Protein AF-A0A0V0QKA0-F1 (afdb_monomer)

Structure (mmCIF, N/CA/C/O backbone):
data_AF-A0A0V0QKA0-F1
#
_entry.id   AF-A0A0V0QKA0-F1
#
loop_
_atom_site.group_PDB
_atom_site.id
_atom_site.type_symbol
_atom_site.label_atom_id
_atom_site.label_alt_id
_atom_site.label_comp_id
_atom_site.label_asym_id
_atom_site.label_entity_id
_atom_site.label_seq_id
_atom_site.pdbx_PDB_ins_code
_atom_site.Cartn_x
_atom_site.Cartn_y
_atom_site.Cartn_z
_atom_site.occupancy
_atom_site.B_iso_or_equiv
_atom_site.auth_seq_id
_atom_site.auth_comp_id
_atom_site.auth_asym_id
_atom_site.auth_atom_id
_atom_site.pdbx_PDB_model_num
ATOM 1 N N . MET A 1 1 ? -35.954 -0.932 40.866 1.00 75.69 1 MET A N 1
ATOM 2 C CA . MET A 1 1 ? -34.718 -1.585 40.413 1.00 75.69 1 MET A CA 1
ATOM 3 C C . MET A 1 1 ? -33.851 -1.814 41.634 1.00 75.69 1 MET A C 1
ATOM 5 O O . MET A 1 1 ? -33.524 -0.854 42.327 1.00 75.69 1 MET A O 1
ATOM 9 N N . THR A 1 2 ? -33.597 -3.075 41.968 1.00 83.50 2 THR A N 1
ATOM 10 C CA . THR A 1 2 ? -32.642 -3.442 43.015 1.00 83.50 2 THR A CA 1
ATOM 11 C C . THR A 1 2 ? -31.218 -3.176 42.531 1.00 83.50 2 THR A C 1
ATOM 13 O O . THR A 1 2 ? -30.953 -3.064 41.338 1.00 83.50 2 THR A O 1
ATOM 16 N N . PHE A 1 3 ? -30.280 -3.070 43.466 1.00 70.88 3 PHE A N 1
ATOM 17 C CA . PHE A 1 3 ? -28.864 -2.871 43.166 1.00 70.88 3 PHE A CA 1
ATOM 18 C C . PHE A 1 3 ? -28.303 -3.896 42.170 1.00 70.88 3 PHE A C 1
ATOM 20 O O . PHE A 1 3 ? -27.588 -3.573 41.222 1.00 70.88 3 PHE A O 1
ATOM 27 N N . GLU A 1 4 ? -28.630 -5.158 42.427 1.00 76.88 4 GLU A N 1
ATOM 28 C CA . GLU A 1 4 ? -28.160 -6.286 41.644 1.00 76.88 4 GLU A CA 1
ATOM 29 C C . GLU A 1 4 ? -28.718 -6.230 40.220 1.00 76.88 4 GLU A C 1
ATOM 31 O O . GLU A 1 4 ? -27.975 -6.452 39.265 1.00 76.88 4 GLU A O 1
ATOM 36 N N . GLU A 1 5 ? -29.983 -5.826 40.075 1.00 83.94 5 GLU A N 1
ATOM 37 C CA . GLU A 1 5 ? -30.624 -5.571 38.783 1.00 83.94 5 GLU A CA 1
ATOM 38 C C . GLU A 1 5 ? -29.952 -4.411 38.032 1.00 83.94 5 GLU A C 1
ATOM 40 O O . GLU A 1 5 ? -29.706 -4.521 36.832 1.00 83.94 5 GLU A O 1
ATOM 45 N N . THR A 1 6 ? -29.580 -3.318 38.709 1.00 78.12 6 THR A N 1
ATOM 46 C CA . THR A 1 6 ? -28.893 -2.189 38.055 1.00 78.12 6 THR A CA 1
ATOM 47 C C . THR A 1 6 ? -27.557 -2.608 37.449 1.00 78.12 6 THR A C 1
ATOM 49 O O . THR A 1 6 ? -27.186 -2.118 36.382 1.00 78.12 6 THR A O 1
ATOM 52 N N . ILE A 1 7 ? -26.829 -3.516 38.096 1.00 77.44 7 ILE A N 1
ATOM 53 C CA . ILE A 1 7 ? -25.492 -3.912 37.650 1.00 77.44 7 ILE A CA 1
ATOM 54 C C . ILE A 1 7 ? -25.520 -5.076 36.662 1.00 77.44 7 ILE A C 1
ATOM 56 O O . ILE A 1 7 ? -24.737 -5.081 35.711 1.00 77.44 7 ILE A O 1
ATOM 60 N N . LYS A 1 8 ? -26.365 -6.082 36.900 1.00 82.69 8 LYS A N 1
ATOM 61 C CA . LYS A 1 8 ? -26.343 -7.325 36.120 1.00 82.69 8 LYS A CA 1
ATOM 62 C C . LYS A 1 8 ? -27.163 -7.244 34.842 1.00 82.69 8 LYS A C 1
ATOM 64 O O . LYS A 1 8 ? -26.817 -7.933 33.889 1.00 82.69 8 LYS A O 1
ATOM 69 N N . LEU A 1 9 ? -28.218 -6.428 34.818 1.00 87.75 9 LEU A N 1
ATOM 70 C CA . LEU A 1 9 ? -29.103 -6.368 33.663 1.00 87.75 9 LEU A CA 1
ATOM 71 C C . LEU A 1 9 ? -28.467 -5.573 32.524 1.00 87.75 9 LEU A C 1
ATOM 73 O O . LEU A 1 9 ? -28.000 -4.440 32.689 1.00 87.75 9 LEU A O 1
ATOM 77 N N . SER A 1 10 ? -28.518 -6.162 31.340 1.00 89.00 10 SER A N 1
ATOM 78 C CA . SER A 1 10 ? -28.220 -5.508 30.077 1.00 89.00 10 SER A CA 1
ATOM 79 C C . SER A 1 10 ? -29.170 -4.323 29.822 1.00 89.00 10 SER A C 1
ATOM 81 O O . SER A 1 10 ? -30.276 -4.260 30.371 1.00 89.00 10 SER A O 1
ATOM 83 N N . PRO A 1 11 ? -28.795 -3.362 28.956 1.00 90.00 11 PRO A N 1
ATOM 84 C CA . PRO A 1 11 ? -29.670 -2.241 28.606 1.00 90.00 11 PRO A CA 1
ATOM 85 C C . PRO A 1 11 ? -31.052 -2.666 28.081 1.00 90.00 11 PRO A C 1
ATOM 87 O O . PRO A 1 11 ? -32.037 -1.976 28.341 1.00 90.00 11 PRO A O 1
ATOM 90 N N . PHE A 1 12 ? -31.140 -3.799 27.378 1.00 93.00 12 PHE A N 1
ATOM 91 C CA . PHE A 1 12 ? -32.400 -4.322 26.844 1.00 93.00 12 PHE A CA 1
ATOM 92 C C . PHE A 1 12 ? -33.280 -4.949 27.927 1.00 93.00 12 PHE A C 1
ATOM 94 O O . PHE A 1 12 ? -34.482 -4.699 27.949 1.00 93.00 12 PHE A O 1
ATOM 101 N N . GLU A 1 13 ? -32.698 -5.669 28.886 1.00 91.94 13 GLU A N 1
ATOM 102 C CA . GLU A 1 13 ? -33.444 -6.163 30.052 1.00 91.94 13 GLU A CA 1
ATOM 103 C C . GLU A 1 13 ? -33.966 -5.012 30.902 1.00 91.94 13 GLU A C 1
ATOM 105 O O . GLU A 1 13 ? -35.112 -5.037 31.348 1.00 91.94 13 GLU A O 1
ATOM 110 N N . LYS A 1 14 ? -33.154 -3.962 31.076 1.00 92.56 14 LYS A N 1
ATOM 111 C CA . LYS A 1 14 ? -33.585 -2.743 31.768 1.00 92.56 14 LYS A CA 1
ATOM 112 C C . LYS A 1 14 ? -34.758 -2.073 31.055 1.00 92.56 14 LYS A C 1
ATOM 114 O O . LYS A 1 14 ? -35.668 -1.577 31.719 1.00 92.56 14 LYS A O 1
ATOM 119 N N . TYR A 1 15 ? -34.764 -2.084 29.723 1.00 94.81 15 TYR A N 1
ATOM 120 C CA . TYR A 1 15 ? -35.896 -1.600 28.941 1.00 94.81 15 TYR A CA 1
ATOM 121 C C . TYR A 1 15 ? -37.141 -2.468 29.143 1.00 94.81 15 TYR A C 1
ATOM 123 O O . TYR A 1 15 ? -38.207 -1.936 29.443 1.00 94.81 15 TYR A O 1
ATOM 131 N N . GLN A 1 16 ? -37.005 -3.792 29.051 1.00 94.88 16 GLN A N 1
ATOM 132 C CA . GLN A 1 16 ? -38.124 -4.725 29.184 1.00 94.88 16 GLN A CA 1
ATOM 133 C C . GLN A 1 16 ? -38.748 -4.707 30.587 1.00 94.88 16 GLN A C 1
ATOM 135 O O . GLN A 1 16 ? -39.968 -4.778 30.715 1.00 94.88 16 GLN A O 1
ATOM 140 N N . GLN A 1 17 ? -37.928 -4.607 31.637 1.00 95.88 17 GLN A N 1
ATOM 141 C CA . GLN A 1 17 ? -38.390 -4.675 33.026 1.00 95.88 17 GLN A CA 1
ATOM 142 C C . GLN A 1 17 ? -38.820 -3.317 33.595 1.00 95.88 17 GLN A C 1
ATOM 144 O O . GLN A 1 17 ? -39.766 -3.258 34.377 1.00 95.88 17 GLN A O 1
ATOM 149 N N . PHE A 1 18 ? -38.145 -2.224 33.221 1.00 95.62 18 PHE A N 1
ATOM 150 C CA . PHE A 1 18 ? -38.346 -0.904 33.841 1.00 95.62 18 PHE A CA 1
ATOM 151 C C . PHE A 1 18 ? -38.777 0.190 32.858 1.00 95.62 18 PHE A C 1
ATOM 153 O O . PHE A 1 18 ? -38.976 1.331 33.269 1.00 95.62 18 PHE A O 1
ATOM 160 N N . GLY A 1 19 ? -38.908 -0.112 31.562 1.00 95.31 19 GLY A N 1
ATOM 161 C CA . GLY A 1 19 ? -39.277 0.873 30.540 1.00 95.31 19 GLY A CA 1
ATOM 162 C C . GLY A 1 19 ? -38.175 1.889 30.215 1.00 95.31 19 GLY A C 1
ATOM 163 O O . GLY A 1 19 ? -38.435 2.890 29.547 1.00 95.31 19 GLY A O 1
ATOM 164 N N . HIS A 1 20 ? -36.936 1.667 30.666 1.00 93.06 20 HIS A N 1
ATOM 165 C CA . HIS A 1 20 ? -35.813 2.562 30.379 1.00 93.06 20 HIS A CA 1
ATOM 166 C C . HIS A 1 20 ? -35.296 2.361 28.956 1.00 93.06 20 HIS A C 1
ATOM 168 O O . HIS A 1 20 ? -34.610 1.384 28.671 1.00 93.06 20 HIS A O 1
ATOM 174 N N . PHE A 1 21 ? -35.629 3.284 28.053 1.00 95.56 21 PHE A N 1
ATOM 175 C CA . PHE A 1 21 ? -35.228 3.190 26.650 1.00 95.56 21 PHE A CA 1
ATOM 176 C C . PHE A 1 21 ? -33.690 3.123 26.492 1.00 95.56 21 PHE A C 1
ATOM 178 O O . PHE A 1 21 ? -32.983 3.930 27.110 1.00 95.56 21 PHE A O 1
ATOM 185 N N . PRO A 1 22 ? -33.142 2.209 25.662 1.00 94.50 22 PRO A N 1
ATOM 186 C CA . PRO A 1 22 ? -31.706 1.934 25.583 1.00 94.50 22 PRO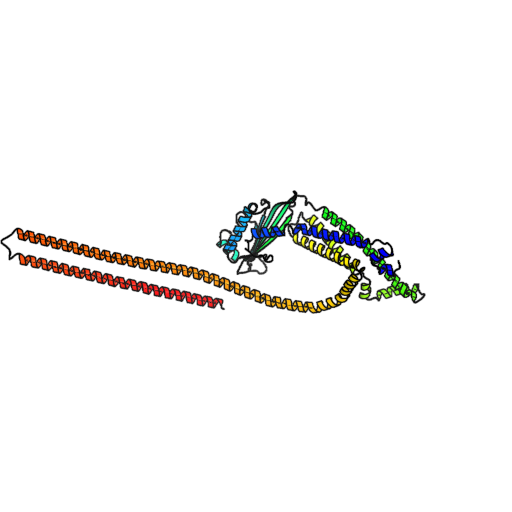 A CA 1
ATOM 187 C C . PRO A 1 22 ? -30.951 2.967 24.723 1.00 94.50 22 PRO A C 1
ATOM 189 O O . PRO A 1 22 ? -30.268 2.625 23.759 1.00 94.50 22 PRO A O 1
ATOM 192 N N . TRP A 1 23 ? -31.023 4.253 25.085 1.00 93.94 23 TRP A N 1
ATOM 193 C CA . TRP A 1 23 ? -30.407 5.360 24.333 1.00 93.94 23 TRP A CA 1
ATOM 194 C C . TRP A 1 23 ? -28.911 5.170 24.057 1.00 93.94 23 TRP A C 1
ATOM 196 O O . TRP A 1 23 ? -28.425 5.578 23.008 1.00 93.94 23 TRP A O 1
ATOM 206 N N . LYS A 1 24 ? -28.184 4.522 24.974 1.00 91.50 24 LYS A N 1
ATOM 207 C CA . LYS A 1 24 ? -26.748 4.236 24.826 1.00 91.50 24 LYS A CA 1
ATOM 208 C C . LYS A 1 24 ? -26.462 3.321 23.639 1.00 91.50 24 LYS A C 1
ATOM 210 O O . LYS A 1 24 ? -25.522 3.578 22.902 1.00 91.50 24 LYS A O 1
ATOM 215 N N . PHE A 1 25 ? -27.287 2.294 23.442 1.00 94.19 25 PHE A N 1
ATOM 216 C CA . PHE A 1 25 ? -27.153 1.387 22.305 1.00 94.19 25 PHE A CA 1
ATOM 217 C C . PHE A 1 25 ? -27.431 2.112 20.985 1.00 94.19 25 PHE A C 1
ATOM 219 O O . PHE A 1 25 ? -26.666 1.976 20.038 1.00 94.19 25 PHE A O 1
ATOM 226 N N . ILE A 1 26 ? -28.479 2.941 20.943 1.00 95.94 26 ILE A N 1
ATOM 227 C CA . ILE A 1 26 ? -28.823 3.716 19.744 1.00 95.94 26 ILE A CA 1
ATOM 228 C C . ILE A 1 26 ? -27.714 4.710 19.382 1.00 95.94 26 ILE A C 1
ATOM 230 O O . ILE A 1 26 ? -27.326 4.783 18.222 1.00 95.94 26 ILE A O 1
ATOM 234 N N . LEU A 1 27 ? -27.164 5.439 20.361 1.00 94.88 27 LEU A N 1
ATOM 235 C CA . LEU A 1 27 ? -26.028 6.339 20.126 1.00 94.88 27 LEU A CA 1
ATOM 236 C C . LEU A 1 27 ? -24.813 5.585 19.586 1.00 94.88 27 LEU A C 1
ATOM 238 O O . LEU A 1 27 ? -24.179 6.049 18.644 1.00 94.88 27 LEU A O 1
ATOM 242 N N . HIS A 1 28 ? -24.526 4.415 20.152 1.00 94.88 28 HIS A N 1
ATOM 243 C CA . HIS A 1 28 ? -23.428 3.572 19.706 1.00 94.88 28 HIS A CA 1
ATOM 244 C C . HIS A 1 28 ? -23.610 3.088 18.260 1.00 94.88 28 HIS A C 1
ATOM 246 O O . HIS A 1 28 ? -22.674 3.140 17.468 1.00 94.88 28 HIS A O 1
ATOM 252 N N . LEU A 1 29 ? -24.828 2.679 17.892 1.00 96.44 29 LEU A N 1
ATOM 253 C CA . LEU A 1 29 ? -25.169 2.249 16.535 1.00 96.44 29 LEU A CA 1
ATOM 254 C C . LEU A 1 29 ? -25.043 3.400 15.529 1.00 96.44 29 LEU A C 1
ATOM 256 O O . LEU A 1 29 ? -24.479 3.210 14.455 1.00 96.44 29 LEU A O 1
ATOM 260 N N . ILE A 1 30 ? -25.507 4.601 15.891 1.00 96.38 30 ILE A N 1
ATOM 261 C CA . ILE A 1 30 ? -25.320 5.802 15.063 1.00 96.38 30 ILE A CA 1
ATOM 262 C C . ILE A 1 30 ? -23.828 6.083 14.873 1.00 96.38 30 ILE A C 1
ATOM 264 O O . ILE A 1 30 ? -23.406 6.377 13.761 1.00 96.38 30 ILE A O 1
ATOM 268 N N . LEU A 1 31 ? -23.019 5.965 15.929 1.00 94.81 31 LEU A N 1
ATOM 269 C CA . LEU A 1 31 ? -21.572 6.153 15.827 1.00 94.81 31 LEU A CA 1
ATOM 270 C C . LEU A 1 31 ? -20.924 5.138 14.887 1.00 94.81 31 LEU A C 1
ATOM 272 O O . LEU A 1 31 ? -20.166 5.554 14.023 1.00 94.81 31 LEU A O 1
ATOM 276 N N . ILE A 1 32 ? -21.273 3.852 14.988 1.00 96.25 32 ILE A N 1
ATOM 277 C CA . ILE A 1 32 ? -20.789 2.809 14.067 1.00 96.25 32 ILE A CA 1
ATOM 278 C C . ILE A 1 32 ? -21.147 3.135 12.614 1.00 96.25 32 ILE A C 1
ATOM 280 O O . ILE A 1 32 ? -20.312 3.007 11.717 1.00 96.25 32 ILE A O 1
ATOM 284 N N . PHE A 1 33 ? -22.387 3.558 12.367 1.00 96.44 33 PHE A N 1
ATOM 285 C CA . PHE A 1 33 ? -22.825 3.938 11.029 1.00 96.44 33 PHE A CA 1
ATOM 286 C C . PHE A 1 33 ? -22.009 5.124 10.498 1.00 96.44 33 PHE A C 1
ATOM 288 O O . PHE A 1 33 ? -21.465 5.052 9.400 1.00 96.44 33 PHE A O 1
ATOM 295 N N . MET A 1 34 ? -21.851 6.175 11.307 1.00 94.31 34 MET A N 1
ATOM 296 C CA . MET A 1 34 ? -21.107 7.376 10.921 1.00 94.31 34 MET A CA 1
ATOM 297 C C . MET A 1 34 ? -19.618 7.087 10.699 1.00 94.31 34 MET A C 1
ATOM 299 O O . MET A 1 34 ? -19.060 7.572 9.724 1.00 94.31 34 MET A O 1
ATOM 303 N N . THR A 1 35 ? -18.977 6.260 11.534 1.00 94.12 35 THR A N 1
ATOM 304 C CA . THR A 1 35 ? -17.569 5.867 11.337 1.00 94.12 35 THR A CA 1
ATOM 305 C C . THR A 1 35 ? -17.379 5.019 10.093 1.00 94.12 35 THR A C 1
ATOM 307 O O . THR A 1 35 ? -16.366 5.144 9.417 1.00 94.12 35 THR A O 1
ATOM 310 N N . THR A 1 36 ? -18.339 4.146 9.787 1.00 95.25 36 THR A N 1
ATOM 311 C CA . THR A 1 36 ? -18.278 3.300 8.590 1.00 95.25 36 THR A CA 1
ATOM 312 C C . THR A 1 36 ? -18.461 4.145 7.331 1.00 95.25 36 THR A C 1
ATOM 314 O O . THR A 1 36 ? -17.673 4.018 6.401 1.00 95.25 36 THR A O 1
ATOM 317 N N . TYR A 1 37 ? -19.420 5.075 7.342 1.00 93.31 37 TYR A N 1
ATOM 318 C CA . TYR A 1 37 ? -19.597 6.055 6.268 1.00 93.31 37 TYR A CA 1
ATOM 319 C C . TYR A 1 37 ? -18.361 6.946 6.089 1.00 93.31 37 TYR A C 1
ATOM 321 O O . TYR A 1 37 ? -17.951 7.240 4.972 1.00 93.31 37 TYR A O 1
ATOM 329 N N . GLN A 1 38 ? -17.723 7.344 7.192 1.00 90.75 38 GLN A N 1
ATOM 330 C CA . GLN A 1 38 ? -16.483 8.110 7.149 1.00 90.75 38 GLN A CA 1
ATOM 331 C C . GLN A 1 38 ? -15.354 7.328 6.459 1.00 90.75 38 GLN A C 1
ATOM 333 O O . GLN A 1 38 ? -14.646 7.903 5.640 1.00 90.75 38 GLN A O 1
ATOM 338 N N . ILE A 1 39 ? -15.195 6.031 6.756 1.00 91.88 39 ILE A N 1
ATOM 339 C CA . ILE A 1 39 ? -14.214 5.169 6.070 1.00 91.88 39 ILE A CA 1
ATOM 340 C C . ILE A 1 39 ? -14.508 5.104 4.578 1.00 91.88 39 ILE A C 1
ATOM 342 O O . ILE A 1 39 ? -13.598 5.287 3.778 1.00 91.88 39 ILE A O 1
ATOM 346 N N . GLU A 1 40 ? -15.768 4.866 4.211 1.00 91.62 40 GLU A N 1
ATOM 347 C CA . GLU A 1 40 ? -16.181 4.814 2.809 1.00 91.62 40 GLU A CA 1
ATOM 348 C C . GLU A 1 40 ? -15.809 6.109 2.083 1.00 91.62 40 GLU A C 1
ATOM 350 O O . GLU A 1 40 ? -15.220 6.049 1.009 1.00 91.62 40 GLU A O 1
ATOM 355 N N . LYS A 1 41 ? -16.058 7.275 2.695 1.00 87.19 41 LYS A N 1
ATOM 356 C CA . LYS A 1 41 ? -15.727 8.572 2.091 1.00 87.19 41 LYS A CA 1
ATOM 357 C C . LYS A 1 41 ? -14.232 8.827 1.954 1.00 87.19 41 LYS A C 1
ATOM 359 O O . LYS A 1 41 ? -13.811 9.303 0.906 1.00 87.19 41 LYS A O 1
ATOM 364 N N . VAL A 1 42 ? -13.444 8.482 2.971 1.00 83.75 42 VAL A N 1
ATOM 365 C CA . VAL A 1 42 ? -11.976 8.584 2.905 1.00 83.75 42 VAL A CA 1
ATOM 366 C C . VAL A 1 42 ? -11.426 7.668 1.802 1.00 83.75 42 VAL A C 1
ATOM 368 O O . VAL A 1 42 ? -10.564 8.074 1.033 1.00 83.75 42 VAL A O 1
ATOM 371 N N . PHE A 1 43 ? -11.967 6.456 1.665 1.00 84.19 43 PHE A N 1
ATOM 372 C CA . PHE A 1 43 ? -11.493 5.477 0.686 1.00 84.19 43 PHE A CA 1
ATOM 373 C C . PHE A 1 43 ? -11.950 5.776 -0.752 1.00 84.19 43 PHE A C 1
ATOM 375 O O . PHE A 1 43 ? -11.184 5.591 -1.699 1.00 84.19 43 PHE A O 1
ATOM 382 N N . GLU A 1 44 ? -13.186 6.260 -0.931 1.00 83.62 44 GLU A N 1
ATOM 383 C CA . GLU A 1 44 ? -13.763 6.607 -2.237 1.00 83.62 44 GLU A CA 1
ATOM 384 C C . GLU A 1 44 ? -12.932 7.674 -2.962 1.00 83.62 44 GLU A C 1
ATOM 386 O O . GLU A 1 44 ? -12.821 7.625 -4.190 1.00 83.62 44 GLU A O 1
ATOM 391 N N . GLN A 1 45 ? -12.347 8.609 -2.205 1.00 71.31 45 GLN A N 1
ATOM 392 C CA . GLN A 1 45 ? -11.509 9.684 -2.734 1.00 71.31 45 GLN A CA 1
ATOM 393 C C . GLN A 1 45 ? -10.205 9.156 -3.352 1.00 71.31 45 GLN A C 1
ATOM 395 O O . GLN A 1 45 ? -9.816 9.646 -4.405 1.00 71.31 45 GLN A O 1
ATOM 400 N N . ARG A 1 46 ? -9.584 8.120 -2.770 1.00 71.44 46 ARG A N 1
ATOM 401 C CA . ARG A 1 46 ? -8.254 7.634 -3.184 1.00 71.44 46 ARG A CA 1
ATOM 402 C C . ARG A 1 46 ? -8.307 6.522 -4.233 1.00 71.44 46 ARG A C 1
ATOM 404 O O . ARG A 1 46 ? -7.652 6.588 -5.269 1.00 71.44 46 ARG A O 1
ATOM 411 N N . VAL A 1 47 ? -9.091 5.473 -3.983 1.00 75.69 47 VAL A N 1
ATOM 412 C CA . VAL A 1 47 ? -8.927 4.201 -4.718 1.00 75.69 47 VAL A CA 1
ATOM 413 C C . VAL A 1 47 ? -9.545 4.219 -6.110 1.00 75.69 47 VAL A C 1
ATOM 415 O O . VAL A 1 47 ? -9.017 3.601 -7.032 1.00 75.69 47 VAL A O 1
ATOM 418 N N . ASN A 1 48 ? -10.645 4.948 -6.290 1.00 78.00 48 ASN A N 1
ATOM 419 C CA . ASN A 1 48 ? -11.393 4.901 -7.545 1.00 78.00 48 ASN A CA 1
ATOM 420 C C . ASN A 1 48 ? -10.691 5.606 -8.711 1.00 78.00 48 ASN A C 1
ATOM 422 O O . ASN A 1 48 ? -11.068 5.370 -9.858 1.00 78.00 48 ASN A O 1
ATOM 426 N N . TYR A 1 49 ? -9.720 6.475 -8.432 1.00 79.69 49 TYR A N 1
ATOM 427 C CA . TYR A 1 49 ? -9.041 7.263 -9.457 1.00 79.69 49 TYR A CA 1
ATOM 428 C C . TYR A 1 49 ? -7.553 6.912 -9.561 1.00 79.69 49 TYR A C 1
ATOM 430 O O . TYR A 1 49 ? -7.085 6.594 -10.654 1.00 79.69 49 TYR A O 1
ATOM 438 N N . ASN A 1 50 ? -6.842 6.833 -8.433 1.00 83.81 50 ASN A N 1
ATOM 439 C CA . ASN A 1 50 ? -5.391 6.628 -8.444 1.00 83.81 50 ASN A CA 1
ATOM 440 C C . ASN A 1 50 ? -5.012 5.226 -8.917 1.00 83.81 50 ASN A C 1
ATOM 442 O O . ASN A 1 50 ? -4.060 5.072 -9.669 1.00 83.81 50 ASN A O 1
ATOM 446 N N . GLY A 1 51 ? -5.783 4.200 -8.541 1.00 86.69 51 GLY A N 1
ATOM 447 C CA . GLY A 1 51 ? -5.489 2.815 -8.920 1.00 86.69 51 GLY A CA 1
ATOM 448 C C . GLY A 1 51 ? -5.495 2.584 -10.440 1.00 86.69 51 GLY A C 1
ATOM 449 O O . GLY A 1 51 ? -4.516 2.068 -10.979 1.00 86.69 51 GLY A O 1
ATOM 450 N N . PRO A 1 52 ? -6.575 2.941 -11.161 1.00 89.62 52 PRO A N 1
ATOM 451 C CA . PRO A 1 52 ? -6.597 2.856 -12.619 1.00 89.62 52 PRO A CA 1
ATOM 452 C C . PRO A 1 52 ? -5.557 3.754 -13.290 1.00 89.62 52 PRO A C 1
ATOM 454 O O . PRO A 1 52 ? -4.906 3.307 -14.230 1.00 89.62 52 PRO A O 1
ATOM 457 N N . GLN A 1 53 ? -5.367 4.984 -12.804 1.00 90.06 53 GLN A N 1
ATOM 458 C CA . GLN A 1 53 ? -4.438 5.908 -13.446 1.00 90.06 53 GLN A CA 1
ATOM 459 C C . GLN A 1 53 ? -2.972 5.503 -13.247 1.00 90.06 53 GLN A C 1
ATOM 461 O O . GLN A 1 53 ? -2.189 5.608 -14.184 1.00 90.06 53 GLN A O 1
ATOM 466 N N . TYR A 1 54 ? -2.616 4.953 -12.084 1.00 91.25 54 TYR A N 1
ATOM 467 C CA . TYR A 1 54 ? -1.305 4.348 -11.848 1.00 91.25 54 TYR A CA 1
ATOM 468 C C . TYR A 1 54 ? -0.975 3.315 -12.933 1.00 91.25 54 TYR A C 1
ATOM 470 O O . TYR A 1 54 ? 0.108 3.337 -13.504 1.00 91.25 54 TYR A O 1
ATOM 478 N N . LYS A 1 55 ? -1.936 2.447 -13.285 1.00 90.44 55 LYS A N 1
ATOM 479 C CA . LYS A 1 55 ? -1.756 1.437 -14.344 1.00 90.44 55 LYS A CA 1
ATOM 480 C C . LYS A 1 55 ? -1.551 2.072 -15.716 1.00 90.44 55 LYS A C 1
ATOM 482 O O . LYS A 1 55 ? -0.735 1.587 -16.489 1.00 90.44 55 LYS A O 1
ATOM 487 N N . VAL A 1 56 ? -2.287 3.144 -16.002 1.00 92.69 56 VAL A N 1
ATOM 488 C CA . VAL A 1 56 ? -2.147 3.903 -17.249 1.00 92.69 56 VAL A CA 1
ATOM 489 C C . VAL A 1 56 ? -0.750 4.509 -17.343 1.00 92.69 56 VAL A C 1
ATOM 491 O O . VAL A 1 56 ? -0.071 4.270 -18.330 1.00 92.69 56 VAL A O 1
ATOM 494 N N . PHE A 1 57 ? -0.289 5.223 -16.314 1.00 94.75 57 PHE A N 1
ATOM 495 C CA . PHE A 1 57 ? 1.049 5.820 -16.317 1.00 94.75 57 PHE A CA 1
ATOM 496 C C . PHE A 1 57 ? 2.161 4.785 -16.309 1.00 94.75 57 PHE A C 1
ATOM 498 O O . PHE A 1 57 ? 3.170 4.991 -16.969 1.00 94.75 57 PHE A O 1
ATOM 505 N N . ARG A 1 58 ? 1.975 3.658 -15.615 1.00 93.38 58 ARG A N 1
ATOM 506 C CA . ARG A 1 58 ? 2.915 2.544 -15.691 1.00 93.38 58 ARG A CA 1
ATOM 507 C C . ARG A 1 58 ? 3.049 2.068 -17.126 1.00 93.38 58 ARG A C 1
ATOM 509 O O . ARG A 1 58 ? 4.159 2.057 -17.616 1.00 93.38 58 ARG A O 1
ATOM 516 N N . ASN A 1 59 ? 1.948 1.746 -17.799 1.00 92.25 59 ASN A N 1
ATOM 517 C CA . ASN A 1 59 ? 1.998 1.277 -19.186 1.00 92.25 59 ASN A CA 1
ATOM 518 C C . ASN A 1 59 ? 2.509 2.351 -20.159 1.00 92.25 59 ASN A C 1
ATOM 520 O O . ASN A 1 59 ? 3.101 2.016 -21.178 1.00 92.25 59 ASN A O 1
ATOM 524 N N . LEU A 1 60 ? 2.270 3.627 -19.851 1.00 94.31 60 LEU A N 1
ATOM 525 C CA . LEU A 1 60 ? 2.746 4.754 -20.645 1.00 94.31 60 LEU A CA 1
ATOM 526 C C . LEU A 1 60 ? 4.257 4.974 -20.483 1.00 94.31 60 LEU A C 1
ATOM 528 O O . LEU A 1 60 ? 4.940 5.286 -21.447 1.00 94.31 60 LEU A O 1
ATOM 532 N N . PHE A 1 61 ? 4.799 4.840 -19.273 1.00 95.50 61 PHE A N 1
ATOM 533 C CA . PHE A 1 61 ? 6.183 5.223 -18.968 1.00 95.50 61 PHE A CA 1
ATOM 534 C C . PHE A 1 61 ? 7.125 4.062 -18.673 1.00 95.50 61 PHE A C 1
ATOM 536 O O . PHE A 1 61 ? 8.312 4.305 -18.477 1.00 95.50 61 PHE A O 1
ATOM 543 N N . LEU A 1 62 ? 6.621 2.834 -18.630 1.00 93.38 62 LEU A N 1
ATOM 544 C CA . LEU A 1 62 ? 7.365 1.581 -18.566 1.00 93.38 62 LEU A CA 1
ATOM 545 C C . LEU A 1 62 ? 6.684 0.640 -19.567 1.00 93.38 62 LEU A C 1
ATOM 547 O O . LEU A 1 62 ? 5.505 0.328 -19.399 1.00 93.38 62 LEU A O 1
ATOM 551 N N . GLU A 1 63 ? 7.392 0.263 -20.635 1.00 81.94 63 GLU A N 1
ATOM 552 C CA . GLU A 1 63 ? 6.845 -0.494 -21.769 1.00 81.94 63 GLU A CA 1
ATOM 553 C C . GLU A 1 63 ? 5.949 -1.669 -21.330 1.00 81.94 63 GLU A C 1
ATOM 555 O O . GLU A 1 63 ? 6.175 -2.321 -20.304 1.00 81.94 63 GLU A O 1
ATOM 560 N N . GLU A 1 64 ? 4.895 -1.931 -22.109 1.00 68.44 64 GLU A N 1
ATOM 561 C CA . GLU A 1 64 ? 3.890 -2.946 -21.805 1.00 68.44 64 GLU A CA 1
ATOM 562 C C . GLU A 1 64 ? 4.553 -4.324 -21.648 1.00 68.44 64 GLU A C 1
ATOM 564 O O . GLU A 1 64 ? 4.943 -4.973 -22.622 1.00 68.44 64 GLU A O 1
ATOM 569 N N . VAL A 1 65 ? 4.653 -4.804 -20.402 1.00 64.94 65 VAL A N 1
ATOM 570 C CA . VAL A 1 65 ? 5.003 -6.200 -20.123 1.00 64.94 65 VAL A CA 1
ATOM 571 C C . VAL A 1 65 ? 3.842 -7.052 -20.621 1.00 64.94 65 VAL A C 1
ATOM 573 O O . VAL A 1 65 ? 2.897 -7.339 -19.884 1.00 64.94 65 VAL A O 1
ATOM 576 N N . SER A 1 66 ? 3.910 -7.400 -21.906 1.00 58.44 66 SER A N 1
ATOM 577 C CA . SER A 1 66 ? 2.923 -8.222 -22.592 1.00 58.44 66 SER A CA 1
ATOM 578 C C . SER A 1 66 ? 2.589 -9.456 -21.743 1.00 58.44 66 SER A C 1
ATOM 580 O O . SER A 1 66 ? 3.452 -10.249 -21.367 1.00 58.44 66 SER A O 1
ATOM 582 N N . ASP A 1 67 ? 1.310 -9.565 -21.395 1.00 60.81 67 ASP A N 1
ATOM 583 C CA . ASP A 1 67 ? 0.644 -10.750 -20.851 1.00 60.81 67 ASP A CA 1
ATOM 584 C C . ASP A 1 67 ? 0.932 -11.184 -19.399 1.00 60.81 67 ASP A C 1
ATOM 586 O O . ASP A 1 67 ? 0.395 -12.215 -18.978 1.00 60.81 67 ASP A O 1
ATOM 590 N N . ARG A 1 68 ? 1.684 -10.435 -18.575 1.00 60.03 68 ARG A N 1
ATOM 591 C CA . ARG A 1 68 ? 1.760 -10.771 -17.135 1.00 60.03 68 ARG A CA 1
ATOM 592 C C . ARG A 1 68 ? 0.549 -10.215 -16.382 1.00 60.03 68 ARG A C 1
ATOM 594 O O . ARG A 1 68 ? 0.514 -9.048 -16.011 1.00 60.03 68 ARG A O 1
ATOM 601 N N . GLU A 1 69 ? -0.432 -11.084 -16.121 1.00 62.81 69 GLU A N 1
ATOM 602 C CA . GLU A 1 69 ? -1.576 -10.823 -15.223 1.00 62.81 69 GLU A CA 1
ATOM 603 C C . GLU A 1 69 ? -1.172 -10.647 -13.744 1.00 62.81 69 GLU A C 1
ATOM 605 O O . GLU A 1 69 ? -2.029 -10.365 -12.903 1.00 62.81 69 GLU A O 1
ATOM 610 N N . ASP A 1 70 ? 0.108 -10.804 -13.407 1.00 65.50 70 ASP A N 1
ATOM 611 C CA . ASP A 1 70 ? 0.595 -10.737 -12.035 1.00 65.50 70 ASP A CA 1
ATOM 612 C C . ASP A 1 70 ? 0.735 -9.272 -11.592 1.00 65.50 70 ASP A C 1
ATOM 614 O O . ASP A 1 70 ? 1.761 -8.620 -11.761 1.00 65.50 70 ASP A O 1
ATOM 618 N N . TRP A 1 71 ? -0.341 -8.752 -10.996 1.00 61.09 71 TRP A N 1
ATOM 619 C CA . TRP A 1 71 ? -0.465 -7.406 -10.411 1.00 61.09 71 TRP A CA 1
ATOM 620 C C . TRP A 1 71 ? 0.537 -7.086 -9.279 1.00 61.09 71 TRP A C 1
ATOM 622 O O . TRP A 1 71 ? 0.453 -6.007 -8.686 1.00 61.09 71 TRP A O 1
ATOM 632 N N . GLU A 1 72 ? 1.422 -8.023 -8.935 1.00 64.75 72 GLU A N 1
ATOM 633 C CA . GLU A 1 72 ? 2.351 -7.934 -7.804 1.00 64.75 72 GLU A CA 1
ATOM 634 C C . GLU A 1 72 ? 3.759 -7.469 -8.215 1.00 64.75 72 GLU A C 1
ATOM 636 O O . GLU A 1 72 ? 4.460 -6.914 -7.372 1.00 64.75 72 GLU A O 1
ATOM 641 N N . ASP A 1 73 ? 4.144 -7.588 -9.494 1.00 70.00 73 ASP A N 1
ATOM 642 C CA . ASP A 1 73 ? 5.471 -7.166 -9.966 1.00 70.00 73 ASP A CA 1
ATOM 643 C C . ASP A 1 73 ? 5.438 -5.695 -10.431 1.00 70.00 73 ASP A C 1
ATOM 645 O O . ASP A 1 73 ? 5.111 -5.355 -11.578 1.00 70.00 73 ASP A O 1
ATOM 649 N N . TRP A 1 74 ? 5.751 -4.788 -9.503 1.00 80.31 74 TRP A N 1
ATOM 650 C CA . TRP A 1 74 ? 5.830 -3.337 -9.747 1.00 80.31 74 TRP A CA 1
ATOM 651 C C . TRP A 1 74 ? 7.123 -2.900 -10.450 1.00 80.31 74 TRP A C 1
ATOM 653 O O . TRP A 1 74 ? 7.267 -1.729 -10.802 1.00 80.31 74 TRP A O 1
ATOM 663 N N . GLU A 1 75 ? 8.026 -3.847 -10.690 1.00 90.56 75 GLU A N 1
ATOM 664 C CA . GLU A 1 75 ? 9.360 -3.644 -11.245 1.00 90.56 75 GLU A CA 1
ATOM 665 C C . GLU A 1 75 ? 9.456 -4.242 -12.660 1.00 90.56 75 GLU A C 1
ATOM 667 O O . GLU A 1 75 ? 8.916 -5.314 -12.947 1.00 90.56 75 GLU A O 1
ATOM 672 N N . VAL A 1 76 ? 10.135 -3.534 -13.562 1.00 92.50 76 VAL A N 1
ATOM 673 C CA . VAL A 1 76 ? 10.469 -3.979 -14.919 1.00 92.50 76 VAL A CA 1
ATOM 674 C C . VAL A 1 76 ? 11.982 -4.127 -15.010 1.00 92.50 76 VAL A C 1
ATOM 676 O O . VAL A 1 76 ? 12.722 -3.196 -14.711 1.00 92.50 76 VAL A O 1
ATOM 679 N N . GLU A 1 77 ? 12.452 -5.301 -15.418 1.00 93.06 77 GLU A N 1
ATOM 680 C CA . GLU A 1 77 ? 13.880 -5.587 -15.562 1.00 93.06 77 GLU A CA 1
ATOM 681 C C . GLU A 1 77 ? 14.304 -5.429 -17.029 1.00 93.06 77 GLU A C 1
ATOM 683 O O . GLU A 1 77 ? 13.779 -6.121 -17.902 1.00 93.06 77 GLU A O 1
ATOM 688 N N . TYR A 1 78 ? 15.290 -4.570 -17.292 1.00 94.12 78 TYR A N 1
ATOM 689 C CA . TYR A 1 78 ? 15.883 -4.386 -18.617 1.00 94.12 78 TYR A CA 1
ATOM 690 C C . TYR A 1 78 ? 17.260 -5.037 -18.697 1.00 94.12 78 TYR A C 1
ATOM 692 O O . TYR A 1 78 ? 18.149 -4.742 -17.891 1.00 94.12 78 TYR A O 1
ATOM 700 N N . TYR A 1 79 ? 17.460 -5.897 -19.693 1.00 93.56 79 TYR A N 1
ATOM 701 C CA . TYR A 1 79 ? 18.688 -6.687 -19.828 1.00 93.56 79 TYR A CA 1
ATOM 702 C C . TYR A 1 79 ? 19.640 -6.115 -20.882 1.00 93.56 79 TYR A C 1
ATOM 704 O O . TYR A 1 79 ? 20.857 -6.303 -20.779 1.00 93.56 79 TYR A O 1
ATOM 712 N N . ASP A 1 80 ? 19.111 -5.397 -21.875 1.00 94.94 80 ASP A N 1
ATOM 713 C CA . ASP A 1 80 ? 19.896 -4.810 -22.955 1.00 94.94 80 ASP A CA 1
ATOM 714 C C . ASP A 1 80 ? 19.867 -3.271 -22.923 1.00 94.94 80 ASP A C 1
ATOM 716 O O . ASP A 1 80 ? 18.847 -2.632 -22.678 1.00 94.94 80 ASP A O 1
ATOM 720 N N . LEU A 1 81 ? 21.012 -2.644 -23.226 1.00 95.25 81 LEU A N 1
ATOM 721 C CA . LEU A 1 81 ? 21.119 -1.177 -23.287 1.00 95.25 81 LEU A CA 1
ATOM 722 C C . LEU A 1 81 ? 20.221 -0.568 -24.373 1.00 95.25 81 LEU A C 1
ATOM 724 O O . LEU A 1 81 ? 19.800 0.575 -24.234 1.00 95.25 81 LEU A O 1
ATOM 728 N N . GLU A 1 82 ? 19.954 -1.313 -25.449 1.00 96.25 82 GLU A N 1
ATOM 729 C CA . GLU A 1 82 ? 19.040 -0.884 -26.511 1.00 96.25 82 GLU A CA 1
ATOM 730 C C . GLU A 1 82 ? 17.596 -0.812 -25.998 1.00 96.25 82 GLU A C 1
ATOM 732 O O . GLU A 1 82 ? 16.907 0.146 -26.325 1.00 96.25 82 GLU A O 1
ATOM 737 N N . GLU A 1 83 ? 17.159 -1.752 -25.152 1.00 94.75 83 GLU A N 1
ATOM 738 C CA . GLU A 1 83 ? 15.824 -1.726 -24.530 1.00 94.75 83 GLU A CA 1
ATOM 739 C C . GLU A 1 83 ? 15.682 -0.506 -23.617 1.00 94.75 83 GLU A C 1
ATOM 741 O O . GLU A 1 83 ? 14.724 0.248 -23.735 1.00 94.75 83 GLU A O 1
ATOM 746 N N . ILE A 1 84 ? 16.688 -0.235 -22.779 1.00 95.56 84 ILE A N 1
ATOM 747 C CA . ILE A 1 84 ? 16.683 0.949 -21.906 1.00 95.56 84 ILE A CA 1
ATOM 748 C C . ILE A 1 84 ? 16.705 2.244 -22.726 1.00 95.56 84 ILE A C 1
ATOM 750 O O . ILE A 1 84 ? 16.037 3.219 -22.385 1.00 95.56 84 ILE A O 1
ATOM 754 N N . GLN A 1 85 ? 17.463 2.265 -23.825 1.00 96.69 85 GLN A N 1
ATOM 755 C CA . GLN A 1 85 ? 17.457 3.394 -24.745 1.00 96.69 85 GLN A CA 1
ATOM 756 C C . GLN A 1 85 ? 16.055 3.624 -25.326 1.00 96.69 85 GLN A C 1
ATOM 758 O O . GLN A 1 85 ? 15.580 4.759 -25.306 1.00 96.69 85 GLN A O 1
ATOM 763 N N . GLN A 1 86 ? 15.400 2.570 -25.826 1.00 96.06 86 GLN A N 1
ATOM 764 C CA . GLN A 1 86 ? 14.028 2.667 -26.330 1.00 96.06 86 GLN A CA 1
ATOM 765 C C . GLN A 1 86 ? 13.064 3.114 -25.236 1.00 96.06 86 GLN A C 1
ATOM 767 O O . GLN A 1 86 ? 12.214 3.952 -25.506 1.00 96.06 86 GLN A O 1
ATOM 772 N N . GLN A 1 87 ? 13.251 2.659 -23.997 1.00 96.12 87 GLN A N 1
ATOM 773 C CA . GLN A 1 87 ? 12.440 3.102 -22.872 1.00 96.12 87 GLN A CA 1
ATOM 774 C C . GLN A 1 87 ? 12.555 4.614 -22.633 1.00 96.12 87 GLN A C 1
ATOM 776 O O . GLN A 1 87 ? 11.544 5.296 -22.477 1.00 96.12 87 GLN A O 1
ATOM 781 N N . PHE A 1 88 ? 13.769 5.174 -22.633 1.00 96.31 88 PHE A N 1
ATOM 782 C CA . PHE A 1 88 ? 13.946 6.621 -22.468 1.00 96.31 88 PHE A CA 1
ATOM 783 C C . PHE A 1 88 ? 13.358 7.427 -23.622 1.00 96.31 88 PHE A C 1
ATOM 785 O O . PHE A 1 88 ? 12.765 8.477 -23.381 1.00 96.31 88 PHE A O 1
ATOM 792 N N . LEU A 1 89 ? 13.516 6.946 -24.858 1.00 96.38 89 LEU A N 1
ATOM 793 C CA . LEU A 1 89 ? 12.904 7.575 -26.028 1.00 96.38 89 LEU A CA 1
ATOM 794 C C . LEU A 1 89 ? 11.374 7.512 -25.941 1.00 96.38 89 LEU A C 1
ATOM 796 O O . LEU A 1 89 ? 10.722 8.536 -26.125 1.00 96.38 89 LEU A O 1
ATOM 800 N N . GLY A 1 90 ? 10.826 6.359 -25.553 1.00 95.69 90 GLY A N 1
ATOM 801 C CA . GLY A 1 90 ? 9.399 6.149 -25.333 1.00 95.69 90 GLY A CA 1
ATOM 802 C C . GLY A 1 90 ? 8.830 7.083 -24.270 1.00 95.69 90 GLY A C 1
ATOM 803 O O . GLY A 1 90 ? 7.786 7.680 -24.491 1.00 95.69 90 GLY A O 1
ATOM 804 N N . ILE A 1 91 ? 9.543 7.322 -23.161 1.00 96.25 91 ILE A N 1
ATOM 805 C CA . ILE A 1 91 ? 9.124 8.322 -22.162 1.00 96.25 91 ILE A CA 1
ATOM 806 C C . ILE A 1 91 ? 8.992 9.714 -22.795 1.00 96.25 91 ILE A C 1
ATOM 808 O O . ILE A 1 91 ? 8.012 10.403 -22.522 1.00 96.25 91 ILE A O 1
ATOM 812 N N . CYS A 1 92 ? 9.939 10.144 -23.639 1.00 96.19 92 CYS A N 1
ATOM 813 C CA . CYS A 1 92 ? 9.818 11.449 -24.291 1.00 96.19 92 CYS A CA 1
ATOM 814 C C . CYS A 1 92 ? 8.645 11.503 -25.273 1.00 96.19 92 CYS A C 1
ATOM 816 O O . CYS A 1 92 ? 7.900 12.480 -25.269 1.00 96.19 92 CYS A O 1
ATOM 818 N N . GLU A 1 93 ? 8.529 10.494 -26.144 1.00 95.88 93 GLU A N 1
ATOM 819 C CA . GLU A 1 93 ? 7.505 10.425 -27.191 1.00 95.88 93 GLU A CA 1
ATOM 820 C C . GLU A 1 93 ? 6.118 10.423 -26.542 1.00 95.88 93 GLU A C 1
ATOM 822 O O . GLU A 1 93 ? 5.287 11.281 -26.834 1.00 95.88 93 GLU A O 1
ATOM 827 N N . ASN A 1 94 ? 5.932 9.581 -25.528 1.00 95.62 94 ASN A N 1
ATOM 828 C CA . ASN A 1 94 ? 4.679 9.473 -24.792 1.00 95.62 94 ASN A CA 1
ATOM 829 C C . ASN A 1 94 ? 4.360 10.732 -23.975 1.00 95.62 94 ASN A C 1
ATOM 831 O O . ASN A 1 94 ? 3.190 11.044 -23.774 1.00 95.62 94 ASN A O 1
ATOM 835 N N . LEU A 1 95 ? 5.363 11.489 -23.509 1.00 95.50 95 LEU A N 1
ATOM 836 C CA . LEU A 1 95 ? 5.138 12.802 -22.890 1.00 95.50 95 LEU A CA 1
ATOM 837 C C . LEU A 1 95 ? 4.707 13.861 -23.911 1.00 95.50 95 LEU A C 1
ATOM 839 O O . LEU A 1 95 ? 3.831 14.670 -23.605 1.00 95.50 95 LEU A O 1
ATOM 843 N N . GLN A 1 96 ? 5.303 13.874 -25.107 1.00 95.19 96 GLN A N 1
ATOM 844 C CA . GLN A 1 96 ? 4.916 14.797 -26.180 1.00 95.19 96 GLN A CA 1
ATOM 845 C C . GLN A 1 96 ? 3.484 14.519 -26.658 1.00 95.19 96 GLN A C 1
ATOM 847 O O . GLN A 1 96 ? 2.700 15.458 -26.825 1.00 95.19 96 GLN A O 1
ATOM 852 N N . ASP A 1 97 ? 3.137 13.238 -26.787 1.00 95.44 97 ASP A N 1
ATOM 853 C CA . ASP A 1 97 ? 1.867 12.764 -27.337 1.00 95.44 97 ASP A CA 1
ATOM 854 C C . ASP A 1 97 ? 0.846 12.375 -26.249 1.00 95.44 97 ASP A C 1
ATOM 856 O O . ASP A 1 97 ? -0.212 11.819 -26.548 1.00 95.44 97 ASP A O 1
ATOM 860 N N . ILE A 1 98 ? 1.090 12.727 -24.977 1.00 95.12 98 ILE A N 1
ATOM 861 C CA . ILE A 1 98 ? 0.263 12.304 -23.827 1.00 95.12 98 ILE A CA 1
ATOM 862 C C . ILE A 1 98 ? -1.228 12.636 -23.995 1.00 95.12 98 ILE A C 1
ATOM 864 O O . ILE A 1 98 ? -2.099 11.893 -23.547 1.00 95.12 98 ILE A O 1
ATOM 868 N N . ASN A 1 99 ? -1.530 13.751 -24.663 1.00 94.81 99 ASN A N 1
ATOM 869 C CA . ASN A 1 99 ? -2.891 14.214 -24.937 1.00 94.81 99 ASN A CA 1
ATOM 870 C C . ASN A 1 99 ? -3.577 13.471 -26.091 1.00 94.81 99 ASN A C 1
ATOM 872 O O . ASN A 1 99 ? -4.800 13.542 -26.217 1.00 94.81 99 ASN A O 1
ATOM 876 N N . GLU A 1 100 ? -2.806 12.817 -26.956 1.00 94.81 100 GLU A N 1
ATOM 877 C CA . GLU A 1 100 ? -3.321 11.981 -28.038 1.00 94.81 100 GLU A CA 1
ATOM 878 C C . GLU A 1 100 ? -3.527 10.536 -27.566 1.00 94.81 100 GLU A C 1
ATOM 880 O O . GLU A 1 100 ? -4.487 9.885 -27.987 1.00 94.81 100 GLU A O 1
ATOM 885 N N . GLU A 1 101 ? -2.675 10.056 -26.653 1.00 91.00 101 GLU A N 1
ATOM 886 C CA . GLU A 1 101 ? -2.749 8.695 -26.115 1.00 91.00 101 GLU A CA 1
ATOM 887 C C . GLU A 1 101 ? -3.781 8.528 -24.992 1.00 91.00 101 GLU A C 1
ATOM 889 O O . GLU A 1 101 ? -4.447 7.490 -24.896 1.00 91.00 101 GLU A O 1
ATOM 894 N N . LEU A 1 102 ? -3.935 9.536 -24.127 1.00 91.62 102 LEU A N 1
ATOM 895 C CA . LEU A 1 102 ? -4.783 9.441 -22.942 1.00 91.62 102 LEU A CA 1
ATOM 896 C C . LEU A 1 102 ? -6.164 10.081 -23.140 1.00 91.62 102 LEU A C 1
ATOM 898 O O . LEU A 1 102 ? -6.344 11.083 -23.821 1.00 91.62 102 LEU A O 1
ATOM 902 N N . ILE A 1 103 ? -7.174 9.491 -22.489 1.00 88.62 103 ILE A N 1
ATOM 903 C CA . ILE A 1 103 ? -8.549 10.018 -22.474 1.00 88.62 103 ILE A CA 1
ATOM 904 C C . ILE A 1 103 ? -8.646 11.382 -21.757 1.00 88.62 103 ILE A C 1
ATOM 906 O O . ILE A 1 103 ? -9.324 12.267 -22.285 1.00 88.62 103 ILE A O 1
ATOM 910 N N . PRO A 1 104 ? -8.079 11.572 -20.544 1.00 88.38 104 PRO A N 1
ATOM 911 C CA . PRO A 1 104 ? -8.086 12.884 -19.904 1.00 88.38 104 PRO A CA 1
ATOM 912 C C . PRO A 1 104 ? -7.095 13.840 -20.575 1.00 88.38 104 PRO A C 1
ATOM 914 O O . PRO A 1 104 ? -6.021 13.432 -21.003 1.00 88.38 104 PRO A O 1
ATOM 917 N N . PHE A 1 105 ? -7.451 15.126 -20.612 1.00 91.19 105 PHE A N 1
ATOM 918 C CA . PHE A 1 105 ? -6.565 16.178 -21.103 1.00 91.19 105 PHE A CA 1
ATOM 919 C C . PHE A 1 105 ? -5.520 16.526 -20.039 1.00 91.19 105 PHE A C 1
ATOM 921 O O . PHE A 1 105 ? -5.873 16.734 -18.876 1.00 91.19 105 PHE A O 1
ATOM 928 N N . PHE A 1 106 ? -4.264 16.636 -20.453 1.00 93.31 106 PHE A N 1
ATOM 929 C CA . PHE A 1 106 ? -3.123 17.027 -19.643 1.00 93.31 106 PHE A CA 1
ATOM 930 C C . PHE A 1 106 ? -2.594 18.402 -20.051 1.00 93.31 106 PHE A C 1
ATOM 932 O O . PHE A 1 106 ? -2.240 18.640 -21.209 1.00 93.31 106 PHE A O 1
ATOM 939 N N . ASP A 1 107 ? -2.494 19.298 -19.073 1.00 93.69 107 ASP A N 1
ATOM 940 C CA . ASP A 1 107 ? -1.776 20.557 -19.206 1.00 93.69 107 ASP A CA 1
ATOM 941 C C . ASP A 1 107 ? -0.319 20.370 -18.758 1.00 93.69 107 ASP A C 1
ATOM 943 O O . ASP A 1 107 ? -0.037 20.099 -17.589 1.00 93.69 107 ASP A O 1
ATOM 947 N N . LEU A 1 108 ? 0.599 20.499 -19.717 1.00 94.12 108 LEU A N 1
ATOM 948 C CA . LEU A 1 108 ? 2.047 20.406 -19.517 1.00 94.12 108 LEU A CA 1
ATOM 949 C C . LEU A 1 108 ? 2.706 21.787 -19.358 1.00 94.12 108 LEU A C 1
ATOM 951 O O . LEU A 1 108 ? 3.925 21.884 -19.272 1.00 94.12 108 LEU A O 1
ATOM 955 N N . ALA A 1 109 ? 1.945 22.887 -19.354 1.00 94.00 109 ALA A N 1
ATOM 956 C CA . ALA A 1 109 ? 2.532 24.226 -19.286 1.00 94.00 109 ALA A CA 1
ATOM 957 C C . ALA A 1 109 ? 3.243 24.499 -17.948 1.00 94.00 109 ALA A C 1
ATOM 959 O O . ALA A 1 109 ? 4.212 25.258 -17.912 1.00 94.00 109 ALA A O 1
ATOM 960 N N . GLU A 1 110 ? 2.763 23.885 -16.864 1.00 91.69 110 GLU A N 1
ATOM 961 C CA . GLU A 1 110 ? 3.304 24.027 -15.505 1.00 91.69 110 GLU A CA 1
ATOM 962 C C . GLU A 1 110 ? 4.122 22.808 -15.045 1.00 91.69 110 GLU A C 1
ATOM 964 O O . GLU A 1 110 ? 4.594 22.786 -13.906 1.00 91.69 110 GLU A O 1
ATOM 969 N N . SER A 1 111 ? 4.302 21.802 -15.908 1.00 93.44 111 SER A N 1
ATOM 970 C CA . SER A 1 111 ? 5.048 20.592 -15.558 1.00 93.44 111 SER A CA 1
ATOM 971 C C . SER A 1 111 ? 6.524 20.906 -15.320 1.00 93.44 111 SER A C 1
ATOM 973 O O . SER A 1 111 ? 7.132 21.656 -16.090 1.00 93.44 111 SER A O 1
ATOM 975 N N . ASN A 1 112 ? 7.103 20.299 -14.290 1.00 94.50 112 ASN A N 1
ATOM 976 C CA . ASN A 1 112 ? 8.526 20.370 -13.986 1.00 94.50 112 ASN A CA 1
ATOM 977 C C . ASN A 1 112 ? 9.138 18.973 -14.121 1.00 94.50 112 ASN A C 1
ATOM 979 O O . ASN A 1 112 ? 8.523 17.988 -13.717 1.00 94.50 112 ASN A O 1
ATOM 983 N N . TYR A 1 113 ? 10.338 18.891 -14.688 1.00 95.38 113 TYR A N 1
ATOM 984 C CA . TYR A 1 113 ? 11.027 17.625 -14.903 1.00 95.38 113 TYR A CA 1
ATOM 985 C C . TYR A 1 113 ? 12.407 17.680 -14.261 1.00 95.38 113 TYR A C 1
ATOM 987 O O . TYR A 1 113 ? 13.239 18.519 -14.621 1.00 95.38 113 TYR A O 1
ATOM 995 N N . GLN A 1 114 ? 12.660 16.775 -13.323 1.00 94.81 114 GLN A N 1
ATOM 996 C CA . GLN A 1 114 ? 13.927 16.710 -12.598 1.00 94.81 114 GLN A CA 1
ATOM 997 C C . GLN A 1 114 ? 14.515 15.313 -12.691 1.00 94.81 114 GLN A C 1
ATOM 999 O O . GLN A 1 114 ? 13.789 14.325 -12.753 1.00 94.81 114 GLN A O 1
ATOM 1004 N N . ILE A 1 115 ? 15.843 15.230 -12.725 1.00 94.88 115 ILE A N 1
ATOM 1005 C CA . ILE A 1 115 ? 16.548 13.954 -12.646 1.00 94.88 115 ILE A CA 1
ATOM 1006 C C . ILE A 1 115 ? 17.529 13.996 -11.490 1.00 94.88 115 ILE A C 1
ATOM 1008 O O . ILE A 1 115 ? 18.420 14.853 -11.437 1.00 94.88 115 ILE A O 1
ATOM 1012 N N . ASP A 1 116 ? 17.388 13.000 -10.628 1.00 94.00 116 ASP A N 1
ATOM 1013 C CA . ASP A 1 116 ? 18.253 12.744 -9.493 1.00 94.00 116 ASP A CA 1
ATOM 1014 C C . ASP A 1 116 ? 19.172 11.568 -9.802 1.00 94.00 116 ASP A C 1
ATOM 1016 O O . ASP A 1 116 ? 18.726 10.471 -10.134 1.00 94.00 116 ASP A O 1
ATOM 1020 N N . VAL A 1 117 ? 20.481 11.794 -9.691 1.00 93.06 117 VAL A N 1
ATOM 1021 C CA . VAL A 1 117 ? 21.505 10.787 -9.986 1.00 93.06 117 VAL A CA 1
ATOM 1022 C C . VAL A 1 117 ? 22.402 10.571 -8.778 1.00 93.06 117 VAL A C 1
ATOM 1024 O O . VAL A 1 117 ? 22.990 11.510 -8.227 1.00 93.06 117 VAL A O 1
ATOM 1027 N N . TYR A 1 118 ? 22.570 9.302 -8.412 1.00 91.69 118 TYR A N 1
ATOM 1028 C CA . TYR A 1 118 ? 23.442 8.868 -7.330 1.00 91.69 118 TYR A CA 1
ATOM 1029 C C . TYR A 1 118 ? 24.637 8.116 -7.905 1.00 91.69 118 TYR A C 1
ATOM 1031 O O . TYR A 1 118 ? 24.505 7.020 -8.455 1.00 91.69 118 TYR A O 1
ATOM 1039 N N . TYR A 1 119 ? 25.824 8.700 -7.755 1.00 89.00 119 TYR A N 1
ATOM 1040 C CA . TYR A 1 119 ? 27.063 8.138 -8.289 1.00 89.00 119 TYR A CA 1
ATOM 1041 C C . TYR A 1 119 ? 27.729 7.173 -7.311 1.00 89.00 119 TYR A C 1
ATOM 1043 O O . TYR A 1 119 ? 27.643 7.316 -6.084 1.00 89.00 119 TYR A O 1
ATOM 1051 N N . LYS A 1 120 ? 28.497 6.233 -7.864 1.00 81.62 120 LYS A N 1
ATOM 1052 C CA . LYS A 1 120 ? 29.366 5.350 -7.090 1.00 81.62 120 LYS A CA 1
ATOM 1053 C C . LYS A 1 120 ? 30.543 6.141 -6.516 1.00 81.62 120 LYS A C 1
ATOM 1055 O O . LYS A 1 120 ? 31.565 6.346 -7.166 1.00 81.62 120 LYS A O 1
ATOM 1060 N N . SER A 1 121 ? 30.407 6.591 -5.275 1.00 77.75 121 SER A N 1
ATOM 1061 C CA . SER A 1 121 ? 31.509 7.223 -4.551 1.00 77.75 121 SER A CA 1
ATOM 1062 C C . SER A 1 121 ? 32.542 6.189 -4.102 1.00 77.75 121 SER A C 1
ATOM 1064 O O . SER A 1 121 ? 32.207 5.058 -3.747 1.00 77.75 121 SER A O 1
ATOM 1066 N N . SER A 1 122 ? 33.817 6.580 -4.092 1.00 69.19 122 SER A N 1
ATOM 1067 C CA . SER A 1 122 ? 34.883 5.794 -3.460 1.00 69.19 122 SER A CA 1
ATOM 1068 C C . SER A 1 122 ? 34.819 5.848 -1.930 1.00 69.19 122 SER A C 1
ATOM 1070 O O . SER A 1 122 ? 35.396 4.984 -1.268 1.00 69.19 122 SER A O 1
ATOM 1072 N N . ASP A 1 123 ? 34.105 6.830 -1.370 1.00 67.56 123 ASP A N 1
ATOM 1073 C CA . ASP A 1 123 ? 33.836 6.951 0.058 1.00 67.56 123 ASP A CA 1
ATOM 1074 C C . ASP A 1 123 ? 32.433 6.412 0.364 1.00 67.56 123 ASP A C 1
ATOM 1076 O O . ASP A 1 123 ? 31.423 7.012 -0.002 1.00 67.56 123 ASP A O 1
ATOM 1080 N N . VAL A 1 124 ? 32.380 5.264 1.047 1.00 60.28 124 VAL A N 1
ATOM 1081 C CA . VAL A 1 124 ? 31.150 4.506 1.355 1.00 60.28 124 VAL A CA 1
ATOM 1082 C C . VAL A 1 124 ? 30.121 5.344 2.129 1.00 60.28 124 VAL A C 1
ATOM 1084 O O . VAL A 1 124 ? 28.939 5.020 2.123 1.00 60.28 124 VAL A O 1
ATOM 1087 N N . ASN A 1 125 ? 30.547 6.435 2.774 1.00 67.25 125 ASN A N 1
ATOM 1088 C CA . ASN A 1 125 ? 29.670 7.280 3.584 1.00 67.25 125 ASN A CA 1
ATOM 1089 C C . ASN A 1 125 ? 29.189 8.561 2.882 1.00 67.25 125 ASN A C 1
ATOM 1091 O O . ASN A 1 125 ? 28.394 9.287 3.471 1.00 67.25 125 ASN A O 1
ATOM 1095 N N . ASN A 1 126 ? 29.657 8.860 1.666 1.00 66.06 126 ASN A N 1
ATOM 1096 C CA . ASN A 1 126 ? 29.280 10.068 0.928 1.00 66.06 126 ASN A CA 1
ATOM 1097 C C . ASN A 1 126 ? 28.937 9.707 -0.516 1.00 66.06 126 ASN A C 1
ATOM 1099 O O . ASN A 1 126 ? 29.798 9.763 -1.394 1.00 66.06 126 ASN A O 1
ATOM 1103 N N . TYR A 1 127 ? 27.678 9.354 -0.770 1.00 69.31 127 TYR A N 1
ATOM 1104 C CA . TYR A 1 127 ? 27.160 9.321 -2.134 1.00 69.31 127 TYR A CA 1
ATOM 1105 C C . TYR A 1 127 ? 27.169 10.743 -2.694 1.00 69.31 127 TYR A C 1
ATOM 1107 O O . TYR A 1 127 ? 26.654 11.669 -2.066 1.00 69.31 127 TYR A O 1
ATOM 1115 N N . ASN A 1 128 ? 27.764 10.922 -3.872 1.00 76.94 128 ASN A N 1
ATOM 1116 C CA . ASN A 1 128 ? 27.636 12.182 -4.587 1.00 76.94 128 ASN A CA 1
ATOM 1117 C C . ASN A 1 128 ? 26.247 12.190 -5.223 1.00 76.94 128 ASN A C 1
ATOM 1119 O O . ASN A 1 128 ? 25.992 11.438 -6.162 1.00 76.94 128 ASN A O 1
ATOM 1123 N N . PHE A 1 129 ? 25.362 13.004 -4.660 1.00 84.50 129 PHE A N 1
ATOM 1124 C CA . PHE A 1 129 ? 24.041 13.287 -5.199 1.00 84.50 129 PHE A CA 1
ATOM 1125 C C . PHE A 1 129 ? 24.139 14.479 -6.150 1.00 84.50 129 PHE A C 1
ATOM 1127 O O . PHE A 1 129 ? 24.686 15.523 -5.780 1.00 84.50 129 PHE A O 1
ATOM 1134 N N . MET A 1 130 ? 23.631 14.325 -7.370 1.00 84.06 130 MET A N 1
ATOM 1135 C CA . MET A 1 130 ? 23.423 15.441 -8.288 1.00 84.06 130 MET A CA 1
ATOM 1136 C C . MET A 1 130 ? 21.961 15.465 -8.712 1.00 84.06 130 MET A C 1
ATOM 1138 O O . MET A 1 130 ? 21.475 14.491 -9.275 1.00 84.06 130 MET A O 1
ATOM 1142 N N . ASN A 1 131 ? 21.311 16.600 -8.484 1.00 86.62 131 ASN A N 1
ATOM 1143 C CA . ASN A 1 131 ? 19.991 16.921 -9.014 1.00 86.62 131 ASN A CA 1
ATOM 1144 C C . ASN A 1 131 ? 20.170 17.901 -10.179 1.00 86.62 131 ASN A C 1
ATOM 1146 O O . ASN A 1 131 ? 21.002 18.820 -10.101 1.00 86.62 131 ASN A O 1
ATOM 1150 N N . LYS A 1 132 ? 19.432 17.689 -11.268 1.00 88.88 132 LYS A N 1
ATOM 1151 C CA . LYS A 1 132 ? 19.417 18.593 -12.416 1.00 88.88 132 LYS A CA 1
ATOM 1152 C C . LYS A 1 132 ? 18.006 18.717 -12.984 1.00 88.88 132 LYS A C 1
ATOM 1154 O O . LYS A 1 132 ? 17.393 17.711 -13.331 1.00 88.88 132 LYS A O 1
ATOM 1159 N N . ASP A 1 133 ? 17.553 19.955 -13.166 1.00 84.38 133 ASP A N 1
ATOM 1160 C CA . ASP A 1 133 ? 16.366 20.256 -13.969 1.00 84.38 133 ASP A CA 1
ATOM 1161 C C . ASP A 1 133 ? 16.650 19.927 -15.443 1.00 84.38 133 ASP A C 1
ATOM 1163 O O . ASP A 1 133 ? 17.690 20.315 -15.998 1.00 84.38 133 ASP A O 1
ATOM 1167 N N . VAL A 1 134 ? 15.732 19.213 -16.087 1.00 89.44 134 VAL A N 1
ATOM 1168 C CA . VAL A 1 134 ? 15.890 18.728 -17.464 1.00 89.44 134 VAL A CA 1
ATOM 1169 C C . VAL A 1 134 ? 14.688 19.101 -18.318 1.00 89.44 134 VAL A C 1
ATOM 1171 O O . VAL A 1 134 ? 13.597 19.336 -17.813 1.00 89.44 134 VAL A O 1
ATOM 1174 N N . ASN A 1 135 ? 14.879 19.159 -19.636 1.00 87.06 135 ASN A N 1
ATOM 1175 C CA . ASN A 1 135 ? 13.764 19.298 -20.568 1.00 87.06 135 ASN A CA 1
ATOM 1176 C C . ASN A 1 135 ? 13.524 17.956 -21.263 1.00 87.06 135 ASN A C 1
ATOM 1178 O O . ASN A 1 135 ? 14.146 17.662 -22.287 1.00 87.06 135 ASN A O 1
ATOM 1182 N N . LEU A 1 136 ? 12.631 17.141 -20.697 1.00 87.69 136 LEU A N 1
ATOM 1183 C CA . LEU A 1 136 ? 12.308 15.821 -21.250 1.00 87.69 136 LEU A CA 1
ATOM 1184 C C . LEU A 1 136 ? 11.614 15.908 -22.615 1.00 87.69 136 LEU A C 1
ATOM 1186 O O . LEU A 1 136 ? 11.743 14.987 -23.416 1.00 87.69 136 LEU A O 1
ATOM 1190 N N . LEU A 1 137 ? 10.975 17.041 -22.931 1.00 88.06 137 LEU A N 1
ATOM 1191 C CA . LEU A 1 137 ? 10.351 17.262 -24.237 1.00 88.06 137 LEU A CA 1
ATOM 1192 C C . LEU A 1 137 ? 11.370 17.302 -25.381 1.00 88.06 137 LEU A C 1
ATOM 1194 O O . LEU A 1 137 ? 11.001 17.036 -26.514 1.00 88.06 137 LEU A O 1
ATOM 1198 N N . ASP A 1 138 ? 12.646 17.587 -25.114 1.00 89.44 138 ASP A N 1
ATOM 1199 C CA . ASP A 1 138 ? 13.697 17.554 -26.139 1.00 89.44 138 ASP A CA 1
ATOM 1200 C C . ASP A 1 138 ? 14.475 16.220 -26.150 1.00 89.44 138 ASP A C 1
ATOM 1202 O O . ASP A 1 138 ? 15.509 16.118 -26.813 1.00 89.44 138 ASP A O 1
ATOM 1206 N N . CYS A 1 139 ? 14.043 15.211 -25.378 1.00 92.19 139 CYS A N 1
ATOM 1207 C CA . CYS A 1 139 ? 14.813 13.994 -25.076 1.00 92.19 139 CYS A CA 1
ATOM 1208 C C . CYS A 1 139 ? 16.232 14.240 -24.540 1.00 92.19 139 CYS A C 1
ATOM 1210 O O . CYS A 1 139 ? 17.124 13.396 -24.670 1.00 92.19 139 CYS A O 1
ATOM 1212 N N . ASN A 1 140 ? 16.465 15.392 -23.913 1.00 90.12 140 ASN A N 1
ATOM 1213 C CA . ASN A 1 140 ? 17.756 15.717 -23.330 1.00 90.12 140 ASN A CA 1
ATOM 1214 C C . ASN A 1 140 ? 17.695 15.582 -21.807 1.00 90.12 140 ASN A C 1
ATOM 1216 O O . ASN A 1 140 ? 17.289 16.501 -21.097 1.00 90.12 140 ASN A O 1
ATOM 1220 N N . PHE A 1 141 ? 18.180 14.444 -21.314 1.00 91.94 141 PHE A N 1
ATOM 1221 C CA . PHE A 1 141 ? 18.248 14.106 -19.890 1.00 91.94 141 PHE A CA 1
ATOM 1222 C C . PHE A 1 141 ? 19.365 14.876 -19.165 1.00 91.94 141 PHE A C 1
ATOM 1224 O O . PHE A 1 141 ? 19.590 14.701 -17.972 1.00 91.94 141 PHE A O 1
ATOM 1231 N N . GLY A 1 142 ? 20.124 15.721 -19.870 1.00 91.44 142 GLY A N 1
ATOM 1232 C CA . GLY A 1 142 ? 21.136 16.610 -19.309 1.00 91.44 142 GLY A CA 1
ATOM 1233 C C . GLY A 1 142 ? 22.420 15.924 -18.831 1.00 91.44 142 GLY A C 1
ATOM 1234 O O . GLY A 1 142 ? 23.457 16.593 -18.804 1.00 91.44 142 GLY A O 1
ATOM 1235 N N . PHE A 1 143 ? 22.368 14.650 -18.448 1.00 92.00 143 PHE A N 1
ATOM 1236 C CA . PHE A 1 143 ? 23.515 13.821 -18.061 1.00 92.00 143 PHE A CA 1
ATOM 1237 C C . PHE A 1 143 ? 24.030 12.962 -19.217 1.00 92.00 143 PHE A C 1
ATOM 1239 O O . PHE A 1 143 ? 25.231 12.734 -19.330 1.00 92.00 143 PHE A O 1
ATOM 1246 N N . PHE A 1 144 ? 23.125 12.533 -20.092 1.00 94.19 144 PHE A N 1
ATOM 1247 C CA . PHE A 1 144 ? 23.411 11.746 -21.282 1.00 94.19 144 PHE A CA 1
ATOM 1248 C C . PHE A 1 144 ? 22.446 12.132 -22.407 1.00 94.19 144 PHE A C 1
ATOM 1250 O O . PHE A 1 144 ? 21.416 12.770 -22.176 1.00 94.19 144 PHE A O 1
ATOM 1257 N N . ASP A 1 145 ? 22.797 11.744 -23.629 1.00 94.56 145 ASP A N 1
ATOM 1258 C CA . ASP A 1 145 ? 21.939 11.870 -24.806 1.00 94.56 145 ASP A CA 1
ATOM 1259 C C . ASP A 1 145 ? 21.210 10.541 -25.052 1.00 94.56 145 ASP A C 1
ATOM 1261 O O . ASP A 1 145 ? 21.853 9.532 -25.352 1.00 94.56 145 ASP A O 1
ATOM 1265 N N . ALA A 1 146 ? 19.876 10.533 -24.931 1.00 94.69 146 ALA A N 1
ATOM 1266 C CA . ALA A 1 146 ? 19.061 9.332 -25.121 1.00 94.69 146 ALA A CA 1
ATOM 1267 C C . ALA A 1 146 ? 19.140 8.777 -26.555 1.00 94.69 146 ALA A C 1
ATOM 1269 O O . ALA A 1 146 ? 18.913 7.592 -26.777 1.00 94.69 146 ALA A O 1
ATOM 1270 N N . GLN A 1 147 ? 19.526 9.586 -27.545 1.00 95.50 147 GLN A N 1
ATOM 1271 C CA . GLN A 1 147 ? 19.712 9.118 -28.922 1.00 95.50 147 GLN A CA 1
ATOM 1272 C C . GLN A 1 147 ? 21.071 8.433 -29.132 1.00 95.50 147 GLN A C 1
ATOM 1274 O O . GLN A 1 147 ? 21.260 7.709 -30.113 1.00 95.50 147 GLN A O 1
ATOM 1279 N N . ASN A 1 148 ? 22.020 8.618 -28.209 1.00 96.12 148 ASN A N 1
ATOM 1280 C CA . ASN A 1 148 ? 23.372 8.088 -28.311 1.00 96.12 148 ASN A CA 1
ATOM 1281 C C . ASN A 1 148 ? 23.629 6.979 -27.280 1.00 96.12 148 ASN A C 1
ATOM 1283 O O . ASN A 1 148 ? 23.981 7.231 -26.127 1.00 96.12 148 ASN A O 1
ATOM 1287 N N . LEU A 1 149 ? 23.566 5.731 -27.745 1.00 96.81 149 LEU A N 1
ATOM 1288 C CA . LEU A 1 149 ? 23.809 4.534 -26.936 1.00 96.81 149 LEU A CA 1
ATOM 1289 C C . LEU A 1 149 ? 25.173 4.543 -26.216 1.00 96.81 149 LEU A C 1
ATOM 1291 O O . LEU A 1 149 ? 25.292 4.028 -25.105 1.00 96.81 149 LEU A O 1
ATOM 1295 N N . GLU A 1 150 ? 26.213 5.130 -26.820 1.00 96.94 150 GLU A N 1
ATOM 1296 C CA . GLU A 1 150 ? 27.543 5.207 -26.202 1.00 96.94 150 GLU A CA 1
ATOM 1297 C C . GLU A 1 150 ? 27.557 6.181 -25.014 1.00 96.94 150 GLU A C 1
ATOM 1299 O O . GLU A 1 150 ? 28.166 5.877 -23.990 1.00 96.94 150 GLU A O 1
ATOM 1304 N N . SER A 1 151 ? 26.798 7.281 -25.103 1.00 95.75 151 SER A N 1
ATOM 1305 C CA . SER A 1 151 ? 26.612 8.230 -23.997 1.00 95.75 151 SER A CA 1
ATOM 1306 C C . SER A 1 151 ? 25.870 7.595 -22.819 1.00 95.75 151 SER A C 1
ATOM 1308 O O . SER A 1 151 ? 26.278 7.794 -21.676 1.00 95.75 151 SER A O 1
ATOM 1310 N N . ILE A 1 152 ? 24.816 6.812 -23.086 1.00 95.62 152 ILE A N 1
ATOM 1311 C CA . ILE A 1 152 ? 24.070 6.071 -22.051 1.00 95.62 152 ILE A CA 1
ATOM 1312 C C . ILE A 1 152 ? 24.998 5.076 -21.352 1.00 95.62 152 ILE A C 1
ATOM 1314 O O . ILE A 1 152 ? 25.045 5.006 -20.128 1.00 95.62 152 ILE A O 1
ATOM 1318 N N . LYS A 1 153 ? 25.782 4.325 -22.132 1.00 95.38 153 LYS A N 1
ATOM 1319 C CA . LYS A 1 153 ? 26.714 3.327 -21.604 1.00 95.38 153 LYS A CA 1
ATOM 1320 C C . LYS A 1 153 ? 27.797 3.938 -20.713 1.00 95.38 153 LYS A C 1
ATOM 1322 O O . LYS A 1 153 ? 28.129 3.349 -19.685 1.00 95.38 153 LYS A O 1
ATOM 1327 N N . GLU A 1 154 ? 28.372 5.070 -21.118 1.00 94.56 154 GLU A N 1
ATOM 1328 C CA . GLU A 1 154 ? 29.365 5.790 -20.312 1.00 94.56 154 GLU A CA 1
ATOM 1329 C C . GLU A 1 154 ? 28.747 6.237 -18.983 1.00 94.56 154 GLU A C 1
ATOM 1331 O O . GLU A 1 154 ? 29.278 5.909 -17.921 1.00 94.56 154 GLU A O 1
ATOM 1336 N N . PHE A 1 155 ? 27.568 6.858 -19.037 1.00 94.25 155 PHE A N 1
ATOM 1337 C CA . PHE A 1 155 ? 26.825 7.300 -17.860 1.00 94.25 155 PHE A CA 1
ATOM 1338 C C . PHE A 1 155 ? 26.483 6.142 -16.904 1.00 94.25 155 PHE A C 1
ATOM 1340 O O . PHE A 1 155 ? 26.775 6.210 -15.710 1.00 94.25 155 PHE A O 1
ATOM 1347 N N . PHE A 1 156 ? 25.962 5.029 -17.426 1.00 94.25 156 PHE A N 1
ATOM 1348 C CA . PHE A 1 156 ? 25.576 3.858 -16.628 1.00 94.25 156 PHE A CA 1
ATOM 1349 C C . PHE A 1 156 ? 26.747 3.188 -15.909 1.00 94.25 156 PHE A C 1
ATOM 1351 O O . PHE A 1 156 ? 26.553 2.520 -14.897 1.00 94.25 156 PHE A O 1
ATOM 1358 N N . SER A 1 157 ? 27.976 3.372 -16.397 1.00 91.50 157 SER A N 1
ATOM 1359 C CA . SER A 1 157 ? 29.159 2.795 -15.757 1.00 91.50 157 SER A CA 1
ATOM 1360 C C . SER A 1 157 ? 29.524 3.453 -14.417 1.00 91.50 157 SER A C 1
ATOM 1362 O O . SER A 1 157 ? 30.278 2.863 -13.636 1.00 91.50 157 SER A O 1
ATOM 1364 N N . GLU A 1 158 ? 28.978 4.640 -14.128 1.00 91.31 158 GLU A N 1
ATOM 1365 C CA . GLU A 1 158 ? 29.348 5.456 -12.964 1.00 91.31 158 GLU A CA 1
ATOM 1366 C C . GLU A 1 158 ? 28.231 5.611 -11.917 1.00 91.31 158 GLU A C 1
ATOM 1368 O O . GLU A 1 158 ? 28.500 6.022 -10.781 1.00 91.31 158 GLU A O 1
ATOM 1373 N N . ILE A 1 159 ? 26.991 5.265 -12.267 1.00 93.94 159 ILE A N 1
ATOM 1374 C CA . ILE A 1 159 ? 25.809 5.476 -11.422 1.00 93.94 159 ILE A CA 1
ATOM 1375 C C . ILE A 1 159 ? 25.390 4.213 -10.665 1.00 93.94 159 ILE A C 1
ATOM 1377 O O . ILE A 1 159 ? 25.723 3.089 -11.036 1.00 93.94 159 ILE A O 1
ATOM 1381 N N . LEU A 1 160 ? 24.668 4.417 -9.566 1.00 92.88 160 LEU A N 1
ATOM 1382 C CA . LEU A 1 160 ? 24.035 3.361 -8.773 1.00 92.88 160 LEU A CA 1
ATOM 1383 C C . LEU A 1 160 ? 22.516 3.428 -8.865 1.00 92.88 160 LEU A C 1
ATOM 1385 O O . LEU A 1 160 ? 21.865 2.395 -8.926 1.00 92.88 160 LEU A O 1
ATOM 1389 N N . PHE A 1 161 ? 21.968 4.639 -8.857 1.00 95.44 161 PHE A N 1
ATOM 1390 C CA . PHE A 1 161 ? 20.535 4.878 -8.887 1.00 95.44 161 PHE A CA 1
ATOM 1391 C C . PHE A 1 161 ? 20.253 6.160 -9.664 1.00 95.44 161 PHE A C 1
ATOM 1393 O O . PHE A 1 161 ? 21.030 7.121 -9.584 1.00 95.44 161 PHE A O 1
ATOM 1400 N N . MET A 1 162 ? 19.146 6.168 -10.394 1.00 96.50 162 MET A N 1
ATOM 1401 C CA . MET A 1 162 ? 18.623 7.343 -11.077 1.00 96.50 162 MET A CA 1
ATOM 1402 C C . MET A 1 162 ? 17.119 7.422 -10.845 1.00 96.50 162 MET A C 1
ATOM 1404 O O . MET A 1 162 ? 16.438 6.412 -10.974 1.00 96.50 162 MET A O 1
ATOM 1408 N N . SER A 1 163 ? 16.599 8.609 -10.558 1.00 97.19 163 SER A N 1
ATOM 1409 C CA . SER A 1 163 ? 15.161 8.860 -10.525 1.00 97.19 163 SER A CA 1
ATOM 1410 C C . SER A 1 163 ? 14.803 9.988 -11.481 1.00 97.19 163 SER A C 1
ATOM 1412 O O . SER A 1 163 ? 15.521 10.985 -11.565 1.00 97.19 163 SER A O 1
ATOM 1414 N N . ILE A 1 164 ? 13.731 9.797 -12.243 1.00 97.25 164 ILE A N 1
ATOM 1415 C CA . ILE A 1 164 ? 13.135 10.813 -13.106 1.00 97.25 164 ILE A CA 1
ATOM 1416 C C . ILE A 1 164 ? 11.838 11.256 -12.444 1.00 97.25 164 ILE A C 1
ATOM 1418 O O . ILE A 1 164 ? 10.899 10.469 -12.350 1.00 97.25 164 ILE A O 1
ATOM 1422 N N . HIS A 1 165 ? 11.784 12.519 -12.046 1.00 96.75 165 HIS A N 1
ATOM 1423 C CA . HIS A 1 165 ? 10.633 13.147 -11.418 1.00 96.75 165 HIS A CA 1
ATOM 1424 C C . HIS A 1 165 ? 9.856 13.941 -12.468 1.00 96.75 165 HIS A C 1
ATOM 1426 O O . HIS A 1 165 ? 10.381 14.887 -13.062 1.00 96.75 165 HIS A O 1
ATOM 1432 N N . LEU A 1 166 ? 8.606 13.551 -12.707 1.00 96.44 166 LEU A N 1
ATOM 1433 C CA . LEU A 1 166 ? 7.635 14.293 -13.505 1.00 96.44 166 LEU A CA 1
ATOM 1434 C C . LEU A 1 166 ? 6.648 14.941 -12.536 1.00 96.44 166 LEU A C 1
ATOM 1436 O O . LEU A 1 166 ? 5.727 14.298 -12.028 1.00 96.44 166 LEU A O 1
ATOM 1440 N N . GLU A 1 167 ? 6.852 16.219 -12.257 1.00 94.81 167 GLU A N 1
ATOM 1441 C CA . GLU A 1 167 ? 6.048 16.968 -11.303 1.00 94.81 167 GLU A CA 1
ATOM 1442 C C . GLU A 1 167 ? 5.046 17.872 -12.013 1.00 94.81 167 GLU A C 1
ATOM 1444 O O . GLU A 1 167 ? 5.269 18.349 -13.128 1.00 94.81 167 GLU A O 1
ATOM 1449 N N . ASN A 1 168 ? 3.960 18.195 -11.311 1.00 92.81 168 ASN A N 1
ATOM 1450 C CA . ASN A 1 168 ? 2.955 19.153 -11.766 1.00 92.81 168 ASN A CA 1
ATOM 1451 C C . ASN A 1 168 ? 2.301 18.786 -13.111 1.00 92.81 168 ASN A C 1
ATOM 1453 O O . ASN A 1 168 ? 1.884 19.668 -13.858 1.00 92.81 168 ASN A O 1
ATOM 1457 N N . LEU A 1 169 ? 2.162 17.494 -13.418 1.00 94.19 169 LEU A N 1
ATOM 1458 C CA . LEU A 1 169 ? 1.363 17.052 -14.561 1.00 94.19 169 LEU A CA 1
ATOM 1459 C C . LEU A 1 169 ? -0.118 17.240 -14.221 1.00 94.19 169 LEU A C 1
ATOM 1461 O O . LEU A 1 169 ? -0.647 16.552 -13.352 1.00 94.19 169 LEU A O 1
ATOM 1465 N N . ILE A 1 170 ? -0.802 18.183 -14.865 1.00 94.38 170 ILE A N 1
ATOM 1466 C CA . ILE A 1 170 ? -2.183 18.522 -14.505 1.00 94.38 170 ILE A CA 1
ATOM 1467 C C . ILE A 1 170 ? -3.156 17.809 -15.438 1.00 94.38 170 ILE A C 1
ATOM 1469 O O . ILE A 1 170 ? -3.241 18.136 -16.613 1.00 94.38 170 ILE A O 1
ATOM 1473 N N . SER A 1 171 ? -3.941 16.874 -14.908 1.00 93.50 171 SER A N 1
ATOM 1474 C CA . SER A 1 171 ? -5.065 16.253 -15.616 1.00 93.50 171 SER A CA 1
ATOM 1475 C C . SER A 1 171 ? -6.376 16.990 -15.343 1.00 93.50 171 SER A C 1
ATOM 1477 O O . SER A 1 171 ? -6.745 17.210 -14.186 1.00 93.50 171 SER A O 1
ATOM 1479 N N . LEU A 1 172 ? -7.111 17.313 -16.405 1.00 90.56 172 LEU A N 1
ATOM 1480 C CA . LEU A 1 172 ? -8.458 17.873 -16.352 1.00 90.56 172 LEU A CA 1
ATOM 1481 C C . LEU A 1 172 ? -9.467 16.781 -16.718 1.00 90.56 172 LEU A C 1
ATOM 1483 O O . LEU A 1 172 ? -9.559 16.342 -17.866 1.00 90.56 172 LEU A O 1
ATOM 1487 N N . GLY A 1 173 ? -10.226 16.324 -15.724 1.00 83.38 173 GLY A N 1
ATOM 1488 C CA . GLY A 1 173 ? -11.284 15.333 -15.880 1.00 83.38 173 GLY A CA 1
ATOM 1489 C C . GLY A 1 173 ? -12.655 15.930 -15.585 1.00 83.38 173 GLY A C 1
ATOM 1490 O O . GLY A 1 173 ? -12.825 16.682 -14.633 1.00 83.38 173 GLY A O 1
ATOM 1491 N N . GLN A 1 174 ? -13.674 15.553 -16.355 1.00 78.81 174 GLN A N 1
ATOM 1492 C CA . GLN A 1 174 ? -15.052 15.953 -16.068 1.00 78.81 174 GLN A CA 1
ATOM 1493 C C . GLN A 1 174 ? -15.793 14.802 -15.380 1.00 78.81 174 GLN A C 1
ATOM 1495 O O . GLN A 1 174 ? -16.000 13.744 -15.977 1.00 78.81 174 GLN A O 1
ATOM 1500 N N . LYS A 1 175 ? -16.230 14.989 -14.128 1.00 75.50 175 LYS A N 1
ATOM 1501 C CA . LYS A 1 175 ? -17.070 14.005 -13.419 1.00 75.50 175 LYS A CA 1
ATOM 1502 C C . LYS A 1 175 ? -18.371 14.673 -12.997 1.00 75.50 175 LYS A C 1
ATOM 1504 O O . LYS A 1 175 ? -18.370 15.570 -12.169 1.00 75.50 175 LYS A O 1
ATOM 1509 N N . ASN A 1 176 ? -19.495 14.216 -13.551 1.00 77.62 176 ASN A N 1
ATOM 1510 C CA . ASN A 1 176 ? -20.837 14.742 -13.254 1.00 77.62 176 ASN A CA 1
ATOM 1511 C C . ASN A 1 176 ? -21.029 16.249 -13.530 1.00 77.62 176 ASN A C 1
ATOM 1513 O O . ASN A 1 176 ? -21.929 16.860 -12.961 1.00 77.62 176 ASN A O 1
ATOM 1517 N N . GLY A 1 177 ? -20.232 16.829 -14.431 1.00 78.00 177 GLY A N 1
ATOM 1518 C CA . GLY A 1 177 ? -20.300 18.254 -14.769 1.00 78.00 177 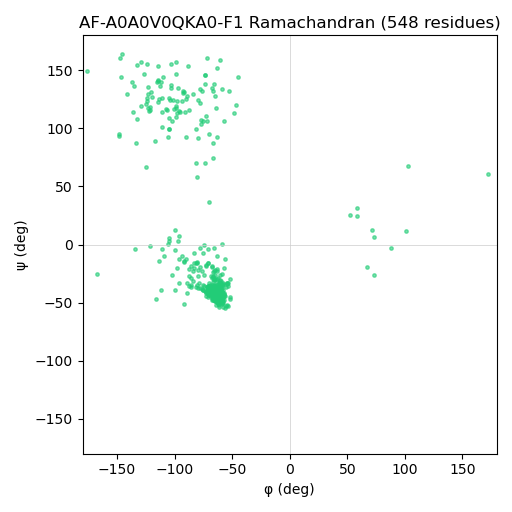GLY A CA 1
ATOM 1519 C C . GLY A 1 177 ? -19.448 19.162 -13.880 1.00 78.00 177 GLY A C 1
ATOM 1520 O O . GLY A 1 177 ? -19.371 20.347 -14.185 1.00 78.00 177 GLY A O 1
ATOM 1521 N N . ASP A 1 178 ? -18.788 18.611 -12.858 1.00 78.50 178 ASP A N 1
ATOM 1522 C CA . ASP A 1 178 ? -17.752 19.310 -12.102 1.00 78.50 178 ASP A CA 1
ATOM 1523 C C . ASP A 1 178 ? -16.383 19.009 -12.725 1.00 78.50 178 ASP A C 1
ATOM 1525 O O . ASP A 1 178 ? -16.045 17.847 -13.008 1.00 78.50 178 ASP A O 1
ATOM 1529 N N . ASP A 1 179 ? -15.609 20.069 -12.948 1.00 80.38 179 ASP A N 1
ATOM 1530 C CA . ASP A 1 179 ? -14.237 19.980 -13.433 1.00 80.38 179 ASP A CA 1
ATOM 1531 C C . ASP A 1 179 ? -13.356 19.514 -12.270 1.00 80.38 179 ASP A C 1
ATOM 1533 O O . ASP A 1 179 ? -13.098 20.249 -11.316 1.00 80.38 179 ASP A O 1
ATOM 1537 N N . LYS A 1 180 ? -12.930 18.252 -12.327 1.00 84.88 180 LYS A N 1
ATOM 1538 C CA . LYS A 1 180 ? -11.933 17.697 -11.419 1.00 84.88 180 LYS A CA 1
ATOM 1539 C C . LYS A 1 180 ? -10.560 17.913 -12.022 1.00 84.88 180 LYS A C 1
ATOM 1541 O O . LYS A 1 180 ? -10.291 17.483 -13.140 1.00 84.88 180 LYS A O 1
ATOM 1546 N N . CYS A 1 181 ? -9.693 18.547 -11.256 1.00 88.94 181 CYS A N 1
ATOM 1547 C CA . CYS A 1 181 ? -8.314 18.763 -11.639 1.00 88.94 181 CYS A CA 1
ATOM 1548 C C . CYS A 1 181 ? -7.434 17.978 -10.676 1.00 88.94 181 CYS A C 1
ATOM 1550 O O . CYS A 1 181 ? -7.525 18.194 -9.468 1.00 88.94 181 CYS A O 1
ATOM 1552 N N . ASN A 1 182 ? -6.605 17.085 -11.211 1.00 90.75 182 ASN A N 1
ATOM 1553 C CA . ASN A 1 182 ? -5.625 16.347 -10.418 1.00 90.75 182 ASN A CA 1
ATOM 1554 C C . ASN A 1 182 ? -4.238 16.653 -10.955 1.00 90.75 182 ASN A C 1
ATOM 1556 O O . ASN A 1 182 ? -4.009 16.568 -12.162 1.00 90.75 182 ASN A O 1
ATOM 1560 N N . ARG A 1 183 ? -3.338 16.983 -10.048 1.00 92.44 183 ARG A N 1
ATOM 1561 C CA . ARG A 1 183 ? -1.915 17.147 -10.260 1.00 92.44 183 ARG A CA 1
ATOM 1562 C C . ARG A 1 183 ? -1.227 15.822 -9.964 1.00 92.44 183 ARG A C 1
ATOM 1564 O O . ARG A 1 183 ? -1.477 15.235 -8.920 1.00 92.44 183 ARG A O 1
ATOM 1571 N N . TRP A 1 184 ? -0.355 15.373 -10.849 1.00 94.06 184 TRP A N 1
ATOM 1572 C CA . TRP A 1 184 ? 0.386 14.130 -10.682 1.00 94.06 184 TRP A CA 1
ATOM 1573 C C . TRP A 1 184 ? 1.861 14.397 -10.418 1.00 94.06 184 TRP A C 1
ATOM 1575 O O . TRP A 1 184 ? 2.446 15.328 -10.982 1.00 94.06 184 TRP A O 1
ATOM 1585 N N . PHE A 1 185 ? 2.423 13.543 -9.572 1.00 94.12 185 PHE A N 1
ATOM 1586 C CA . PHE A 1 185 ? 3.844 13.422 -9.289 1.00 94.12 185 PHE A CA 1
ATOM 1587 C C . PHE A 1 185 ? 4.236 11.994 -9.634 1.00 94.12 185 PHE A C 1
ATOM 1589 O O . PHE A 1 185 ? 3.681 11.044 -9.082 1.00 94.12 185 PHE A O 1
ATOM 1596 N N . ILE A 1 186 ? 5.104 11.838 -10.623 1.00 95.75 186 ILE A N 1
ATOM 1597 C CA . ILE A 1 186 ? 5.491 10.530 -11.139 1.00 95.75 186 ILE A CA 1
ATOM 1598 C C . ILE A 1 186 ? 6.993 10.395 -10.983 1.00 95.75 186 ILE A C 1
ATOM 1600 O O . ILE A 1 186 ? 7.736 11.140 -11.615 1.00 95.75 186 ILE A O 1
ATOM 1604 N N . ASP A 1 187 ? 7.419 9.416 -10.195 1.00 96.44 187 ASP A N 1
ATOM 1605 C CA . ASP A 1 187 ? 8.828 9.090 -10.019 1.00 96.44 187 ASP A CA 1
ATOM 1606 C C . ASP A 1 187 ? 9.128 7.782 -10.738 1.00 96.44 187 ASP A C 1
ATOM 1608 O O . ASP A 1 187 ? 8.599 6.727 -10.383 1.00 96.44 187 ASP A O 1
ATOM 1612 N N . ILE A 1 188 ? 9.989 7.839 -11.749 1.00 97.19 188 ILE A N 1
ATOM 1613 C CA . ILE A 1 188 ? 10.480 6.657 -12.455 1.00 97.19 188 ILE A CA 1
ATOM 1614 C C . ILE A 1 188 ? 11.890 6.372 -11.952 1.00 97.19 188 ILE A C 1
ATOM 1616 O O . ILE A 1 188 ? 12.842 7.085 -12.272 1.00 97.19 188 ILE A O 1
ATOM 1620 N N . ASN A 1 189 ? 12.016 5.328 -11.146 1.00 97.38 189 ASN A N 1
ATOM 1621 C CA . ASN A 1 189 ? 13.242 4.938 -10.471 1.00 97.38 189 ASN A CA 1
ATOM 1622 C C . ASN A 1 189 ? 13.948 3.842 -11.261 1.00 97.38 189 ASN A C 1
ATOM 1624 O O . ASN A 1 189 ? 13.308 2.876 -11.653 1.00 97.38 189 ASN A O 1
ATOM 1628 N N . TYR A 1 190 ? 15.259 3.967 -11.437 1.00 97.38 190 TYR A N 1
ATOM 1629 C CA . TYR A 1 190 ? 16.130 2.988 -12.077 1.00 97.38 190 TYR A CA 1
ATOM 1630 C C . TYR A 1 190 ? 17.249 2.594 -11.108 1.00 97.38 190 TYR A C 1
ATOM 1632 O O . TYR A 1 190 ? 18.070 3.434 -10.722 1.00 97.38 190 TYR A O 1
ATOM 1640 N N . ASP A 1 191 ? 17.299 1.318 -10.732 1.00 96.69 191 ASP A N 1
ATOM 1641 C CA . ASP A 1 191 ? 18.353 0.728 -9.909 1.00 96.69 191 ASP A CA 1
ATOM 1642 C C . ASP A 1 191 ? 19.386 -0.001 -10.787 1.00 96.69 191 ASP A C 1
ATOM 1644 O O . ASP A 1 191 ? 19.085 -0.962 -11.501 1.00 96.69 191 ASP A O 1
ATOM 1648 N N . PHE A 1 192 ? 20.633 0.473 -10.719 1.00 94.94 192 PHE A N 1
ATOM 1649 C CA . PHE A 1 192 ? 21.797 -0.046 -11.445 1.00 94.94 192 PHE A CA 1
ATOM 1650 C C . PHE A 1 192 ? 22.737 -0.858 -10.542 1.00 94.94 192 PHE A C 1
ATOM 1652 O O . PHE A 1 192 ? 23.831 -1.252 -10.959 1.00 94.94 192 PHE A O 1
ATOM 1659 N N . GLN A 1 193 ? 22.366 -1.101 -9.279 1.00 91.00 193 GLN A N 1
ATOM 1660 C CA . GLN A 1 193 ? 23.183 -1.887 -8.353 1.00 91.00 193 GLN A CA 1
ATOM 1661 C C . GLN A 1 193 ? 23.354 -3.328 -8.832 1.00 91.00 193 GLN A C 1
ATOM 1663 O O . GLN A 1 193 ? 24.387 -3.953 -8.565 1.00 91.00 193 GLN A O 1
ATOM 1668 N N . ASN A 1 194 ? 22.370 -3.853 -9.561 1.00 88.62 194 ASN A N 1
ATOM 1669 C CA . ASN A 1 194 ? 22.491 -5.141 -10.207 1.00 88.62 194 ASN A CA 1
ATOM 1670 C C . ASN A 1 194 ? 23.336 -5.023 -11.485 1.00 88.62 194 ASN A C 1
ATOM 1672 O O . ASN A 1 194 ? 23.032 -4.280 -12.407 1.00 88.62 194 ASN A O 1
ATOM 1676 N N . HIS A 1 195 ? 24.429 -5.782 -11.558 1.00 84.75 195 HIS A N 1
ATOM 1677 C CA . HIS A 1 195 ? 25.343 -5.741 -12.704 1.00 84.75 195 HIS A CA 1
ATOM 1678 C C . HIS A 1 195 ? 24.815 -6.461 -13.954 1.00 84.75 195 HIS A C 1
ATOM 1680 O O . HIS A 1 195 ? 25.486 -6.436 -14.986 1.00 84.75 195 HIS A O 1
ATOM 1686 N N . ILE A 1 196 ? 23.681 -7.161 -13.851 1.00 88.94 196 ILE A N 1
ATOM 1687 C CA . ILE A 1 196 ? 23.132 -7.993 -14.931 1.00 88.94 196 ILE A CA 1
ATOM 1688 C C . ILE A 1 196 ? 22.012 -7.275 -15.684 1.00 88.94 196 ILE A C 1
ATOM 1690 O O . ILE A 1 196 ? 21.930 -7.411 -16.901 1.00 88.94 196 ILE A O 1
ATOM 1694 N N . PHE A 1 197 ? 21.165 -6.542 -14.970 1.00 93.00 197 PHE A N 1
ATOM 1695 C CA . PHE A 1 197 ? 19.994 -5.863 -15.509 1.00 93.00 197 PHE A CA 1
ATOM 1696 C C . PHE A 1 197 ? 19.747 -4.571 -14.739 1.00 93.00 197 PHE A C 1
ATOM 1698 O O . PHE A 1 197 ? 20.228 -4.422 -13.615 1.00 93.00 197 PHE A O 1
ATOM 1705 N N . VAL A 1 198 ? 18.987 -3.664 -15.340 1.00 95.44 198 VAL A N 1
ATOM 1706 C CA . VAL A 1 198 ? 18.515 -2.440 -14.692 1.00 95.44 198 VAL A CA 1
ATOM 1707 C C . VAL A 1 198 ? 17.072 -2.651 -14.283 1.00 95.44 198 VAL A C 1
ATOM 1709 O O . VAL A 1 198 ? 16.241 -3.017 -15.110 1.00 95.44 198 VAL A O 1
ATOM 1712 N N . GLU A 1 199 ? 16.788 -2.451 -13.006 1.00 95.56 199 GLU A N 1
ATOM 1713 C CA . GLU A 1 199 ? 15.441 -2.583 -12.464 1.00 95.56 199 GLU A CA 1
ATOM 1714 C C . GLU A 1 199 ? 14.778 -1.212 -12.475 1.00 95.56 199 GLU A C 1
ATOM 1716 O O . GLU A 1 199 ? 15.324 -0.258 -11.924 1.00 95.56 199 GLU A O 1
ATOM 1721 N N . ALA A 1 200 ? 13.630 -1.093 -13.131 1.00 96.38 200 ALA A N 1
ATOM 1722 C CA . ALA A 1 200 ? 12.861 0.134 -13.158 1.00 96.38 200 ALA A CA 1
ATOM 1723 C C . ALA A 1 200 ? 11.544 -0.027 -12.412 1.00 96.38 200 ALA A C 1
ATOM 1725 O O . ALA A 1 200 ? 10.828 -1.006 -12.605 1.00 96.38 200 ALA A O 1
ATOM 1726 N N . SER A 1 201 ? 11.185 0.966 -11.613 1.00 95.25 201 SER A N 1
ATOM 1727 C CA . SER A 1 201 ? 9.891 1.038 -10.940 1.00 95.25 201 SER A CA 1
ATOM 1728 C C . SER A 1 201 ? 9.286 2.421 -11.115 1.00 95.25 201 SER A C 1
ATOM 1730 O O . SER A 1 201 ? 9.989 3.405 -11.335 1.00 95.25 201 SER A O 1
ATOM 1732 N N . ILE A 1 202 ? 7.961 2.493 -11.034 1.00 94.88 202 ILE A N 1
ATOM 1733 C CA . ILE A 1 202 ? 7.220 3.749 -11.109 1.00 94.88 202 ILE A CA 1
ATOM 1734 C C . ILE A 1 202 ? 6.425 3.951 -9.824 1.00 94.88 202 ILE A C 1
ATOM 1736 O O . ILE A 1 202 ? 5.647 3.083 -9.413 1.00 94.88 202 ILE A O 1
ATOM 1740 N N . ASN A 1 203 ? 6.613 5.106 -9.199 1.00 93.69 203 ASN A N 1
ATOM 1741 C CA . ASN A 1 203 ? 5.735 5.617 -8.161 1.00 93.69 203 ASN A CA 1
ATOM 1742 C C . ASN A 1 203 ? 4.856 6.708 -8.774 1.00 93.69 203 ASN A C 1
ATOM 1744 O O . ASN A 1 203 ? 5.344 7.548 -9.526 1.00 93.69 203 ASN A O 1
ATOM 1748 N N . VAL A 1 204 ? 3.558 6.680 -8.482 1.00 92.88 204 VAL A N 1
ATOM 1749 C CA . VAL A 1 204 ? 2.632 7.723 -8.930 1.00 92.88 204 VAL A CA 1
ATOM 1750 C C . VAL A 1 204 ? 1.840 8.200 -7.737 1.00 92.88 204 VAL A C 1
ATOM 1752 O O . VAL A 1 204 ? 1.054 7.452 -7.154 1.00 92.88 204 VAL A O 1
ATOM 1755 N N . GLU A 1 205 ? 1.990 9.480 -7.458 1.00 90.62 205 GLU A N 1
ATOM 1756 C CA . GLU A 1 205 ? 1.232 10.203 -6.459 1.00 90.62 205 GLU A CA 1
ATOM 1757 C C . GLU A 1 205 ? 0.360 11.251 -7.150 1.00 90.62 205 GLU A C 1
ATOM 1759 O O . GLU A 1 205 ? 0.625 11.705 -8.268 1.00 90.62 205 GLU A O 1
ATOM 1764 N N . SER A 1 206 ? -0.743 11.602 -6.501 1.00 89.75 206 SER A N 1
ATOM 1765 C CA . SER A 1 206 ? -1.698 12.567 -7.031 1.00 89.75 206 SER A CA 1
ATOM 1766 C C . SER A 1 206 ? -2.149 13.510 -5.938 1.00 89.75 206 SER A C 1
ATOM 1768 O O . SER A 1 206 ? -2.500 13.056 -4.850 1.00 89.75 206 SER A O 1
ATOM 1770 N N . ASP A 1 207 ? -2.277 14.779 -6.278 1.00 86.12 207 ASP A N 1
ATOM 1771 C CA . ASP A 1 207 ? -2.912 15.788 -5.446 1.00 86.12 207 ASP A CA 1
ATOM 1772 C C . ASP A 1 207 ? -4.045 16.470 -6.223 1.00 86.12 207 ASP A C 1
ATOM 1774 O O . ASP A 1 207 ? -4.046 16.511 -7.454 1.00 86.12 207 ASP A O 1
ATOM 1778 N N . ASP A 1 208 ? -5.028 17.017 -5.520 1.00 85.56 208 ASP A N 1
ATOM 1779 C CA . ASP A 1 208 ? -6.063 17.833 -6.150 1.00 85.56 208 ASP A CA 1
ATOM 1780 C C . ASP A 1 208 ? -5.454 19.192 -6.534 1.00 85.56 208 ASP A C 1
ATOM 1782 O O . ASP A 1 208 ? -4.727 19.817 -5.757 1.00 85.56 208 ASP A O 1
ATOM 1786 N N . CYS A 1 209 ? -5.764 19.720 -7.721 1.00 86.00 209 CYS A N 1
ATOM 1787 C CA . CYS A 1 209 ? -5.282 21.054 -8.074 1.00 86.00 209 CYS A CA 1
ATOM 1788 C C . CYS A 1 209 ? -5.905 22.087 -7.130 1.00 86.00 209 CYS A C 1
ATOM 1790 O O . CYS A 1 209 ? -7.119 22.308 -7.131 1.00 86.00 209 CYS A O 1
ATOM 1792 N N . VAL A 1 210 ? -5.070 22.772 -6.351 1.00 69.44 210 VAL A N 1
ATOM 1793 C CA . VAL A 1 210 ? -5.501 23.836 -5.439 1.00 69.44 210 VAL A CA 1
ATOM 1794 C C . VAL A 1 210 ? -5.873 25.092 -6.236 1.00 69.44 210 VAL A C 1
ATOM 1796 O O . VAL A 1 210 ? -5.199 26.118 -6.185 1.00 69.44 210 VAL A O 1
ATOM 1799 N N . THR A 1 211 ? -6.979 25.068 -6.977 1.00 60.84 211 THR A N 1
ATOM 1800 C CA . THR A 1 211 ? -7.560 26.289 -7.542 1.00 60.84 211 THR A CA 1
ATOM 1801 C C . THR A 1 211 ? -8.396 26.986 -6.470 1.00 60.84 211 THR A C 1
ATOM 1803 O O . THR A 1 211 ? -9.621 26.981 -6.515 1.00 60.84 211 THR A O 1
ATOM 1806 N N . GLY A 1 212 ? -7.731 27.556 -5.458 1.00 50.66 212 GLY A N 1
ATOM 1807 C CA . GLY A 1 212 ? -8.255 28.578 -4.530 1.00 50.66 212 GLY A CA 1
ATOM 1808 C C . GLY A 1 212 ? -9.378 28.185 -3.559 1.00 50.66 212 GLY A C 1
ATOM 1809 O O . GLY A 1 212 ? -9.551 28.845 -2.538 1.00 50.66 212 GLY A O 1
ATOM 1810 N N . TYR A 1 213 ? -10.105 27.109 -3.823 1.00 50.59 213 TYR A N 1
ATOM 1811 C CA . TYR A 1 213 ? -11.130 26.546 -2.963 1.00 50.59 213 TYR A CA 1
ATOM 1812 C C . TYR A 1 213 ? -11.103 25.048 -3.205 1.00 50.59 213 TYR A C 1
ATOM 1814 O O . TYR A 1 213 ? -11.758 24.559 -4.121 1.00 50.59 213 TYR A O 1
ATOM 1822 N N . LEU A 1 214 ? -10.348 24.311 -2.386 1.00 54.28 214 LEU A N 1
ATOM 1823 C CA . LEU A 1 214 ? -10.688 22.911 -2.167 1.00 54.28 214 LEU A CA 1
ATOM 1824 C C . LEU A 1 214 ? -12.185 22.920 -1.853 1.00 54.28 214 LEU A C 1
ATOM 1826 O O . LEU A 1 214 ? -12.609 23.532 -0.865 1.00 54.28 214 LEU A O 1
ATOM 1830 N N . GLN A 1 215 ? -12.989 22.344 -2.748 1.00 57.16 215 GLN A N 1
ATOM 1831 C CA . GLN A 1 215 ? -14.382 22.015 -2.485 1.00 57.16 215 GLN A CA 1
ATOM 1832 C C . GLN A 1 215 ? -14.326 20.921 -1.426 1.00 57.16 215 GLN A C 1
ATOM 1834 O O . GLN A 1 215 ? -14.449 19.729 -1.692 1.00 57.16 215 GLN A O 1
ATOM 1839 N N . TYR A 1 216 ? -14.011 21.343 -0.205 1.00 64.56 216 TYR A N 1
ATOM 1840 C CA . TYR A 1 216 ? -14.054 20.495 0.950 1.00 64.56 216 TYR A CA 1
ATOM 1841 C C . TYR A 1 216 ? -15.438 19.885 0.956 1.00 64.56 216 TYR A C 1
ATOM 1843 O O . TYR A 1 216 ? -16.429 20.600 0.788 1.00 64.56 216 TYR A O 1
ATOM 1851 N N . ASP A 1 217 ? -15.502 18.571 1.135 1.00 72.69 217 ASP A N 1
ATOM 1852 C CA . ASP A 1 217 ? -16.772 17.925 1.391 1.00 72.69 217 ASP A CA 1
ATOM 1853 C C . ASP A 1 217 ? -17.276 18.501 2.722 1.00 72.69 217 ASP A C 1
ATOM 1855 O O . ASP A 1 217 ? -16.903 18.055 3.810 1.00 72.69 217 ASP A O 1
ATOM 1859 N N . GLU A 1 218 ? -18.073 19.572 2.646 1.00 80.62 218 GLU A N 1
ATOM 1860 C CA . GLU A 1 218 ? -18.729 20.194 3.794 1.00 80.62 218 GLU A CA 1
ATOM 1861 C C . GLU A 1 218 ? -19.485 19.118 4.585 1.00 80.62 218 GLU A C 1
ATOM 1863 O O . GLU A 1 218 ? -19.579 19.187 5.814 1.00 80.62 218 GLU A O 1
ATOM 1868 N N . GLY A 1 219 ? -19.939 18.069 3.886 1.00 83.50 219 GLY A N 1
ATOM 1869 C CA . GLY A 1 219 ? -20.490 16.856 4.457 1.00 83.50 219 GLY A CA 1
ATOM 1870 C C . GLY A 1 219 ? -19.523 16.137 5.393 1.00 83.50 219 GLY A C 1
ATOM 1871 O O . GLY A 1 219 ? -19.930 15.776 6.495 1.00 83.50 219 GLY A O 1
ATOM 1872 N N . LEU A 1 220 ? -18.247 15.972 5.042 1.00 84.12 220 LEU A N 1
ATOM 1873 C CA . LEU A 1 220 ? -17.269 15.283 5.891 1.00 84.12 220 LEU A CA 1
ATOM 1874 C C . LEU A 1 220 ? -16.934 16.094 7.154 1.00 84.12 220 LEU A C 1
ATOM 1876 O O . LEU A 1 220 ? -16.932 15.546 8.259 1.00 84.12 220 LEU A O 1
ATOM 1880 N N . TYR A 1 221 ? -16.765 17.414 7.044 1.00 86.12 221 TYR A N 1
ATOM 1881 C CA . TYR A 1 221 ? -16.621 18.290 8.219 1.00 86.12 221 TYR A CA 1
ATOM 1882 C C . TYR A 1 221 ? -17.846 18.257 9.136 1.00 86.12 221 TYR A C 1
ATOM 1884 O O . TYR A 1 221 ? -17.726 18.223 10.370 1.00 86.12 221 TYR A O 1
ATOM 1892 N N . PHE A 1 222 ? -19.036 18.267 8.539 1.00 88.56 222 PHE A N 1
ATOM 1893 C CA . PHE A 1 222 ? -20.293 18.151 9.261 1.00 88.56 222 PHE A CA 1
ATOM 1894 C C . PHE A 1 222 ? -20.400 16.799 9.978 1.00 88.56 222 PHE A C 1
ATOM 1896 O O . PHE A 1 222 ? -20.719 16.762 11.171 1.00 88.56 222 PHE A O 1
ATOM 1903 N N . VAL A 1 223 ? -20.040 15.703 9.304 1.00 89.38 223 VAL A N 1
ATOM 1904 C CA . VAL A 1 223 ? -19.970 14.348 9.871 1.00 89.38 223 VAL A CA 1
ATOM 1905 C C . VAL A 1 223 ? -18.999 14.308 11.049 1.00 89.38 223 VAL A C 1
ATOM 1907 O O . VAL A 1 223 ? -19.405 13.909 12.141 1.00 89.38 223 VAL A O 1
ATOM 1910 N N . HIS A 1 224 ? -17.773 14.815 10.900 1.00 88.69 224 HIS A N 1
ATOM 1911 C CA . HIS A 1 224 ? -16.797 14.888 11.992 1.00 88.69 224 HIS A CA 1
ATOM 1912 C C . HIS A 1 224 ? -17.303 15.702 13.188 1.00 88.69 224 HIS A C 1
ATOM 1914 O O . HIS A 1 224 ? -17.130 15.309 14.347 1.00 88.69 224 HIS A O 1
ATOM 1920 N N . SER A 1 225 ? -17.973 16.824 12.926 1.00 90.56 225 SER A N 1
ATOM 1921 C CA . SER A 1 225 ? -18.543 17.679 13.968 1.00 90.56 225 SER A CA 1
ATOM 1922 C C . SER A 1 225 ? -19.656 16.967 14.739 1.00 90.56 225 SER A C 1
ATOM 1924 O O . SER A 1 225 ? -19.663 16.986 15.975 1.00 90.56 225 SER A O 1
ATOM 1926 N N . ILE A 1 226 ? -20.560 16.279 14.032 1.00 92.12 226 ILE A N 1
ATOM 1927 C CA . ILE A 1 226 ? -21.599 15.448 14.651 1.00 92.12 226 ILE A CA 1
ATOM 1928 C C . ILE A 1 226 ? -20.963 14.326 15.465 1.00 92.12 226 ILE A C 1
ATOM 1930 O O . ILE A 1 226 ? -21.331 14.129 16.624 1.00 92.12 226 ILE A O 1
ATOM 1934 N N . MET A 1 227 ? -19.990 13.615 14.899 1.00 91.19 227 MET A N 1
ATOM 1935 C CA . MET A 1 227 ? -19.312 12.510 15.568 1.00 91.19 227 MET A CA 1
ATOM 1936 C C . MET A 1 227 ? -18.644 12.971 16.858 1.00 91.19 227 MET A C 1
ATOM 1938 O O . MET A 1 227 ? -18.844 12.350 17.896 1.00 91.19 227 MET A O 1
ATOM 1942 N N . ARG A 1 228 ? -17.965 14.122 16.862 1.00 90.69 228 ARG A N 1
ATOM 1943 C CA . ARG A 1 228 ? -17.388 14.706 18.083 1.00 90.69 228 ARG A CA 1
ATOM 1944 C C . ARG A 1 228 ? -18.437 14.953 19.171 1.00 90.69 228 ARG A C 1
ATOM 1946 O O . ARG A 1 228 ? -18.174 14.701 20.350 1.00 90.69 228 ARG A O 1
ATOM 1953 N N . ILE A 1 229 ? -19.617 15.451 18.800 1.00 94.06 229 ILE A N 1
ATOM 1954 C CA . ILE A 1 229 ? -20.726 15.670 19.741 1.00 94.06 229 ILE A CA 1
ATOM 1955 C C . ILE A 1 229 ? -21.246 14.328 20.269 1.00 94.06 229 ILE A C 1
ATOM 1957 O O . ILE A 1 229 ? -21.438 14.177 21.479 1.00 94.06 229 ILE A O 1
ATOM 1961 N N . LEU A 1 230 ? -21.440 13.350 19.382 1.00 92.38 230 LEU A N 1
ATOM 1962 C CA . LEU A 1 230 ? -21.902 12.010 19.734 1.00 92.38 230 LEU A CA 1
ATOM 1963 C C . LEU A 1 230 ? -20.905 11.287 20.648 1.00 92.38 230 LEU A C 1
ATOM 1965 O O . LEU A 1 230 ? -21.330 10.760 21.673 1.00 92.38 230 LEU A O 1
ATOM 1969 N N . TYR A 1 231 ? -19.601 11.351 20.365 1.00 90.56 231 TYR A N 1
ATOM 1970 C CA . TYR A 1 231 ? -18.552 10.773 21.207 1.00 90.56 231 TYR A CA 1
ATOM 1971 C C . TYR A 1 231 ? -18.525 11.392 22.589 1.00 90.56 231 TYR A C 1
ATOM 1973 O O . TYR A 1 231 ? -18.513 10.667 23.577 1.00 90.56 231 TYR A O 1
ATOM 1981 N N . ARG A 1 232 ? -18.578 12.725 22.689 1.00 91.75 232 ARG A N 1
ATOM 1982 C CA . ARG A 1 232 ? -18.634 13.402 23.994 1.00 91.75 232 ARG A CA 1
ATOM 1983 C C . ARG A 1 232 ? -19.870 12.991 24.785 1.00 91.75 232 ARG A C 1
ATOM 1985 O O . ARG A 1 232 ? -19.784 12.791 25.995 1.00 91.75 232 ARG A O 1
ATOM 1992 N N . LYS A 1 233 ? -21.017 12.854 24.114 1.00 94.25 233 LYS A N 1
ATOM 1993 C CA . LYS A 1 233 ? -22.262 12.420 24.751 1.00 94.25 233 LYS A CA 1
ATOM 1994 C C . LYS A 1 233 ? -22.183 10.963 25.209 1.00 94.25 233 LYS A C 1
ATOM 1996 O O . LYS A 1 233 ? -22.562 10.673 26.339 1.00 94.25 233 LYS A O 1
ATOM 2001 N N . GLU A 1 234 ? -21.684 10.059 24.370 1.00 91.69 234 GLU A N 1
ATOM 2002 C CA . GLU A 1 234 ? -21.520 8.645 24.717 1.00 91.69 234 GLU A CA 1
ATOM 2003 C C . GLU A 1 234 ? -20.477 8.454 25.825 1.00 91.69 234 GLU A C 1
ATOM 2005 O O . GLU A 1 234 ? -20.727 7.720 26.779 1.00 91.69 234 GLU A O 1
ATOM 2010 N N . GLN A 1 235 ? -19.343 9.153 25.745 1.00 90.19 235 GLN A N 1
ATOM 2011 C CA . GLN A 1 235 ? -18.300 9.137 26.766 1.00 90.19 235 GLN A CA 1
ATOM 2012 C C . GLN A 1 235 ? -18.855 9.597 28.112 1.00 90.19 235 GLN A C 1
ATOM 2014 O O . GLN A 1 235 ? -18.709 8.872 29.091 1.00 90.19 235 GLN A O 1
ATOM 2019 N N . LYS A 1 236 ? -19.564 10.733 28.156 1.00 93.56 236 LYS A N 1
ATOM 2020 C CA . LYS A 1 236 ? -20.191 11.224 29.389 1.00 93.56 236 LYS A CA 1
ATOM 2021 C C . LYS A 1 236 ? -21.165 10.199 29.982 1.00 93.56 236 LYS A C 1
ATOM 2023 O O . LYS A 1 236 ? -21.118 9.939 31.177 1.00 93.56 236 LYS A O 1
ATOM 2028 N N . LEU A 1 237 ? -21.999 9.568 29.150 1.00 90.75 237 LEU A N 1
ATOM 2029 C CA . LEU A 1 237 ? -22.932 8.525 29.598 1.00 90.75 237 LEU A CA 1
ATOM 2030 C C . LEU A 1 237 ? -22.216 7.282 30.151 1.00 90.75 237 LEU A C 1
ATOM 2032 O O . LEU A 1 237 ? -22.702 6.668 31.099 1.00 90.75 237 LEU A O 1
ATOM 2036 N N . LYS A 1 238 ? -21.079 6.891 29.564 1.00 87.75 238 LYS A N 1
ATOM 2037 C CA . LYS A 1 238 ? -20.273 5.760 30.044 1.00 87.75 238 LYS A CA 1
ATOM 2038 C C . LYS A 1 238 ? -19.479 6.107 31.311 1.00 87.75 238 LYS A C 1
ATOM 2040 O O . LYS A 1 238 ? -19.320 5.250 32.175 1.00 87.75 238 LYS A O 1
ATOM 2045 N N . GLU A 1 239 ? -19.007 7.345 31.439 1.00 88.94 239 GLU A N 1
ATOM 2046 C CA . GLU A 1 239 ? -18.370 7.853 32.659 1.00 88.94 239 GLU A CA 1
ATOM 2047 C C . GLU A 1 239 ? -19.363 7.888 33.825 1.00 88.94 239 GLU A C 1
ATOM 2049 O O . GLU A 1 239 ? -19.029 7.421 34.912 1.00 88.94 239 GLU A O 1
ATOM 2054 N N . GLU A 1 240 ? -20.591 8.365 33.593 1.00 90.38 240 GLU A N 1
ATOM 2055 C CA . GLU A 1 240 ? -21.684 8.325 34.574 1.00 90.38 240 GLU A CA 1
ATOM 2056 C C . GLU A 1 240 ? -21.984 6.881 35.006 1.00 90.38 240 GLU A C 1
ATOM 2058 O O . GLU A 1 240 ? -22.018 6.606 36.204 1.00 90.38 240 GLU A O 1
ATOM 2063 N N . ASP A 1 241 ? -22.080 5.937 34.061 1.00 85.31 241 ASP A N 1
ATOM 2064 C CA . ASP A 1 241 ? -22.266 4.510 34.368 1.00 85.31 241 ASP A CA 1
ATOM 2065 C C . ASP A 1 241 ? -21.125 3.928 35.189 1.00 85.31 241 ASP A C 1
ATOM 2067 O O . ASP A 1 241 ? -21.344 3.126 36.096 1.00 85.31 241 ASP A O 1
ATOM 2071 N N . GLN A 1 242 ? -19.887 4.293 34.865 1.00 85.25 242 GLN A N 1
ATOM 2072 C CA . GLN A 1 242 ? -18.737 3.786 35.587 1.00 85.25 242 GLN A CA 1
ATOM 2073 C C . GLN A 1 242 ? -18.665 4.372 36.997 1.00 85.25 242 GLN A C 1
ATOM 2075 O O . GLN A 1 242 ? -18.357 3.643 37.940 1.00 85.25 242 GLN A O 1
ATOM 2080 N N . GLN A 1 243 ? -18.943 5.665 37.160 1.00 87.19 243 GLN A N 1
ATOM 2081 C CA . GLN A 1 243 ? -19.010 6.300 38.474 1.00 87.19 243 GLN A CA 1
ATOM 2082 C C . GLN A 1 243 ? -20.135 5.696 39.309 1.00 87.19 243 GLN A C 1
ATOM 2084 O O . GLN A 1 243 ? -19.899 5.338 40.464 1.00 87.19 243 GLN A O 1
ATOM 2089 N N . GLU A 1 244 ? -21.316 5.516 38.713 1.00 84.50 244 GLU A N 1
ATOM 2090 C CA . GLU A 1 244 ? -22.447 4.850 39.345 1.00 84.50 244 GLU A CA 1
ATOM 2091 C C . GLU A 1 244 ? -22.052 3.434 39.756 1.00 84.50 244 GLU A C 1
ATOM 2093 O O . GLU A 1 244 ? -22.180 3.109 40.929 1.00 84.50 244 GLU A O 1
ATOM 2098 N N . PHE A 1 245 ? -21.463 2.638 38.860 1.00 82.56 245 PHE A N 1
ATOM 2099 C CA . PHE A 1 245 ? -21.009 1.274 39.132 1.00 82.56 245 PHE A CA 1
ATOM 2100 C C . PHE A 1 245 ? -19.963 1.200 40.252 1.00 82.56 245 PHE A C 1
ATOM 2102 O O . PHE A 1 245 ? -20.071 0.357 41.145 1.00 82.56 245 PHE A O 1
ATOM 2109 N N . ILE A 1 246 ? -18.945 2.069 40.235 1.00 80.31 246 ILE A N 1
ATOM 2110 C CA . ILE A 1 246 ? -17.901 2.112 41.269 1.00 80.31 246 ILE A CA 1
ATOM 2111 C C . ILE A 1 246 ? -18.516 2.498 42.613 1.00 80.31 246 ILE A C 1
ATOM 2113 O O . ILE A 1 246 ? -18.270 1.824 43.617 1.00 80.31 246 ILE A O 1
ATOM 2117 N N . PHE A 1 247 ? -19.326 3.557 42.643 1.00 83.00 247 PHE A N 1
ATOM 2118 C CA . PHE A 1 247 ? -20.011 4.010 43.848 1.00 83.00 247 PHE A CA 1
ATOM 2119 C C . PHE A 1 247 ? -20.900 2.901 44.413 1.00 83.00 247 PHE A C 1
ATOM 2121 O O . PHE A 1 247 ? -20.766 2.518 45.575 1.00 83.00 247 PHE A O 1
ATOM 2128 N N . GLN A 1 248 ? -21.744 2.328 43.562 1.00 78.94 248 GLN A N 1
ATOM 2129 C CA . GLN A 1 248 ? -22.658 1.245 43.875 1.00 78.94 248 GLN A CA 1
ATOM 2130 C C . GLN A 1 248 ? -21.915 0.028 44.440 1.00 78.94 248 GLN A C 1
ATOM 2132 O O . GLN A 1 248 ? -22.203 -0.418 45.550 1.00 78.94 248 GLN A O 1
ATOM 2137 N N . ARG A 1 249 ? -20.907 -0.493 43.745 1.00 75.00 249 ARG A N 1
ATOM 2138 C CA . ARG A 1 249 ? -20.174 -1.684 44.198 1.00 75.00 249 ARG A CA 1
ATOM 2139 C C . ARG A 1 249 ? -19.389 -1.445 45.487 1.00 75.00 249 ARG A C 1
ATOM 2141 O O . ARG A 1 249 ? -19.273 -2.356 46.306 1.00 75.00 249 ARG A O 1
ATOM 2148 N N . THR A 1 250 ? -18.937 -0.212 45.711 1.00 75.06 250 THR A N 1
ATOM 2149 C CA . THR A 1 250 ? -18.357 0.214 46.991 1.00 75.06 250 THR A CA 1
ATOM 2150 C C . THR A 1 250 ? -19.396 0.188 48.119 1.00 75.06 250 THR A C 1
ATOM 2152 O O . THR A 1 250 ? -19.059 -0.188 49.240 1.00 75.06 250 THR A O 1
ATOM 2155 N N . GLN A 1 251 ? -20.656 0.551 47.851 1.00 76.25 251 GLN A N 1
ATOM 2156 C CA . GLN A 1 251 ? -21.745 0.457 48.832 1.00 76.25 251 GLN A CA 1
ATOM 2157 C C . GLN A 1 251 ? -22.131 -0.995 49.132 1.00 76.25 251 GLN A C 1
ATOM 2159 O O . GLN A 1 251 ? -22.278 -1.343 50.298 1.00 76.25 251 GLN A O 1
ATOM 2164 N N . THR A 1 252 ? -22.226 -1.873 48.135 1.00 72.62 252 THR A N 1
ATOM 2165 C CA . THR A 1 252 ? -22.581 -3.286 48.381 1.00 72.62 252 THR A CA 1
ATOM 2166 C C . THR A 1 252 ? -21.496 -4.019 49.150 1.00 72.62 252 THR A C 1
ATOM 2168 O O . THR A 1 252 ? -21.802 -4.718 50.107 1.00 72.62 252 THR A O 1
ATOM 2171 N N . PHE A 1 253 ? -20.222 -3.738 48.861 1.00 69.81 253 PHE A N 1
ATOM 2172 C CA . PHE A 1 253 ? -19.121 -4.241 49.685 1.00 69.81 253 PHE A CA 1
ATOM 2173 C C . PHE A 1 253 ? -19.204 -3.758 51.145 1.00 69.81 253 PHE A C 1
ATOM 2175 O O . PHE A 1 253 ? -18.803 -4.480 52.055 1.00 69.81 253 PHE A O 1
ATOM 2182 N N . LYS A 1 254 ? -19.740 -2.553 51.396 1.00 68.56 254 LYS A N 1
ATOM 2183 C CA . LYS A 1 254 ? -20.037 -2.089 52.761 1.00 68.56 254 LYS A CA 1
ATOM 2184 C C . LYS A 1 254 ? -21.225 -2.845 53.367 1.00 68.56 254 LYS A C 1
ATOM 2186 O O . LYS A 1 254 ? -21.147 -3.212 54.532 1.00 68.56 254 LYS A O 1
ATOM 2191 N N . MET A 1 255 ? -22.294 -3.080 52.604 1.00 67.50 255 MET A N 1
ATOM 2192 C CA . MET A 1 255 ? -23.540 -3.694 53.089 1.00 67.50 255 MET A CA 1
ATOM 2193 C C . MET A 1 255 ? -23.424 -5.196 53.369 1.00 67.50 255 MET A C 1
ATOM 2195 O O . MET A 1 255 ? -23.886 -5.630 54.423 1.00 67.50 255 MET A O 1
ATOM 2199 N N . ASP A 1 256 ? -22.747 -5.963 52.510 1.00 67.00 256 ASP A N 1
ATOM 2200 C CA . ASP A 1 256 ? -22.484 -7.396 52.730 1.00 67.00 256 ASP A CA 1
ATOM 2201 C C . ASP A 1 256 ? -21.666 -7.627 54.013 1.00 67.00 256 ASP A C 1
ATOM 2203 O O . ASP A 1 256 ? -21.791 -8.657 54.666 1.00 67.00 256 ASP A O 1
ATOM 2207 N N . TYR A 1 257 ? -20.871 -6.634 54.427 1.00 59.16 257 TYR A N 1
ATOM 2208 C CA . TYR A 1 257 ? -20.109 -6.660 55.679 1.00 59.16 257 TYR A CA 1
ATOM 2209 C C . TYR A 1 257 ? -20.896 -6.142 56.895 1.00 59.16 257 TYR A C 1
ATOM 2211 O O . TYR A 1 257 ? -20.540 -6.428 58.037 1.00 59.16 257 TYR A O 1
ATOM 2219 N N . LEU A 1 258 ? -21.949 -5.351 56.673 1.00 57.84 258 LEU A N 1
ATOM 2220 C CA . LEU A 1 258 ? -22.786 -4.773 57.729 1.00 57.84 258 LEU A CA 1
ATOM 2221 C C . LEU A 1 258 ? -23.865 -5.736 58.234 1.00 57.84 258 LEU A C 1
ATOM 2223 O O . LEU A 1 258 ? -24.396 -5.516 59.321 1.00 57.84 258 LEU A O 1
ATOM 2227 N N . GLN A 1 259 ? -24.158 -6.814 57.501 1.00 56.94 259 GLN A N 1
ATOM 2228 C CA . GLN A 1 259 ? -24.988 -7.908 58.015 1.00 56.94 259 GLN A CA 1
ATOM 2229 C C . GLN A 1 259 ? -24.282 -8.759 59.087 1.00 56.94 259 GLN A C 1
ATOM 2231 O O . GLN A 1 259 ? -24.939 -9.605 59.689 1.00 56.94 259 GLN A O 1
ATOM 2236 N N . GLU A 1 260 ? -22.999 -8.504 59.388 1.00 53.03 260 GLU A N 1
ATOM 2237 C CA . GLU A 1 260 ? -22.222 -9.301 60.347 1.00 53.03 260 GLU A CA 1
ATOM 2238 C C . GLU A 1 260 ? -21.888 -8.613 61.692 1.00 53.03 260 GLU A C 1
ATOM 2240 O O . GLU A 1 260 ? -21.458 -9.324 62.589 1.00 53.03 260 GLU A O 1
ATOM 2245 N N . ASP A 1 261 ? -22.113 -7.301 61.916 1.00 52.16 261 ASP A N 1
ATOM 2246 C CA . ASP A 1 261 ? -22.143 -6.734 63.292 1.00 52.16 261 ASP A CA 1
ATOM 2247 C C . ASP A 1 261 ? -22.506 -5.229 63.400 1.00 52.16 261 ASP A C 1
ATOM 2249 O O . ASP A 1 261 ? -22.140 -4.397 62.567 1.00 52.16 261 ASP A O 1
ATOM 2253 N N . GLN A 1 262 ? -23.152 -4.844 64.512 1.00 51.81 262 GLN A N 1
ATOM 2254 C CA . GLN A 1 262 ? -23.751 -3.519 64.806 1.00 51.81 262 GLN A CA 1
ATOM 2255 C C . GLN A 1 262 ? -22.775 -2.325 65.038 1.00 51.81 262 GLN A C 1
ATOM 2257 O O . GLN A 1 262 ? -23.052 -1.439 65.849 1.00 51.81 262 GLN A O 1
ATOM 2262 N N . LYS A 1 263 ? -21.632 -2.210 64.345 1.00 52.88 263 LYS A N 1
ATOM 2263 C CA . LYS A 1 263 ? -20.642 -1.123 64.589 1.00 52.88 263 LYS A CA 1
ATOM 2264 C C . LYS A 1 263 ? -20.280 -0.290 63.352 1.00 52.88 263 LYS A C 1
ATOM 2266 O O . LYS A 1 263 ? -19.135 -0.234 62.910 1.00 52.88 263 LYS A O 1
ATOM 2271 N N . TYR A 1 264 ? -21.261 0.465 62.859 1.00 50.31 264 TYR A N 1
ATOM 2272 C CA . TYR A 1 264 ? -21.182 1.311 61.656 1.00 50.31 264 TYR A CA 1
ATOM 2273 C C . TYR A 1 264 ? -20.011 2.329 61.646 1.00 50.31 264 TYR A C 1
ATOM 2275 O O . TYR A 1 264 ? -19.375 2.535 60.615 1.00 50.31 264 TYR A O 1
ATOM 2283 N N . ASN A 1 265 ? -19.645 2.916 62.796 1.00 51.69 265 ASN A N 1
ATOM 2284 C CA . ASN A 1 265 ? -18.634 3.989 62.853 1.00 51.69 265 ASN A CA 1
ATOM 2285 C C . ASN A 1 265 ? -17.169 3.511 62.950 1.00 51.69 265 ASN A C 1
ATOM 2287 O O . ASN A 1 265 ? -16.265 4.275 62.625 1.00 51.69 265 ASN A O 1
ATOM 2291 N N . PHE A 1 266 ? -16.907 2.257 63.341 1.00 54.34 266 PHE A N 1
ATOM 2292 C CA . PHE A 1 266 ? -15.548 1.681 63.306 1.00 54.34 266 PHE A CA 1
ATOM 2293 C C . PHE A 1 266 ? -15.207 1.118 61.911 1.00 54.34 266 PHE A C 1
ATOM 2295 O O . PHE A 1 266 ? -14.043 1.025 61.527 1.00 54.34 266 PHE A O 1
ATOM 2302 N N . LEU A 1 267 ? -16.228 0.784 61.114 1.00 49.44 267 LEU A N 1
ATOM 2303 C CA . LEU A 1 267 ? -16.080 0.051 59.856 1.00 49.44 267 LEU A CA 1
ATOM 2304 C C . LEU A 1 267 ? -15.728 0.928 58.649 1.00 49.44 267 LEU A C 1
ATOM 2306 O O . LEU A 1 267 ? -14.978 0.472 57.792 1.00 49.44 267 LEU A O 1
ATOM 2310 N N . VAL A 1 268 ? -16.165 2.192 58.586 1.00 54.78 268 VAL A N 1
ATOM 2311 C CA . VAL A 1 268 ? -15.807 3.090 57.463 1.00 54.78 268 VAL A CA 1
ATOM 2312 C C . VAL A 1 268 ? -14.287 3.285 57.357 1.00 54.78 268 VAL A C 1
ATOM 2314 O O . VAL A 1 268 ? -13.754 3.342 56.250 1.00 54.78 268 VAL A O 1
ATOM 2317 N N . LYS A 1 269 ? -13.572 3.289 58.491 1.00 56.25 269 LYS A N 1
ATOM 2318 C CA . LYS A 1 269 ? -12.102 3.345 58.522 1.00 56.25 269 LYS A CA 1
ATOM 2319 C C . LYS A 1 269 ? -11.461 2.027 58.046 1.00 56.25 269 LYS A C 1
ATOM 2321 O O . LYS A 1 269 ? -10.506 2.061 57.278 1.00 56.25 269 LYS A O 1
ATOM 2326 N N . ASN A 1 270 ? -12.052 0.879 58.394 1.00 57.94 270 ASN A N 1
ATOM 2327 C CA . ASN A 1 270 ? -11.576 -0.451 57.982 1.00 57.94 270 ASN A CA 1
ATOM 2328 C C . ASN A 1 270 ? -11.867 -0.805 56.512 1.00 57.94 270 ASN A C 1
ATOM 2330 O O . ASN A 1 270 ? -11.155 -1.626 55.934 1.00 57.94 270 ASN A O 1
ATOM 2334 N N . VAL A 1 271 ? -12.900 -0.228 55.890 1.00 59.41 271 VAL A N 1
ATOM 2335 C CA . VAL A 1 271 ? -13.219 -0.477 54.470 1.00 59.41 271 VAL A CA 1
ATOM 2336 C C . VAL A 1 271 ? -12.144 0.118 53.556 1.00 59.41 271 VAL A C 1
ATOM 2338 O O . VAL A 1 271 ? -11.729 -0.550 52.609 1.00 59.41 271 VAL A O 1
ATOM 2341 N N . ASN A 1 272 ? -11.625 1.309 53.875 1.00 64.75 272 ASN A N 1
ATOM 2342 C CA . ASN A 1 272 ? -10.509 1.900 53.130 1.00 64.75 272 ASN A CA 1
ATOM 2343 C C . ASN A 1 272 ? -9.222 1.073 53.294 1.00 64.75 272 ASN A C 1
ATOM 2345 O O . ASN A 1 272 ? -8.597 0.733 52.292 1.00 64.75 272 ASN A O 1
ATOM 2349 N N . GLU A 1 273 ? -8.894 0.631 54.515 1.00 68.44 273 GLU A N 1
ATOM 2350 C CA . GLU A 1 273 ? -7.743 -0.260 54.746 1.00 68.44 273 GLU A CA 1
ATOM 2351 C C . GLU A 1 273 ? -7.869 -1.602 54.002 1.00 68.44 273 GLU A C 1
ATOM 2353 O O . GLU A 1 273 ? -6.871 -2.193 53.593 1.00 68.44 273 GLU A O 1
ATOM 2358 N N . LYS A 1 274 ? -9.090 -2.123 53.815 1.00 67.62 274 LYS A N 1
ATOM 2359 C CA . LYS A 1 274 ? -9.319 -3.379 53.082 1.00 67.62 274 LYS A CA 1
ATOM 2360 C C . LYS A 1 274 ? -9.316 -3.208 51.564 1.00 67.62 274 LYS A C 1
ATOM 2362 O O . LYS A 1 274 ? -8.814 -4.098 50.884 1.00 67.62 274 LYS A O 1
ATOM 2367 N N . TRP A 1 275 ? -9.810 -2.091 51.024 1.00 76.94 275 TRP A N 1
ATOM 2368 C CA . TRP A 1 275 ? -9.621 -1.779 49.603 1.00 76.94 275 TRP A CA 1
ATOM 2369 C C . TRP A 1 275 ? -8.133 -1.659 49.276 1.00 76.94 275 TRP A C 1
ATOM 2371 O O . TRP A 1 275 ? -7.673 -2.199 48.272 1.00 76.94 275 TRP A O 1
ATOM 2381 N N . GLU A 1 276 ? -7.347 -1.028 50.148 1.00 82.44 276 GLU A N 1
ATOM 2382 C CA . GLU A 1 276 ? -5.890 -0.976 50.004 1.00 82.44 276 GLU A CA 1
ATOM 2383 C C . GLU A 1 276 ? -5.259 -2.374 49.981 1.00 82.44 276 GLU A C 1
ATOM 2385 O O . GLU A 1 276 ? -4.392 -2.616 49.142 1.00 82.44 276 GLU A O 1
ATOM 2390 N N . LYS A 1 277 ? -5.776 -3.314 50.787 1.00 87.88 277 LYS A N 1
ATOM 2391 C CA . LYS A 1 277 ? -5.335 -4.721 50.826 1.00 87.88 277 LYS A CA 1
ATOM 2392 C C . LYS A 1 277 ? -5.716 -5.556 49.598 1.00 87.88 277 LYS A C 1
ATOM 2394 O O . LYS A 1 277 ? -5.149 -6.635 49.426 1.00 87.88 277 LYS A O 1
ATOM 2399 N N . LEU A 1 278 ? -6.646 -5.112 48.746 1.00 84.19 278 LEU A N 1
ATOM 2400 C CA . LEU A 1 278 ? -6.950 -5.834 47.507 1.00 84.19 278 LEU A CA 1
ATOM 2401 C C . LEU A 1 278 ? -5.762 -5.766 46.545 1.00 84.19 278 LEU A C 1
ATOM 2403 O O . LEU A 1 278 ? -5.198 -4.698 46.288 1.00 84.19 278 LEU A O 1
ATOM 2407 N N . THR A 1 279 ? -5.434 -6.912 45.952 1.00 90.25 279 THR A N 1
ATOM 2408 C CA . THR A 1 279 ? -4.415 -6.983 44.899 1.00 90.25 279 THR A CA 1
ATOM 2409 C C . THR A 1 279 ? -4.847 -6.170 43.676 1.00 90.25 279 THR A C 1
ATOM 2411 O O . THR A 1 279 ? -6.039 -6.031 43.391 1.00 90.25 279 THR A O 1
ATOM 2414 N N . ILE A 1 280 ? -3.882 -5.655 42.908 1.00 87.75 280 ILE A N 1
ATOM 2415 C CA . ILE A 1 280 ? -4.159 -4.878 41.685 1.00 87.75 280 ILE A CA 1
ATOM 2416 C C . ILE A 1 280 ? -5.031 -5.682 40.707 1.00 87.75 280 ILE A C 1
ATOM 2418 O O . ILE A 1 280 ? -5.937 -5.123 40.101 1.00 87.75 280 ILE A O 1
ATOM 2422 N N . SER A 1 281 ? -4.835 -7.002 40.613 1.00 85.44 281 SER A N 1
ATOM 2423 C CA . SER A 1 281 ? -5.661 -7.886 39.777 1.00 85.44 281 SER A CA 1
ATOM 2424 C C . SER A 1 281 ? -7.125 -7.932 40.232 1.00 85.44 281 SER A C 1
ATOM 2426 O O . SER A 1 281 ? -8.041 -7.802 39.417 1.00 85.44 281 SER A O 1
ATOM 2428 N N . GLN A 1 282 ? -7.365 -8.026 41.546 1.00 84.56 282 GLN A N 1
ATOM 2429 C CA . GLN A 1 282 ? -8.717 -7.942 42.097 1.00 84.56 282 GLN A CA 1
ATOM 2430 C C . GLN A 1 282 ? -9.325 -6.572 41.813 1.00 84.56 282 GLN A C 1
ATOM 2432 O O . GLN A 1 282 ? -10.439 -6.532 41.307 1.00 84.56 282 GLN A O 1
ATOM 2437 N N . LYS A 1 283 ? -8.589 -5.473 42.029 1.00 85.69 283 LYS A N 1
ATOM 2438 C CA . LYS A 1 283 ? -9.036 -4.106 41.695 1.00 85.69 283 LYS A CA 1
ATOM 2439 C C . LYS A 1 283 ? -9.379 -3.955 40.206 1.00 85.69 283 LYS A C 1
ATOM 2441 O O . LYS A 1 283 ? -10.441 -3.440 39.874 1.00 85.69 283 LYS A O 1
ATOM 2446 N N . LEU A 1 284 ? -8.546 -4.483 39.309 1.00 83.44 284 LEU A N 1
ATOM 2447 C CA . LEU A 1 284 ? -8.779 -4.481 37.860 1.00 83.44 284 LEU A CA 1
ATOM 2448 C C . LEU A 1 284 ? -9.993 -5.321 37.446 1.00 83.44 284 LEU A C 1
ATOM 2450 O O . LEU A 1 284 ? -10.621 -5.019 36.437 1.00 83.44 284 LEU A O 1
ATOM 2454 N N . SER A 1 285 ? -10.377 -6.341 38.221 1.00 82.00 285 SER A N 1
ATOM 2455 C CA . SER A 1 285 ? -11.608 -7.103 37.959 1.00 82.00 285 SER A CA 1
ATOM 2456 C C . SER A 1 285 ? -12.890 -6.282 38.167 1.00 82.00 285 SER A C 1
ATOM 2458 O O . SER A 1 285 ? -13.945 -6.652 37.650 1.00 82.00 285 SER A O 1
ATOM 2460 N N . PHE A 1 286 ? -12.807 -5.160 38.897 1.00 78.88 286 PHE A N 1
ATOM 2461 C CA . PHE A 1 286 ? -13.905 -4.201 39.029 1.00 78.88 286 PHE A CA 1
ATOM 2462 C C . PHE A 1 286 ? -14.005 -3.263 37.823 1.00 78.88 286 PHE A C 1
ATOM 2464 O O . PHE A 1 286 ? -15.038 -2.632 37.638 1.00 78.88 286 PHE A O 1
ATOM 2471 N N . PHE A 1 287 ? -12.970 -3.167 36.992 1.00 85.00 287 PHE A N 1
ATOM 2472 C CA . PHE A 1 287 ? -12.973 -2.271 35.848 1.00 85.00 287 PHE A CA 1
ATOM 2473 C C . PHE A 1 287 ? -13.666 -2.923 34.645 1.00 85.00 287 PHE A C 1
ATOM 2475 O O . PHE A 1 287 ? -13.347 -4.051 34.254 1.00 85.00 287 PHE A O 1
ATOM 2482 N N . ASN A 1 288 ? -14.621 -2.214 34.036 1.00 86.38 288 ASN A N 1
ATOM 2483 C CA . ASN A 1 288 ? -15.279 -2.692 32.827 1.00 86.38 288 ASN A CA 1
ATOM 2484 C C . ASN A 1 288 ? -14.307 -2.601 31.641 1.00 86.38 288 ASN A C 1
ATOM 2486 O O . ASN A 1 288 ? -14.046 -1.524 31.115 1.00 86.38 288 ASN A O 1
ATOM 2490 N N . LYS A 1 289 ? -13.785 -3.744 31.189 1.00 89.75 289 LYS A N 1
ATOM 2491 C CA . LYS A 1 289 ? -12.827 -3.800 30.073 1.00 89.75 289 LYS A CA 1
ATOM 2492 C C . LYS A 1 289 ? -13.398 -3.239 28.767 1.00 89.75 289 LYS A C 1
ATOM 2494 O O . LYS A 1 289 ? -12.648 -2.662 27.991 1.00 89.75 289 LYS A O 1
ATOM 2499 N N . TRP A 1 290 ? -14.710 -3.348 28.545 1.00 91.25 290 TRP A N 1
ATOM 2500 C CA . TRP A 1 290 ? -15.366 -2.788 27.359 1.00 91.25 290 TRP A CA 1
ATOM 2501 C C . TRP A 1 290 ? -15.338 -1.263 27.335 1.00 91.25 290 TRP A C 1
ATOM 2503 O O . TRP A 1 290 ? -15.294 -0.666 26.263 1.00 91.25 290 TRP A O 1
ATOM 2513 N N . PHE A 1 291 ? -15.302 -0.631 28.509 1.00 89.69 291 PHE A N 1
ATOM 2514 C CA . PHE A 1 291 ? -15.126 0.811 28.603 1.00 89.69 291 PHE A CA 1
ATOM 2515 C C . PHE A 1 291 ? -13.741 1.242 28.101 1.00 89.69 291 PHE A C 1
ATOM 2517 O O . PHE A 1 291 ? -13.650 2.224 27.373 1.00 89.69 291 PHE A O 1
ATOM 2524 N N . LEU A 1 292 ? -12.684 0.467 28.390 1.00 92.25 292 LEU A N 1
ATOM 2525 C CA . LEU A 1 292 ? -11.344 0.721 27.840 1.00 92.25 292 LEU A CA 1
ATOM 2526 C C . LEU A 1 292 ? -11.347 0.680 26.310 1.00 92.25 292 LEU A C 1
ATOM 2528 O O . LEU A 1 292 ? -10.808 1.574 25.671 1.00 92.25 292 LEU A O 1
ATOM 2532 N N . VAL A 1 293 ? -11.958 -0.365 25.742 1.00 94.56 293 VAL A N 1
ATOM 2533 C CA . VAL A 1 293 ? -12.034 -0.567 24.288 1.00 94.56 293 VAL A CA 1
ATOM 2534 C C . VAL A 1 293 ? -12.743 0.615 23.633 1.00 94.56 293 VAL A C 1
ATOM 2536 O O . VAL A 1 293 ? -12.244 1.153 22.652 1.00 94.56 293 VAL A O 1
ATOM 2539 N N . ALA A 1 294 ? -13.851 1.074 24.220 1.00 93.25 294 ALA A N 1
ATOM 2540 C CA . ALA A 1 294 ? -14.568 2.245 23.733 1.00 93.25 294 ALA A CA 1
ATOM 2541 C C . ALA A 1 294 ? -13.762 3.551 23.856 1.00 93.25 294 ALA A C 1
ATOM 2543 O O . ALA A 1 294 ? -13.779 4.354 22.930 1.00 93.25 294 ALA A O 1
ATOM 2544 N N . ILE A 1 295 ? -13.040 3.774 24.963 1.00 93.12 295 ILE A N 1
ATOM 2545 C CA . ILE A 1 295 ? -12.161 4.950 25.089 1.00 93.12 295 ILE A CA 1
ATOM 2546 C C . ILE A 1 295 ? -11.090 4.932 24.004 1.00 93.12 295 ILE A C 1
ATOM 2548 O O . ILE A 1 295 ? -10.841 5.961 23.386 1.00 93.12 295 ILE A O 1
ATOM 2552 N N . LEU A 1 296 ? -10.457 3.779 23.776 1.00 96.31 296 LEU A N 1
ATOM 2553 C CA . LEU A 1 296 ? -9.432 3.645 22.747 1.00 96.31 296 LEU A CA 1
ATOM 2554 C C . LEU A 1 296 ? -10.014 3.892 21.351 1.00 96.31 296 LEU A C 1
ATOM 2556 O O . LEU A 1 296 ? -9.409 4.632 20.583 1.00 96.31 296 LEU A O 1
ATOM 2560 N N . ALA A 1 297 ? -11.205 3.360 21.053 1.00 96.12 297 ALA A N 1
ATOM 2561 C CA . ALA A 1 297 ? -11.913 3.638 19.802 1.00 96.12 297 ALA A CA 1
ATOM 2562 C C . ALA A 1 297 ? -12.095 5.150 19.585 1.00 96.12 297 ALA A C 1
ATOM 2564 O O . ALA A 1 297 ? -11.661 5.693 18.568 1.00 96.12 297 ALA A O 1
ATOM 2565 N N . HIS A 1 298 ? -12.641 5.843 20.592 1.00 93.69 298 HIS A N 1
ATOM 2566 C CA . HIS A 1 298 ? -12.860 7.289 20.537 1.00 93.69 298 HIS A CA 1
ATOM 2567 C C . HIS A 1 298 ? -11.547 8.067 20.443 1.00 93.69 298 HIS A C 1
ATOM 2569 O O . HIS A 1 298 ? -11.483 9.081 19.755 1.00 93.69 298 HIS A O 1
ATOM 2575 N N . PHE A 1 299 ? -10.496 7.617 21.132 1.00 95.50 299 PHE A N 1
ATOM 2576 C CA . PHE A 1 299 ? -9.176 8.234 21.071 1.00 95.50 299 PHE A CA 1
ATOM 2577 C C . PHE A 1 299 ? -8.625 8.207 19.644 1.00 95.50 299 PHE A C 1
ATOM 2579 O O . PHE A 1 299 ? -8.264 9.261 19.129 1.00 95.50 299 PHE A O 1
ATOM 2586 N N . PHE A 1 300 ? -8.635 7.048 18.978 1.00 96.56 300 PHE A N 1
ATOM 2587 C CA . PHE A 1 300 ? -8.169 6.941 17.593 1.00 96.56 300 PHE A CA 1
ATOM 2588 C C . PHE A 1 300 ? -9.011 7.782 16.629 1.00 96.56 300 PHE A C 1
ATOM 2590 O O . PHE A 1 300 ? -8.451 8.483 15.793 1.00 96.56 300 PHE A O 1
ATOM 2597 N N . GLN A 1 301 ? -10.336 7.809 16.796 1.00 93.94 301 GLN A N 1
ATOM 2598 C CA . GLN A 1 301 ? -11.225 8.647 15.978 1.00 93.94 301 GLN A CA 1
A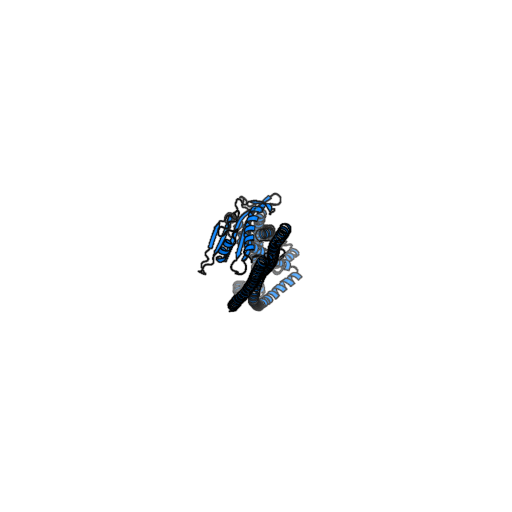TOM 2599 C C . GLN A 1 301 ? -11.001 10.149 16.207 1.00 93.94 301 GLN A C 1
ATOM 2601 O O . GLN A 1 301 ? -11.068 10.939 15.268 1.00 93.94 301 GLN A O 1
ATOM 2606 N N . MET A 1 302 ? -10.712 10.568 17.442 1.00 92.56 302 MET A N 1
ATOM 2607 C CA . MET A 1 302 ? -10.368 11.961 17.739 1.00 92.56 302 MET A CA 1
ATOM 2608 C C . MET A 1 302 ? -9.000 12.342 17.176 1.00 92.56 302 MET A C 1
ATOM 2610 O O . MET A 1 302 ? -8.878 13.423 16.607 1.00 92.56 302 MET A O 1
ATOM 2614 N N . MET A 1 303 ? -7.995 11.473 17.313 1.00 94.44 303 MET A N 1
ATOM 2615 C CA . MET A 1 303 ? -6.669 11.688 16.726 1.00 94.44 303 MET A CA 1
ATOM 2616 C C . MET A 1 303 ? -6.770 11.817 15.210 1.00 94.44 303 MET A C 1
ATOM 2618 O O . MET A 1 303 ? -6.271 12.783 14.649 1.00 94.44 303 MET A O 1
ATOM 2622 N N . GLN A 1 304 ? -7.516 10.917 14.574 1.00 93.75 304 GLN A N 1
ATOM 2623 C CA . GLN A 1 304 ? -7.783 10.969 13.145 1.00 93.75 304 GLN A CA 1
ATOM 2624 C C . GLN A 1 304 ? -8.440 12.284 12.712 1.00 93.75 304 GLN A C 1
ATOM 2626 O O . GLN A 1 304 ? -8.039 12.860 11.708 1.00 93.75 304 GLN A O 1
ATOM 2631 N N . MET A 1 305 ? -9.427 12.779 13.464 1.00 90.69 305 MET A N 1
ATOM 2632 C CA . MET A 1 305 ? -10.076 14.059 13.166 1.00 90.69 305 MET A CA 1
ATOM 2633 C C . MET A 1 305 ? -9.092 15.230 13.264 1.00 90.69 305 MET A C 1
ATOM 2635 O O . MET A 1 305 ? -9.161 16.152 12.457 1.00 90.69 305 MET A O 1
ATOM 2639 N N . VAL A 1 306 ? -8.197 15.216 14.256 1.00 91.31 306 VAL A N 1
ATOM 2640 C CA . VAL A 1 306 ? -7.165 16.252 14.402 1.00 91.31 306 VAL A CA 1
ATOM 2641 C C . VAL A 1 306 ? -6.195 16.202 13.226 1.00 91.31 306 VAL A C 1
ATOM 2643 O O . VAL A 1 306 ? -5.974 17.241 12.615 1.00 91.31 306 VAL A O 1
ATOM 2646 N N . SER A 1 307 ? -5.703 15.013 12.865 1.00 90.25 307 SER A N 1
ATOM 2647 C CA . SER A 1 307 ? -4.844 14.821 11.691 1.00 90.25 307 SER A CA 1
ATOM 2648 C C . SER A 1 307 ? -5.535 15.275 10.406 1.00 90.25 307 SER A C 1
ATOM 2650 O O . SER A 1 307 ? -4.927 15.965 9.601 1.00 90.25 307 SER A O 1
ATOM 2652 N N . TYR A 1 308 ? -6.828 14.980 10.244 1.00 87.38 308 TYR A N 1
ATOM 2653 C CA . TYR A 1 308 ? -7.597 15.442 9.090 1.00 87.38 308 TYR A CA 1
ATOM 2654 C C . TYR A 1 308 ? -7.676 16.973 9.037 1.00 87.38 308 TYR A C 1
ATOM 2656 O O . TYR A 1 308 ? -7.378 17.562 8.009 1.00 87.38 308 TYR A O 1
ATOM 2664 N N . ILE A 1 309 ? -8.004 17.643 10.148 1.00 86.69 309 ILE A N 1
ATOM 2665 C CA . ILE A 1 309 ? -8.027 19.116 10.205 1.00 86.69 309 ILE A CA 1
ATOM 2666 C C . ILE A 1 309 ? -6.645 19.709 9.908 1.00 86.69 309 ILE A C 1
ATOM 2668 O O . ILE A 1 309 ? -6.556 20.757 9.274 1.00 86.69 309 ILE A O 1
ATOM 2672 N N . GLU A 1 310 ? -5.578 19.061 10.371 1.00 86.81 310 GLU A N 1
ATOM 2673 C CA . GLU A 1 310 ? -4.209 19.492 10.107 1.00 86.81 310 GLU A CA 1
ATOM 2674 C C . GLU A 1 310 ? -3.857 19.397 8.622 1.00 86.81 310 GLU A C 1
ATOM 2676 O O . GLU A 1 310 ? -3.339 20.372 8.083 1.00 86.81 310 GLU A O 1
ATOM 2681 N N . ILE A 1 311 ? -4.206 18.290 7.958 1.00 83.75 311 ILE A N 1
ATOM 2682 C CA . ILE A 1 311 ? -4.087 18.140 6.500 1.00 83.75 311 ILE A CA 1
ATOM 2683 C C . ILE A 1 311 ? -4.820 19.304 5.827 1.00 83.75 311 ILE A C 1
ATOM 2685 O O . ILE A 1 311 ? -4.224 20.102 5.117 1.00 83.75 311 ILE A O 1
ATOM 2689 N N . LEU A 1 312 ? -6.086 19.527 6.172 1.00 80.31 312 LEU A N 1
ATOM 2690 C CA . LEU A 1 312 ? -6.899 20.579 5.555 1.00 80.31 312 LEU A CA 1
ATOM 2691 C C . LEU A 1 312 ? -6.333 21.992 5.764 1.00 80.31 312 LEU A C 1
ATOM 2693 O O . LEU A 1 312 ? -6.474 22.854 4.900 1.00 80.31 312 LEU A O 1
ATOM 2697 N N . TYR A 1 313 ? -5.705 22.253 6.911 1.00 83.75 313 TYR A N 1
ATOM 2698 C CA . TYR A 1 313 ? -5.098 23.550 7.197 1.00 83.75 313 TYR A CA 1
ATOM 2699 C C . TYR A 1 313 ? -3.740 23.727 6.495 1.00 83.75 313 TYR A C 1
ATOM 2701 O O . TYR A 1 313 ? -3.427 24.821 6.020 1.00 83.75 313 TYR A O 1
ATOM 2709 N N . ASN A 1 314 ? -2.946 22.658 6.408 1.00 80.25 314 ASN A N 1
ATOM 2710 C CA . ASN A 1 314 ? -1.577 22.682 5.888 1.00 80.25 314 ASN A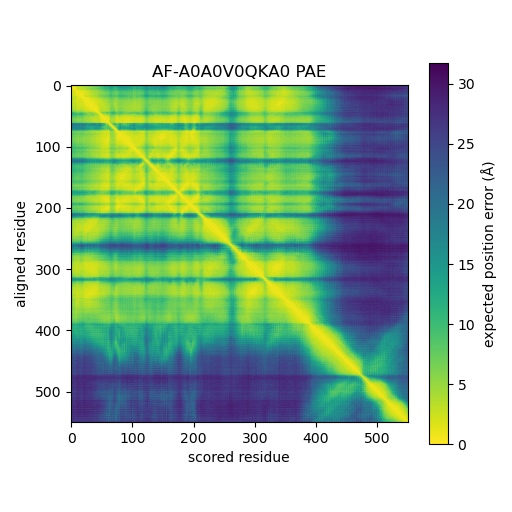 CA 1
ATOM 2711 C C . ASN A 1 314 ? -1.462 22.354 4.392 1.00 80.25 314 ASN A C 1
ATOM 2713 O O . ASN A 1 314 ? -0.404 22.608 3.821 1.00 80.25 314 ASN A O 1
ATOM 2717 N N . ASN A 1 315 ? -2.532 21.891 3.737 1.00 69.00 315 ASN A N 1
ATOM 2718 C CA . ASN A 1 315 ? -2.565 21.604 2.293 1.00 69.00 315 ASN A CA 1
ATOM 2719 C C . ASN A 1 315 ? -2.173 22.799 1.410 1.00 69.00 315 ASN A C 1
ATOM 2721 O O . ASN A 1 315 ? -1.925 22.640 0.225 1.00 69.00 315 ASN A O 1
ATOM 2725 N N .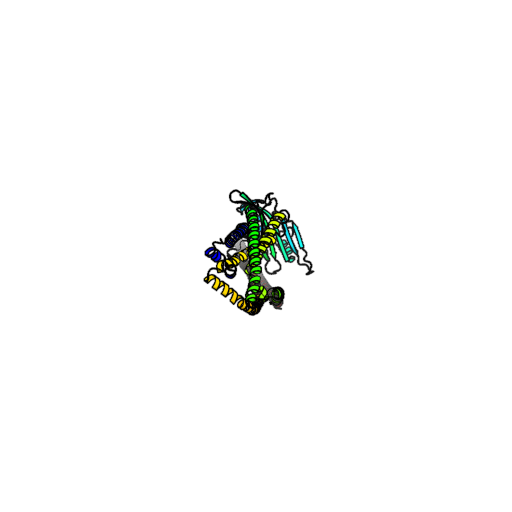 SER A 1 316 ? -2.100 24.012 1.963 1.00 60.59 316 SER A N 1
ATOM 2726 C CA . SER A 1 316 ? -1.650 25.186 1.213 1.00 60.59 316 SER A CA 1
ATOM 2727 C C . SER A 1 316 ? -0.127 25.319 1.080 1.00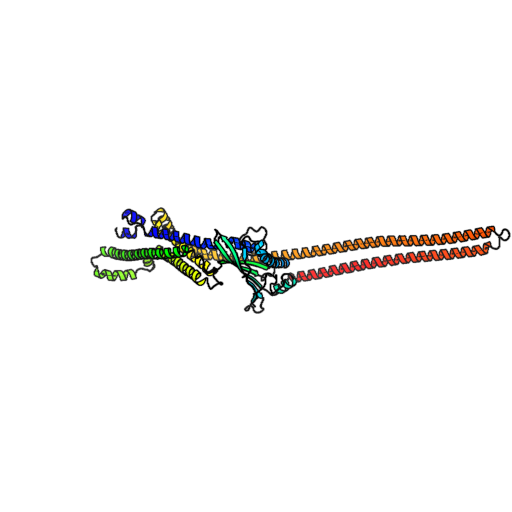 60.59 316 SER A C 1
ATOM 2729 O O . SER A 1 316 ? 0.320 26.133 0.275 1.00 60.59 316 SER A O 1
ATOM 2731 N N . THR A 1 317 ? 0.684 24.589 1.859 1.00 59.84 317 THR A N 1
ATOM 2732 C CA . THR A 1 317 ? 2.130 24.878 1.968 1.00 59.84 317 THR A CA 1
ATOM 2733 C C . THR A 1 317 ? 3.067 23.678 1.890 1.00 59.84 317 THR A C 1
ATOM 2735 O O . THR A 1 317 ? 4.280 23.891 1.906 1.00 59.84 317 THR A O 1
ATOM 2738 N N . ARG A 1 318 ? 2.568 22.439 1.811 1.00 56.16 318 ARG A N 1
ATOM 2739 C CA . ARG A 1 318 ? 3.422 21.247 1.910 1.00 56.16 318 ARG A CA 1
ATOM 2740 C C . ARG A 1 318 ? 3.129 20.231 0.809 1.00 56.16 318 ARG A C 1
ATOM 2742 O O . ARG A 1 318 ? 2.098 19.576 0.849 1.00 56.16 318 ARG A O 1
ATOM 2749 N N . GLN A 1 319 ? 4.062 20.128 -0.134 1.00 62.12 319 GLN A N 1
ATOM 2750 C CA . GLN A 1 319 ? 4.086 19.109 -1.186 1.00 62.12 319 GLN A CA 1
ATOM 2751 C C . GLN A 1 319 ? 4.776 17.828 -0.674 1.00 62.12 319 GLN A C 1
ATOM 2753 O O . GLN A 1 319 ? 4.306 16.728 -0.928 1.00 62.12 319 GLN A O 1
ATOM 2758 N N . ASP A 1 320 ? 5.791 17.968 0.189 1.00 65.69 320 ASP A N 1
ATOM 2759 C CA . ASP A 1 320 ? 6.546 16.820 0.704 1.00 65.69 320 ASP A CA 1
ATOM 2760 C C . ASP A 1 320 ? 5.897 16.214 1.964 1.00 65.69 320 ASP A C 1
ATOM 2762 O O . ASP A 1 320 ? 5.835 16.850 3.030 1.00 65.69 320 ASP A O 1
ATOM 2766 N N . GLY A 1 321 ? 5.449 14.959 1.852 1.00 71.06 321 GLY A N 1
ATOM 2767 C CA . GLY A 1 321 ? 4.997 14.116 2.968 1.00 71.06 321 GLY A CA 1
ATOM 2768 C C . GLY A 1 321 ? 3.482 13.997 3.158 1.00 71.06 321 GLY A C 1
ATOM 2769 O O . GLY A 1 321 ? 3.050 13.492 4.194 1.00 71.06 321 GLY A O 1
ATOM 2770 N N . TYR A 1 322 ? 2.667 14.453 2.204 1.00 76.12 322 TYR A N 1
ATOM 2771 C CA . TYR A 1 322 ? 1.202 14.340 2.265 1.00 76.12 322 TYR A CA 1
ATOM 2772 C C . TYR A 1 322 ? 0.727 12.880 2.419 1.00 76.12 322 TYR A C 1
ATOM 2774 O O . TYR A 1 322 ? -0.113 12.578 3.276 1.00 76.12 322 TYR A O 1
ATOM 2782 N N . ASP A 1 323 ? 1.342 11.963 1.672 1.00 76.81 323 ASP A N 1
ATOM 2783 C CA . ASP A 1 323 ? 0.978 10.545 1.631 1.00 76.81 323 ASP A CA 1
ATOM 2784 C C . ASP A 1 323 ? 1.177 9.812 2.963 1.00 76.81 323 ASP A C 1
ATOM 2786 O O . ASP A 1 323 ? 0.346 8.982 3.360 1.00 76.81 323 ASP A O 1
ATOM 2790 N N . ASP A 1 324 ? 2.217 10.174 3.718 1.00 82.94 324 ASP A N 1
ATOM 2791 C CA . ASP A 1 324 ? 2.464 9.631 5.055 1.00 82.94 324 ASP A CA 1
ATOM 2792 C C . ASP A 1 324 ? 1.339 10.008 6.027 1.00 82.94 324 ASP A C 1
ATOM 2794 O O . ASP A 1 324 ? 0.862 9.170 6.802 1.00 82.94 324 ASP A O 1
ATOM 2798 N N . PHE A 1 325 ? 0.883 11.264 5.994 1.00 83.88 325 PHE A N 1
ATOM 2799 C CA . PHE A 1 325 ? -0.199 11.732 6.864 1.00 83.88 325 PHE A CA 1
ATOM 2800 C C . PHE A 1 325 ? -1.536 11.091 6.503 1.00 83.88 325 PHE A C 1
ATOM 2802 O O . PHE A 1 325 ? -2.287 10.695 7.401 1.00 83.88 325 PHE A O 1
ATOM 2809 N N . LEU A 1 326 ? -1.824 10.949 5.208 1.00 83.25 326 LEU A N 1
ATOM 2810 C CA . LEU A 1 326 ? -3.040 10.296 4.731 1.00 83.25 326 LEU A CA 1
ATOM 2811 C C . LEU A 1 326 ? -3.068 8.818 5.147 1.00 83.25 326 LEU A C 1
ATOM 2813 O O . LEU A 1 326 ? -4.048 8.336 5.714 1.00 83.25 326 LEU A O 1
ATOM 2817 N N . THR A 1 327 ? -1.950 8.117 4.973 1.00 87.31 327 THR A N 1
ATOM 2818 C CA . THR A 1 327 ? -1.798 6.717 5.385 1.00 87.31 327 THR A CA 1
ATOM 2819 C C . THR A 1 327 ? -1.978 6.558 6.901 1.00 87.31 327 THR A C 1
ATOM 2821 O O . THR A 1 327 ? -2.690 5.667 7.375 1.00 87.31 327 THR A O 1
ATOM 2824 N N . GLN A 1 328 ? -1.415 7.467 7.704 1.00 89.44 328 GLN A N 1
ATOM 2825 C CA . GLN A 1 328 ? -1.669 7.502 9.148 1.00 89.44 328 GLN A CA 1
ATOM 2826 C C . GLN A 1 328 ? -3.156 7.727 9.466 1.00 89.44 328 GLN A C 1
ATOM 2828 O O . GLN A 1 328 ? -3.702 7.077 10.362 1.00 89.44 328 GLN A O 1
ATOM 2833 N N . GLN A 1 329 ? -3.831 8.614 8.733 1.00 90.62 329 GLN A N 1
ATOM 2834 C CA . GLN A 1 329 ? -5.259 8.881 8.894 1.00 90.62 329 GLN A CA 1
ATOM 2835 C C . GLN A 1 329 ? -6.105 7.627 8.622 1.00 90.62 329 GLN A C 1
ATOM 2837 O O . GLN A 1 329 ? -7.013 7.331 9.407 1.00 90.62 329 GLN A O 1
ATOM 2842 N N . GLU A 1 330 ? -5.791 6.879 7.561 1.00 90.81 330 GLU A N 1
ATOM 2843 C CA . GLU A 1 330 ? -6.435 5.610 7.198 1.00 90.81 330 GLU A CA 1
ATOM 2844 C C . GLU A 1 330 ? -6.294 4.564 8.314 1.00 90.81 330 GLU A C 1
ATOM 2846 O O . GLU A 1 330 ? -7.284 3.959 8.745 1.00 90.81 330 GLU A O 1
ATOM 2851 N N . TYR A 1 331 ? -5.090 4.408 8.871 1.00 94.31 331 TYR A N 1
ATOM 2852 C CA . TYR A 1 331 ? -4.872 3.505 10.002 1.00 94.31 331 TYR A CA 1
ATOM 2853 C C . TYR A 1 331 ? -5.662 3.928 11.241 1.00 94.31 331 TYR A C 1
ATOM 2855 O O . TYR A 1 331 ? -6.289 3.088 11.893 1.00 94.31 331 TYR A O 1
ATOM 2863 N N . LEU A 1 332 ? -5.671 5.222 11.574 1.00 95.50 332 LEU A N 1
ATOM 2864 C CA . LEU A 1 332 ? -6.382 5.725 12.749 1.00 95.50 332 LEU A CA 1
ATOM 2865 C C . LEU A 1 332 ? -7.906 5.571 12.608 1.00 95.50 332 LEU A C 1
ATOM 2867 O O . LEU A 1 332 ? -8.557 5.131 13.564 1.00 95.50 332 LEU A O 1
ATOM 2871 N N . VAL A 1 333 ? -8.489 5.875 11.437 1.00 94.19 333 VAL A N 1
ATOM 2872 C CA . VAL A 1 333 ? -9.934 5.674 11.203 1.00 94.19 333 VAL A CA 1
ATOM 2873 C C . VAL A 1 333 ? -10.286 4.187 11.218 1.00 94.19 333 VAL A C 1
ATOM 2875 O O . VAL A 1 333 ? -11.265 3.799 11.864 1.00 94.19 333 VAL A O 1
ATOM 2878 N N . GLY A 1 334 ? -9.467 3.347 10.577 1.00 95.44 334 GLY A N 1
ATOM 2879 C CA . GLY A 1 334 ? -9.661 1.902 10.512 1.00 95.44 334 GLY A CA 1
ATOM 2880 C C . GLY A 1 334 ? -9.629 1.262 11.898 1.00 95.44 334 GLY A C 1
ATOM 2881 O O . GLY A 1 334 ? -10.583 0.588 12.292 1.00 95.44 334 GLY A O 1
ATOM 2882 N N . LEU A 1 335 ? -8.586 1.540 12.689 1.00 96.81 335 LEU A N 1
ATOM 2883 C CA . LEU A 1 335 ? -8.455 1.042 14.062 1.00 96.81 335 LEU A CA 1
ATOM 2884 C C . LEU A 1 335 ? -9.590 1.534 14.962 1.00 96.81 335 LEU A C 1
ATOM 2886 O O . LEU A 1 335 ? -10.182 0.741 15.700 1.00 96.81 335 LEU A O 1
ATOM 2890 N N . GLY A 1 336 ? -9.925 2.824 14.887 1.00 96.38 336 GLY A N 1
ATOM 2891 C CA . GLY A 1 336 ? -11.031 3.398 15.646 1.00 96.38 336 GLY A CA 1
ATOM 2892 C C . GLY A 1 336 ? -12.366 2.718 15.333 1.00 96.38 336 GLY A C 1
ATOM 2893 O O . GLY A 1 336 ? -13.091 2.322 16.245 1.00 96.38 336 GLY A O 1
ATOM 2894 N N . SER A 1 337 ? -12.672 2.519 14.049 1.00 96.19 337 SER A N 1
ATOM 2895 C CA . SER A 1 337 ? -13.893 1.840 13.599 1.00 96.19 337 SER A CA 1
ATOM 2896 C C . SER A 1 337 ? -13.937 0.370 14.017 1.00 96.19 337 SER A C 1
ATOM 2898 O O . SER A 1 337 ? -14.941 -0.074 14.572 1.00 96.19 337 SER A O 1
ATOM 2900 N N . ILE A 1 338 ? -12.844 -0.384 13.848 1.00 97.62 338 ILE A N 1
ATOM 2901 C CA . ILE A 1 338 ? -12.773 -1.792 14.273 1.00 97.62 338 ILE A CA 1
ATOM 2902 C C . ILE A 1 338 ? -13.038 -1.915 15.777 1.00 97.62 338 ILE A C 1
ATOM 2904 O O . ILE A 1 338 ? -13.826 -2.763 16.197 1.00 97.62 338 ILE A O 1
ATOM 2908 N N . LEU A 1 339 ? -12.433 -1.058 16.606 1.00 97.25 339 LEU A N 1
ATOM 2909 C CA . LEU A 1 339 ? -12.672 -1.072 18.052 1.00 97.25 339 LEU A CA 1
ATOM 2910 C C . LEU A 1 339 ? -14.115 -0.688 18.405 1.00 97.25 339 LEU A C 1
ATOM 2912 O O . LEU A 1 339 ? -14.687 -1.272 19.330 1.00 97.25 339 LEU A O 1
ATOM 2916 N N . GLN A 1 340 ? -14.725 0.231 17.651 1.00 95.94 340 GLN A N 1
ATOM 2917 C CA . GLN A 1 340 ? -16.137 0.579 17.803 1.00 95.94 340 GLN A CA 1
ATOM 2918 C C . GLN A 1 340 ? -17.030 -0.637 17.509 1.00 95.94 340 GLN A C 1
ATOM 2920 O O . GLN A 1 340 ? -17.832 -1.028 18.360 1.00 95.94 340 GLN A O 1
ATOM 2925 N N . TRP A 1 341 ? -16.825 -1.310 16.374 1.00 96.94 341 TRP A N 1
ATOM 2926 C CA . TRP A 1 341 ? -17.522 -2.550 16.016 1.00 96.94 341 TRP A CA 1
ATOM 2927 C C . TRP A 1 341 ? -17.308 -3.662 17.051 1.00 96.94 341 TRP A C 1
ATOM 2929 O O . TRP A 1 341 ? -18.260 -4.331 17.450 1.00 96.94 341 TRP A O 1
ATOM 2939 N N . ILE A 1 342 ? -16.086 -3.830 17.564 1.00 95.62 342 ILE A N 1
ATOM 2940 C CA . ILE A 1 342 ? -15.800 -4.782 18.646 1.00 95.62 342 ILE A CA 1
ATOM 2941 C C . ILE A 1 342 ? -16.599 -4.422 19.904 1.00 95.62 342 ILE A C 1
ATOM 2943 O O . ILE A 1 342 ? -17.159 -5.300 20.560 1.00 95.62 342 ILE A O 1
ATOM 2947 N N . SER A 1 343 ? -16.703 -3.141 20.253 1.00 94.38 343 SER A N 1
ATOM 2948 C CA . SER A 1 343 ? -17.453 -2.727 21.438 1.00 94.38 343 SER A CA 1
ATOM 2949 C C . SER A 1 343 ? -18.969 -2.959 21.320 1.00 94.38 343 SER A C 1
ATOM 2951 O O . SER A 1 343 ? -19.631 -3.139 22.347 1.00 94.38 343 SER A O 1
ATOM 2953 N N . MET A 1 344 ? -19.504 -3.113 20.101 1.00 94.31 344 MET A N 1
ATOM 2954 C CA . MET A 1 344 ? -20.887 -3.540 19.856 1.00 94.31 344 MET A CA 1
ATOM 2955 C C . MET A 1 344 ? -21.202 -4.905 20.487 1.00 94.31 344 MET A C 1
ATOM 2957 O O . MET A 1 344 ? -22.309 -5.108 20.992 1.00 94.31 344 MET A O 1
ATOM 2961 N N . TYR A 1 345 ? -20.225 -5.821 20.552 1.00 92.38 345 TYR A N 1
ATOM 2962 C CA . TYR A 1 345 ? -20.400 -7.131 21.195 1.00 92.38 345 TYR A CA 1
ATOM 2963 C C . TYR A 1 345 ? -20.797 -7.027 22.668 1.00 92.38 345 TYR A C 1
ATOM 2965 O O . TYR A 1 345 ? -21.458 -7.926 23.186 1.00 92.38 345 TYR A O 1
ATOM 2973 N N . ASN A 1 346 ? -20.452 -5.929 23.349 1.00 91.81 346 ASN A N 1
ATOM 2974 C CA . ASN A 1 346 ? -20.892 -5.705 24.721 1.00 91.81 346 ASN A CA 1
ATOM 2975 C C . ASN A 1 346 ? -22.419 -5.584 24.828 1.00 91.81 346 ASN A C 1
ATOM 2977 O O . ASN A 1 346 ? -23.014 -6.089 25.775 1.00 91.81 346 ASN A O 1
ATOM 2981 N N . TYR A 1 347 ? -23.066 -4.960 23.843 1.00 91.06 347 TYR A N 1
ATOM 2982 C CA . TYR A 1 347 ? -24.522 -4.816 23.820 1.00 91.06 347 TYR A CA 1
ATOM 2983 C C . TYR A 1 347 ? -25.235 -6.114 23.428 1.00 91.06 347 TYR A C 1
ATOM 2985 O O . TYR A 1 347 ? -26.389 -6.311 23.799 1.00 91.06 347 TYR A O 1
ATOM 2993 N N . MET A 1 348 ? -24.541 -7.015 22.728 1.00 90.75 348 MET A N 1
ATOM 2994 C CA . MET A 1 348 ? -25.081 -8.309 22.304 1.00 90.75 348 MET A CA 1
ATOM 2995 C C . MET A 1 348 ? -25.000 -9.402 23.381 1.00 90.75 348 MET A C 1
ATOM 2997 O O . MET A 1 348 ? -25.593 -10.460 23.207 1.00 90.75 348 MET A O 1
ATOM 3001 N N . GLN A 1 349 ? -24.336 -9.155 24.519 1.00 88.38 349 GLN A N 1
ATOM 3002 C CA . GLN A 1 349 ? -24.282 -10.104 25.648 1.00 88.38 349 GLN A CA 1
ATOM 3003 C C . GLN A 1 349 ? -25.647 -10.392 26.291 1.00 88.38 349 GLN A C 1
ATOM 3005 O O . GLN A 1 349 ? -25.740 -11.303 27.108 1.00 88.38 349 GLN A O 1
ATOM 3010 N N . TYR A 1 350 ? -26.689 -9.634 25.935 1.00 89.50 350 TYR A N 1
ATOM 3011 C CA . TYR A 1 350 ? -28.065 -9.950 26.316 1.00 89.50 350 TYR A CA 1
ATOM 3012 C C . TYR A 1 350 ? -28.533 -11.304 25.756 1.00 89.50 350 TYR A C 1
ATOM 3014 O O . TYR A 1 350 ? -29.302 -12.001 26.408 1.00 89.50 350 TYR A O 1
ATOM 3022 N N . ASP A 1 351 ? -28.062 -11.696 24.569 1.00 92.88 351 ASP A N 1
ATOM 3023 C CA . ASP A 1 351 ? -28.389 -13.004 24.008 1.00 92.88 351 ASP A CA 1
ATOM 3024 C C . ASP A 1 351 ? -27.519 -14.096 24.648 1.00 92.88 351 ASP A C 1
ATOM 3026 O O . ASP A 1 351 ? -26.286 -14.041 24.603 1.00 92.88 351 ASP A O 1
ATOM 3030 N N . ASP A 1 352 ? -28.158 -15.121 25.216 1.00 92.50 352 ASP A N 1
ATOM 3031 C CA . ASP A 1 352 ? -27.478 -16.223 25.904 1.00 92.50 352 ASP A CA 1
ATOM 3032 C C . ASP A 1 352 ? -26.479 -16.970 25.009 1.00 92.50 352 ASP A C 1
ATOM 3034 O O . ASP A 1 352 ? -25.438 -17.433 25.489 1.00 92.50 352 ASP A O 1
ATOM 3038 N N . ASN A 1 353 ? -26.758 -17.101 23.709 1.00 94.00 353 ASN A N 1
ATOM 3039 C CA . ASN A 1 353 ? -25.867 -17.800 22.786 1.00 94.00 353 ASN A CA 1
ATOM 3040 C C . ASN A 1 353 ? -24.617 -16.960 22.507 1.00 94.00 353 ASN A C 1
ATOM 3042 O O . ASN A 1 353 ? -23.497 -17.476 22.574 1.00 94.00 353 ASN A O 1
ATOM 3046 N N . ILE A 1 354 ? -24.788 -15.657 22.270 1.00 92.50 354 ILE A N 1
ATOM 3047 C CA . ILE A 1 354 ? -23.666 -14.726 22.068 1.00 92.50 354 ILE A CA 1
ATOM 3048 C C . ILE A 1 354 ? -22.848 -14.576 23.360 1.00 92.50 354 ILE A C 1
ATOM 3050 O O . ILE A 1 354 ? -21.613 -14.548 23.329 1.00 92.50 354 ILE A O 1
ATOM 3054 N N . ASN A 1 355 ? -23.502 -14.550 24.520 1.00 91.56 355 ASN A N 1
ATOM 3055 C CA . ASN A 1 355 ? -22.830 -14.514 25.815 1.00 91.56 355 ASN A CA 1
ATOM 3056 C C . ASN A 1 355 ? -21.981 -15.776 26.053 1.00 91.56 355 ASN A C 1
ATOM 3058 O O . ASN A 1 355 ? -20.824 -15.691 26.471 1.00 91.56 355 ASN A O 1
ATOM 3062 N N . ARG A 1 356 ? -22.490 -16.969 25.713 1.00 93.94 356 ARG A N 1
ATOM 30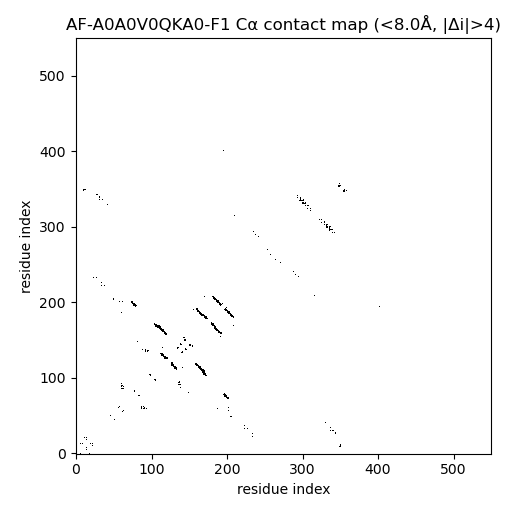63 C CA . ARG A 1 356 ? -21.702 -18.217 25.771 1.00 93.94 356 ARG A CA 1
ATOM 3064 C C . ARG A 1 356 ? -20.478 -18.167 24.861 1.00 93.94 356 ARG A C 1
ATOM 3066 O O . ARG A 1 356 ? -19.400 -18.594 25.275 1.00 93.94 356 ARG A O 1
ATOM 3073 N N . LEU A 1 357 ? -20.610 -17.613 23.658 1.00 92.31 357 LEU A N 1
ATOM 3074 C CA . LEU A 1 357 ? -19.482 -17.445 22.742 1.00 92.31 357 LEU A CA 1
ATOM 3075 C C . LEU A 1 357 ? -18.424 -16.492 23.321 1.00 92.31 357 LEU A C 1
ATOM 3077 O O . LEU A 1 357 ? -17.254 -16.857 23.436 1.00 92.31 357 LEU A O 1
ATOM 3081 N N . THR A 1 358 ? -18.827 -15.293 23.746 1.00 90.12 358 THR A N 1
ATOM 3082 C CA . THR A 1 358 ? -17.900 -14.272 24.268 1.00 90.12 358 THR A CA 1
ATOM 3083 C C . THR A 1 358 ? -17.222 -14.708 25.570 1.00 90.12 358 THR A C 1
ATOM 3085 O O . THR A 1 358 ? -16.020 -14.494 25.749 1.00 90.12 358 THR A O 1
ATOM 3088 N N . THR A 1 359 ? -17.942 -15.387 26.467 1.00 90.88 359 THR A N 1
ATOM 3089 C CA . THR A 1 359 ? -17.363 -15.966 27.692 1.00 90.88 359 THR A CA 1
ATOM 3090 C C . THR A 1 359 ? -16.402 -17.114 27.394 1.00 90.88 359 THR A C 1
ATOM 3092 O O . THR A 1 359 ? -15.359 -17.205 28.047 1.00 90.88 359 THR A O 1
ATOM 3095 N N . THR A 1 360 ? -16.688 -17.940 26.383 1.00 94.50 360 THR A N 1
ATOM 3096 C CA . THR A 1 360 ? -15.771 -18.989 25.913 1.00 94.50 360 THR A CA 1
ATOM 3097 C C . THR A 1 360 ? -14.488 -18.374 25.362 1.00 94.50 360 THR A C 1
ATOM 3099 O O . THR A 1 360 ? -13.408 -18.739 25.824 1.00 94.50 360 THR A O 1
ATOM 3102 N N . ILE A 1 361 ? -14.586 -17.375 24.477 1.00 92.06 361 ILE A N 1
ATOM 3103 C CA . ILE A 1 361 ? -13.421 -16.648 23.946 1.00 92.06 361 ILE A CA 1
ATOM 3104 C C . ILE A 1 361 ? -12.608 -16.039 25.090 1.00 92.06 361 ILE A C 1
ATOM 3106 O O . ILE A 1 361 ? -11.401 -16.243 25.156 1.00 92.06 361 ILE A O 1
ATOM 3110 N N . ARG A 1 362 ? -13.253 -15.363 26.048 1.00 89.75 362 ARG A N 1
ATOM 3111 C CA . ARG A 1 362 ? -12.575 -14.759 27.208 1.00 89.75 362 ARG A CA 1
ATOM 3112 C C . ARG A 1 362 ? -11.884 -15.789 28.105 1.00 89.75 362 ARG A C 1
ATOM 3114 O O . ARG A 1 362 ? -10.841 -15.495 28.684 1.00 89.75 362 ARG A O 1
ATOM 3121 N N . ARG A 1 363 ? -12.477 -16.971 28.283 1.00 93.19 363 ARG A N 1
ATOM 3122 C CA . ARG A 1 363 ? -11.886 -18.049 29.089 1.00 93.19 363 ARG A CA 1
ATOM 3123 C C . ARG A 1 363 ? -10.687 -18.668 28.379 1.00 93.19 363 ARG A C 1
ATOM 3125 O O . ARG A 1 363 ? -9.682 -18.962 29.019 1.00 93.19 363 ARG A O 1
ATOM 3132 N N . VAL A 1 364 ? -10.798 -18.847 27.068 1.00 96.38 364 VAL A N 1
ATOM 3133 C CA . VAL A 1 364 ? -9.775 -19.476 26.234 1.00 96.38 364 VAL A CA 1
ATOM 3134 C C . VAL A 1 364 ? -8.643 -18.497 25.894 1.00 96.38 364 VAL A C 1
ATOM 3136 O O . VAL A 1 364 ? -7.504 -18.930 25.762 1.00 96.38 364 VAL A O 1
ATOM 3139 N N . SER A 1 365 ? -8.890 -17.183 25.856 1.00 92.50 365 SER A N 1
ATOM 3140 C CA . SER A 1 365 ? -7.908 -16.176 25.428 1.00 92.50 365 SER A CA 1
ATOM 3141 C C . SER A 1 365 ? -6.635 -16.158 26.272 1.00 92.50 365 SER A C 1
ATOM 3143 O O . SER A 1 365 ? -5.553 -15.995 25.724 1.00 92.50 365 SER A O 1
ATOM 3145 N N . SER A 1 366 ? -6.727 -16.371 27.590 1.00 91.94 366 SER A N 1
ATOM 3146 C CA . SER A 1 366 ? -5.531 -16.465 28.441 1.00 91.94 366 SER A CA 1
ATOM 3147 C C . SER A 1 366 ? -4.690 -17.693 28.095 1.00 91.94 366 SER A C 1
ATOM 3149 O O . SER A 1 366 ? -3.469 -17.594 28.050 1.00 91.94 366 SER A O 1
ATOM 3151 N N . SER A 1 367 ? -5.334 -18.835 27.836 1.00 95.88 367 SER A N 1
ATOM 3152 C CA . SER A 1 367 ? -4.642 -20.068 27.448 1.00 95.88 367 SER A CA 1
ATOM 3153 C C . SER A 1 367 ? -4.047 -19.952 26.048 1.00 95.88 367 SER A C 1
ATOM 3155 O O . SER A 1 367 ? -2.926 -20.400 25.830 1.00 95.88 367 SER A O 1
ATOM 3157 N N . LEU A 1 368 ? -4.776 -19.335 25.112 1.00 95.94 368 LEU A N 1
ATOM 3158 C CA . LEU A 1 368 ? -4.286 -19.051 23.765 1.00 95.94 368 LEU A CA 1
ATOM 3159 C C . LEU A 1 368 ? -3.086 -18.116 23.806 1.00 95.94 368 LEU A C 1
ATOM 3161 O O . LEU A 1 368 ? -2.104 -18.385 23.135 1.00 95.94 368 LEU A O 1
ATOM 3165 N N . LEU A 1 369 ? -3.125 -17.056 24.614 1.00 94.38 369 LEU A N 1
ATOM 3166 C CA . LEU A 1 369 ? -2.008 -16.123 24.733 1.00 94.38 369 LEU A CA 1
ATOM 3167 C C . LEU A 1 369 ? -0.758 -16.826 25.277 1.00 94.38 369 LEU A C 1
ATOM 3169 O O . LEU A 1 369 ? 0.322 -16.655 24.723 1.00 94.38 369 LEU A O 1
ATOM 3173 N N . THR A 1 370 ? -0.895 -17.673 26.302 1.00 96.25 370 THR A N 1
ATOM 3174 C CA . THR A 1 370 ? 0.222 -18.499 26.787 1.00 96.25 370 THR A CA 1
ATOM 3175 C C . THR A 1 370 ? 0.728 -19.467 25.714 1.00 96.25 370 THR A C 1
ATOM 3177 O O . THR A 1 370 ? 1.938 -19.618 25.560 1.00 96.25 370 THR A O 1
ATOM 3180 N N . PHE A 1 371 ? -0.171 -20.085 24.944 1.00 97.75 371 PHE A N 1
ATOM 3181 C CA . PHE A 1 371 ? 0.203 -20.932 23.811 1.00 97.75 371 PHE A CA 1
ATOM 3182 C C . PHE A 1 371 ? 0.964 -20.144 22.736 1.00 97.75 371 PHE A C 1
ATOM 3184 O O . PHE A 1 371 ? 2.028 -20.588 22.320 1.00 97.75 371 PHE A O 1
ATOM 3191 N N . PHE A 1 372 ? 0.492 -18.956 22.343 1.00 97.62 372 PHE A N 1
ATOM 3192 C CA . PHE A 1 372 ? 1.173 -18.086 21.381 1.00 97.62 372 PHE A CA 1
ATOM 3193 C C . PHE A 1 372 ? 2.556 -17.662 21.873 1.00 97.62 372 PHE A C 1
ATOM 3195 O O . PHE A 1 372 ? 3.502 -17.721 21.099 1.00 97.62 372 PHE A O 1
ATOM 3202 N N . ILE A 1 373 ? 2.717 -17.320 23.155 1.00 97.00 373 ILE A N 1
ATOM 3203 C CA . ILE A 1 373 ? 4.041 -17.015 23.727 1.00 97.00 373 ILE A CA 1
ATOM 3204 C C . ILE A 1 373 ? 5.009 -18.201 23.566 1.00 97.00 373 ILE A C 1
ATOM 3206 O O . ILE A 1 373 ? 6.196 -17.983 23.340 1.00 97.00 373 ILE A O 1
ATOM 3210 N N . GLY A 1 374 ? 4.524 -19.444 23.652 1.00 97.75 374 GLY A N 1
ATOM 3211 C CA . GLY A 1 374 ? 5.342 -20.639 23.415 1.00 97.75 374 GLY A CA 1
ATOM 3212 C C . GLY A 1 374 ? 5.557 -20.971 21.933 1.00 97.75 374 GLY A C 1
ATOM 3213 O O . GLY A 1 374 ? 6.641 -21.405 21.553 1.00 97.75 374 GLY A O 1
ATOM 3214 N N . ALA A 1 375 ? 4.542 -20.768 21.091 1.00 98.00 375 ALA A N 1
ATOM 3215 C CA . ALA A 1 375 ? 4.546 -21.172 19.687 1.00 98.00 375 ALA A CA 1
ATOM 3216 C C . ALA A 1 375 ? 5.193 -20.138 18.751 1.00 98.00 375 ALA A C 1
ATOM 3218 O O . ALA A 1 375 ? 5.877 -20.526 17.808 1.00 98.00 375 ALA A O 1
ATOM 3219 N N . VAL A 1 376 ? 5.015 -18.837 19.005 1.00 97.88 376 VAL A N 1
ATOM 3220 C CA . VAL A 1 376 ? 5.534 -17.752 18.152 1.00 97.88 376 VAL A CA 1
ATOM 3221 C C . VAL A 1 376 ? 7.060 -17.791 18.028 1.00 97.88 376 VAL A C 1
ATOM 3223 O O . VAL A 1 376 ? 7.532 -17.698 16.902 1.00 97.88 376 VAL A O 1
ATOM 3226 N N . PRO A 1 377 ? 7.861 -17.994 19.095 1.00 98.25 377 PRO A N 1
ATOM 3227 C CA . PRO A 1 377 ? 9.313 -18.104 18.947 1.00 98.25 377 PRO A CA 1
ATOM 3228 C C . PRO A 1 377 ? 9.743 -19.289 18.076 1.00 98.25 377 PRO A C 1
ATOM 3230 O O . PRO A 1 377 ? 10.691 -19.171 17.306 1.00 98.25 377 PRO A O 1
ATOM 3233 N N . ILE A 1 378 ? 9.034 -20.420 18.171 1.00 98.19 378 ILE A N 1
ATOM 3234 C CA . ILE A 1 378 ? 9.293 -21.604 17.340 1.00 98.19 378 ILE A CA 1
ATOM 3235 C C . ILE A 1 378 ? 8.948 -21.293 15.884 1.00 98.19 378 ILE A C 1
ATOM 3237 O O . ILE A 1 378 ? 9.758 -21.553 15.001 1.00 98.19 378 ILE A O 1
ATOM 3241 N N . PHE A 1 379 ? 7.773 -20.703 15.643 1.00 97.94 379 PHE A N 1
ATOM 3242 C CA . PHE A 1 379 ? 7.367 -20.248 14.318 1.00 97.94 379 PHE A CA 1
ATOM 3243 C C . PHE A 1 379 ? 8.411 -19.298 13.727 1.00 97.94 379 PHE A C 1
ATOM 3245 O O . PHE A 1 379 ? 8.932 -19.600 12.666 1.00 97.94 379 PHE A O 1
ATOM 3252 N N . LEU A 1 380 ? 8.800 -18.243 14.451 1.00 97.25 380 LEU A N 1
ATOM 3253 C CA . LEU A 1 380 ? 9.817 -17.281 14.016 1.00 97.25 380 LEU A CA 1
ATOM 3254 C C . LEU A 1 380 ? 11.161 -17.946 13.711 1.00 97.25 380 LEU A C 1
ATOM 3256 O O . LEU A 1 380 ? 11.794 -17.581 12.728 1.00 97.25 380 LEU A O 1
ATOM 3260 N N . ALA A 1 381 ? 11.589 -18.931 14.505 1.00 98.06 381 ALA A N 1
ATOM 3261 C CA . ALA A 1 381 ? 12.809 -19.681 14.222 1.00 98.06 381 ALA A CA 1
ATOM 3262 C C . ALA A 1 381 ? 12.711 -20.456 12.897 1.00 98.06 381 ALA A C 1
ATOM 3264 O O . ALA A 1 381 ? 13.657 -20.440 12.114 1.00 98.06 381 ALA A O 1
ATOM 3265 N N . PHE A 1 382 ? 11.566 -21.087 12.613 1.00 97.56 382 PHE A N 1
ATOM 3266 C CA . PHE A 1 382 ? 11.325 -21.736 11.322 1.00 97.56 382 PHE A CA 1
ATOM 3267 C C . PHE A 1 382 ? 11.222 -20.730 10.176 1.00 97.56 382 PHE A C 1
ATOM 3269 O O . PHE A 1 382 ? 11.804 -20.974 9.126 1.00 97.56 382 PHE A O 1
ATOM 3276 N N . THR A 1 383 ? 10.544 -19.595 10.362 1.00 96.56 383 THR A N 1
ATOM 3277 C CA . THR A 1 383 ? 10.466 -18.547 9.338 1.00 96.56 383 THR A CA 1
ATOM 3278 C C . THR A 1 383 ? 11.855 -18.004 9.023 1.00 96.56 383 THR A C 1
ATOM 3280 O O . THR A 1 383 ? 12.205 -17.884 7.858 1.00 96.56 383 THR A O 1
ATOM 3283 N N . MET A 1 384 ? 12.681 -17.748 10.041 1.00 96.31 384 MET A N 1
ATOM 3284 C CA . MET A 1 384 ? 14.070 -17.325 9.856 1.00 96.31 384 MET A CA 1
ATOM 3285 C C . MET A 1 384 ? 14.903 -18.395 9.152 1.00 96.31 384 MET A C 1
ATOM 3287 O O . MET A 1 384 ? 15.671 -18.051 8.263 1.00 96.31 384 MET A O 1
ATOM 3291 N N . LEU A 1 385 ? 14.736 -19.676 9.497 1.00 96.12 385 LEU A N 1
ATOM 3292 C CA . LEU A 1 385 ? 15.424 -20.775 8.815 1.00 96.12 385 LEU A CA 1
ATOM 3293 C C . LEU A 1 385 ? 15.042 -20.840 7.330 1.00 96.12 385 LEU A C 1
ATOM 3295 O O . LEU A 1 385 ? 15.926 -20.929 6.485 1.00 96.12 385 LEU A O 1
ATOM 3299 N N . VAL A 1 386 ? 13.746 -20.743 7.015 1.00 95.25 386 VAL A N 1
ATOM 3300 C CA . VAL A 1 386 ? 13.241 -20.728 5.633 1.00 95.25 386 VAL A CA 1
ATOM 3301 C C . VAL A 1 386 ? 13.732 -19.496 4.881 1.00 95.25 386 VAL A C 1
ATOM 3303 O O . VAL A 1 386 ? 14.133 -19.624 3.734 1.00 95.25 386 VAL A O 1
ATOM 3306 N N . VAL A 1 387 ? 13.745 -18.318 5.507 1.00 93.88 387 VAL A N 1
ATOM 3307 C CA . VAL A 1 387 ? 14.286 -17.100 4.887 1.00 93.88 387 VAL A CA 1
ATOM 3308 C C . VAL A 1 387 ? 15.784 -17.253 4.625 1.00 93.88 387 VAL A C 1
ATOM 3310 O O . VAL A 1 387 ? 16.236 -16.910 3.541 1.00 93.88 387 VAL A O 1
ATOM 3313 N N . MET A 1 388 ? 16.551 -17.815 5.563 1.00 93.25 388 MET A N 1
ATOM 3314 C CA . MET A 1 388 ? 17.988 -18.057 5.385 1.00 93.25 388 MET A CA 1
ATOM 3315 C C . MET A 1 388 ? 18.275 -19.067 4.265 1.00 93.25 388 MET A C 1
ATOM 3317 O O . MET A 1 388 ? 19.131 -18.812 3.424 1.00 93.25 388 MET A O 1
ATOM 3321 N N . GLU A 1 389 ? 17.560 -20.193 4.224 1.00 91.00 389 GLU A N 1
ATOM 3322 C CA . GLU A 1 389 ? 17.739 -21.215 3.182 1.00 91.00 389 GLU A CA 1
ATOM 3323 C C . GLU A 1 389 ? 17.221 -20.734 1.816 1.00 91.00 389 GLU A C 1
ATOM 3325 O O . GLU A 1 389 ? 17.884 -20.910 0.793 1.00 91.00 389 GLU A O 1
ATOM 3330 N N . GLY A 1 390 ? 16.068 -20.062 1.813 1.00 88.19 390 GLY A N 1
ATOM 3331 C CA . GLY A 1 390 ? 15.427 -19.494 0.632 1.00 88.19 390 GLY A CA 1
ATOM 3332 C C . GLY A 1 390 ? 16.273 -18.408 -0.033 1.00 88.19 390 GLY A C 1
ATOM 3333 O O . GLY A 1 390 ? 16.418 -18.403 -1.256 1.00 88.19 390 GLY A O 1
ATOM 3334 N N . TRP A 1 391 ? 16.899 -17.535 0.761 1.00 83.19 391 TRP A N 1
ATOM 3335 C CA . TRP A 1 391 ? 17.775 -16.476 0.254 1.00 83.19 391 TRP A CA 1
ATOM 3336 C C . TRP A 1 391 ? 18.963 -17.043 -0.532 1.00 83.19 391 TRP A C 1
ATOM 3338 O O . TRP A 1 391 ? 19.285 -16.561 -1.620 1.00 83.19 391 TRP A O 1
ATOM 3348 N N . ASP A 1 392 ? 19.578 -18.114 -0.026 1.00 82.25 392 ASP A N 1
ATOM 3349 C CA . ASP A 1 392 ? 20.685 -18.787 -0.708 1.00 82.25 392 ASP A CA 1
ATOM 3350 C C . ASP A 1 392 ? 20.237 -19.470 -2.006 1.00 82.25 392 ASP A C 1
ATOM 3352 O O . ASP A 1 392 ? 20.985 -19.473 -2.988 1.00 82.25 392 ASP A O 1
ATOM 3356 N N . THR A 1 393 ? 19.031 -20.047 -2.042 1.00 84.81 393 THR A N 1
ATOM 3357 C CA . THR A 1 393 ? 18.487 -20.639 -3.275 1.00 84.81 393 THR A CA 1
ATOM 3358 C C . THR A 1 393 ? 18.180 -19.589 -4.335 1.00 84.81 393 THR A C 1
ATOM 3360 O O . THR A 1 393 ? 18.637 -19.749 -5.463 1.00 84.81 393 THR A O 1
ATOM 3363 N N . VAL A 1 394 ? 17.529 -18.476 -3.972 1.00 78.75 394 VAL A N 1
ATOM 3364 C CA . VAL A 1 394 ? 17.240 -17.374 -4.906 1.00 78.75 394 VAL A CA 1
ATOM 3365 C C . VAL A 1 394 ? 18.535 -16.802 -5.472 1.00 78.75 394 VAL A C 1
ATOM 3367 O O . VAL A 1 394 ? 18.638 -16.585 -6.677 1.00 78.75 394 VAL A O 1
ATOM 3370 N N . LYS A 1 395 ? 19.564 -16.627 -4.634 1.00 79.06 395 LYS A N 1
ATOM 3371 C CA . LYS A 1 395 ? 20.877 -16.175 -5.098 1.00 79.06 395 LYS A CA 1
ATOM 3372 C C . LYS A 1 395 ? 21.501 -17.149 -6.104 1.00 79.06 395 LYS A C 1
ATOM 3374 O O . LYS A 1 395 ? 21.945 -16.717 -7.164 1.00 79.06 395 LYS A O 1
ATOM 3379 N N . LYS A 1 396 ? 21.504 -18.455 -5.809 1.00 82.75 396 LYS A N 1
ATOM 3380 C CA . LYS A 1 396 ? 22.041 -19.485 -6.719 1.00 82.75 396 LYS A CA 1
ATOM 3381 C C . LYS A 1 396 ? 21.263 -19.574 -8.029 1.00 82.75 396 LYS A C 1
ATOM 3383 O O . LYS A 1 396 ? 21.872 -19.778 -9.077 1.00 82.75 396 LYS A O 1
ATOM 3388 N N . ASP A 1 397 ? 19.943 -19.425 -7.983 1.00 82.50 397 ASP A N 1
ATOM 3389 C CA . ASP A 1 397 ? 19.100 -19.459 -9.176 1.00 82.50 397 ASP A CA 1
ATOM 3390 C C . ASP A 1 397 ? 19.300 -18.206 -10.037 1.00 82.50 397 ASP A C 1
ATOM 3392 O O . ASP A 1 397 ? 19.460 -18.343 -11.250 1.00 82.50 397 ASP A O 1
ATOM 3396 N N . LYS A 1 398 ? 19.425 -17.014 -9.428 1.00 76.38 398 LYS A N 1
ATOM 3397 C CA . LYS A 1 398 ? 19.821 -15.782 -10.136 1.00 76.38 398 LYS A CA 1
ATOM 3398 C C . LYS A 1 398 ? 21.211 -15.919 -10.773 1.00 76.38 398 LYS A C 1
ATOM 3400 O O . LYS A 1 398 ? 21.374 -15.606 -11.949 1.00 76.38 398 LYS A O 1
ATOM 3405 N N . GLU A 1 399 ? 22.197 -16.467 -10.057 1.00 80.31 399 GLU A N 1
ATOM 3406 C CA . GLU A 1 399 ? 23.540 -16.742 -10.605 1.00 80.31 399 GLU A CA 1
ATOM 3407 C C . GLU A 1 399 ? 23.497 -17.747 -11.771 1.00 80.31 399 GLU A C 1
ATOM 3409 O O . GLU A 1 399 ? 24.175 -17.578 -12.787 1.00 80.31 399 GLU A O 1
ATOM 3414 N N . LYS A 1 400 ? 22.682 -18.800 -11.663 1.00 86.44 400 LYS A N 1
ATOM 3415 C CA . LYS A 1 400 ? 22.501 -19.791 -12.730 1.00 86.44 400 LYS A CA 1
ATOM 3416 C C . LYS A 1 400 ? 21.811 -19.192 -13.958 1.00 86.44 400 LYS A C 1
ATOM 3418 O O . LYS A 1 400 ? 22.220 -19.500 -15.077 1.00 86.44 400 LYS A O 1
ATOM 3423 N N . LEU A 1 401 ? 20.796 -18.352 -13.763 1.00 81.50 401 LEU A N 1
ATOM 3424 C CA . LEU A 1 401 ? 20.101 -17.651 -14.841 1.00 81.50 401 LEU A CA 1
ATOM 3425 C C . LEU A 1 401 ? 21.048 -16.692 -15.571 1.00 81.50 401 LEU A C 1
ATOM 3427 O O . LEU A 1 401 ? 21.140 -16.757 -16.794 1.00 81.50 401 LEU A O 1
ATOM 3431 N N . ALA A 1 402 ? 21.828 -15.899 -14.832 1.00 75.31 402 ALA A N 1
ATOM 3432 C CA . ALA A 1 402 ? 22.835 -15.003 -15.397 1.00 75.31 402 ALA A CA 1
ATOM 3433 C C . ALA A 1 402 ? 23.862 -15.757 -16.261 1.00 75.31 402 ALA A C 1
ATOM 3435 O O . ALA A 1 402 ? 24.156 -15.356 -17.388 1.00 75.31 402 ALA A O 1
ATOM 3436 N N . ASN A 1 403 ? 24.348 -16.904 -15.772 1.00 81.00 403 ASN A N 1
ATOM 3437 C CA . ASN A 1 403 ? 25.253 -17.767 -16.532 1.00 81.00 403 ASN A CA 1
ATOM 3438 C C . ASN A 1 403 ? 24.600 -18.312 -17.815 1.00 81.00 403 ASN A C 1
ATOM 3440 O O . ASN A 1 403 ? 25.252 -18.368 -18.858 1.00 81.00 403 ASN A O 1
ATOM 3444 N N . ASN A 1 404 ? 23.321 -18.697 -17.770 1.00 85.69 404 ASN A N 1
ATOM 3445 C CA . ASN A 1 404 ? 22.602 -19.177 -18.952 1.00 85.69 404 ASN A CA 1
ATOM 3446 C C . ASN A 1 404 ? 22.423 -18.070 -20.003 1.00 85.69 404 ASN A C 1
ATOM 3448 O O . ASN A 1 404 ? 22.701 -18.316 -21.175 1.00 85.69 404 ASN A O 1
ATOM 3452 N N . ILE A 1 405 ? 22.044 -16.855 -19.589 1.00 79.69 405 ILE A N 1
ATOM 3453 C CA . ILE A 1 405 ? 21.915 -15.688 -20.481 1.00 79.69 405 ILE A CA 1
ATOM 3454 C C . ILE A 1 405 ? 23.262 -15.381 -21.152 1.00 79.69 405 ILE A C 1
ATOM 3456 O O . ILE A 1 405 ? 23.334 -15.173 -22.365 1.00 79.69 405 ILE A O 1
ATOM 3460 N N . GLN A 1 406 ? 24.364 -15.434 -20.395 1.00 82.25 406 GLN A N 1
ATOM 3461 C CA . GLN A 1 406 ? 25.704 -15.228 -20.946 1.00 82.25 406 GLN A CA 1
ATOM 3462 C C . GLN A 1 406 ? 26.085 -16.305 -21.978 1.00 82.25 406 GLN A C 1
ATOM 3464 O O . GLN A 1 406 ? 26.654 -15.981 -23.024 1.00 82.25 406 GLN A O 1
ATOM 3469 N N . ILE A 1 407 ? 25.746 -17.573 -21.723 1.00 86.12 407 ILE A N 1
ATOM 3470 C CA . ILE A 1 407 ? 25.960 -18.678 -22.671 1.00 86.12 407 ILE A CA 1
ATOM 3471 C C . ILE A 1 407 ? 25.125 -18.479 -23.943 1.00 86.12 407 ILE A C 1
ATOM 3473 O O . ILE A 1 407 ? 25.627 -18.688 -25.048 1.00 86.12 407 ILE A O 1
ATOM 3477 N N . GLU A 1 408 ? 23.864 -18.060 -23.823 1.00 87.00 408 GLU A N 1
ATOM 3478 C CA . GLU A 1 408 ? 23.004 -17.786 -24.979 1.00 87.00 408 GLU A CA 1
ATOM 3479 C C . GLU A 1 408 ? 23.536 -16.632 -25.833 1.00 87.00 408 GLU A C 1
ATOM 3481 O O . GLU A 1 408 ? 23.611 -16.767 -27.058 1.00 87.00 408 GLU A O 1
ATOM 3486 N N . LYS A 1 409 ? 24.007 -15.549 -25.202 1.00 83.81 409 LYS A N 1
ATOM 3487 C CA . LYS A 1 409 ? 24.650 -14.425 -25.895 1.00 83.81 409 LYS A CA 1
ATOM 3488 C C . LYS A 1 409 ? 25.895 -14.871 -26.666 1.00 83.81 409 LYS A C 1
ATOM 3490 O O . LYS A 1 409 ? 26.012 -14.589 -27.859 1.00 83.81 409 LYS A O 1
ATOM 3495 N N . GLN A 1 410 ? 26.768 -15.661 -26.037 1.00 87.25 410 GLN A N 1
ATOM 3496 C CA . GLN A 1 410 ? 27.949 -16.235 -26.697 1.00 87.25 410 GLN A CA 1
ATOM 3497 C C . GLN A 1 410 ? 27.578 -17.159 -27.867 1.00 87.25 410 GLN A C 1
ATOM 3499 O O . GLN A 1 410 ? 28.217 -17.122 -28.921 1.00 87.25 410 GLN A O 1
ATOM 3504 N N . ASN A 1 411 ? 26.526 -17.969 -27.724 1.00 89.56 411 ASN A N 1
ATOM 3505 C CA . ASN A 1 411 ? 26.040 -18.833 -28.800 1.00 89.56 411 ASN A CA 1
ATOM 3506 C C . ASN A 1 411 ? 25.459 -18.027 -29.975 1.00 89.56 411 ASN A C 1
ATOM 3508 O O . ASN A 1 411 ? 25.649 -18.412 -31.134 1.00 89.56 411 ASN A O 1
ATOM 3512 N N . LYS A 1 412 ? 24.785 -16.902 -29.700 1.00 88.75 412 LYS A N 1
ATOM 3513 C CA . LYS A 1 412 ? 24.269 -15.977 -30.721 1.00 88.75 412 LYS A CA 1
ATOM 3514 C C . LYS A 1 412 ? 25.416 -15.334 -31.506 1.00 88.75 412 LYS A C 1
ATOM 3516 O O . LYS A 1 412 ? 25.422 -15.419 -32.733 1.00 88.75 412 LYS A O 1
ATOM 3521 N N . GLU A 1 413 ? 26.429 -14.806 -30.818 1.00 87.50 413 GLU A N 1
ATOM 3522 C CA . GLU A 1 413 ? 27.639 -14.252 -31.447 1.00 87.50 413 GLU A CA 1
ATOM 3523 C C . GLU A 1 413 ? 28.381 -15.304 -32.290 1.00 87.50 413 GLU A C 1
ATOM 3525 O O . GLU A 1 413 ? 28.751 -15.053 -33.441 1.00 87.50 413 GLU A O 1
ATOM 3530 N N . LEU A 1 414 ? 28.544 -16.525 -31.767 1.00 88.62 414 LEU A N 1
ATOM 3531 C CA . LEU A 1 414 ? 29.178 -17.625 -32.497 1.00 88.62 414 LEU A CA 1
ATOM 3532 C C . LEU A 1 414 ? 28.401 -17.994 -33.772 1.00 88.62 414 LEU A C 1
ATOM 3534 O O . LEU A 1 414 ? 29.007 -18.240 -34.818 1.00 88.62 414 LEU A O 1
ATOM 3538 N N . SER A 1 415 ? 27.068 -18.006 -33.706 1.00 90.56 415 SER A N 1
ATOM 3539 C CA . SER A 1 415 ? 26.190 -18.254 -34.855 1.00 90.56 415 SER A CA 1
ATOM 3540 C C . SER A 1 415 ? 26.364 -17.199 -35.954 1.00 90.56 415 SER A C 1
ATOM 3542 O O . SER A 1 415 ? 26.435 -17.535 -37.140 1.00 90.56 415 SER A O 1
ATOM 3544 N N . GLU A 1 416 ? 26.511 -15.923 -35.592 1.00 89.94 416 GLU A N 1
ATOM 3545 C CA . GLU A 1 416 ? 26.778 -14.849 -36.555 1.00 89.94 416 GLU A CA 1
ATOM 3546 C C . GLU A 1 416 ? 28.160 -14.969 -37.204 1.00 89.94 416 GLU A C 1
ATOM 3548 O O . GLU A 1 416 ? 28.288 -14.846 -38.428 1.00 89.94 416 GLU A O 1
ATOM 3553 N N . VAL A 1 417 ? 29.192 -15.295 -36.420 1.00 86.38 417 VAL A N 1
ATOM 3554 C CA . VAL A 1 417 ? 30.539 -15.554 -36.948 1.00 86.38 417 VAL A CA 1
ATOM 3555 C C . VAL A 1 417 ? 30.520 -16.728 -37.929 1.00 86.38 417 VAL A C 1
ATOM 3557 O O . VAL A 1 417 ? 31.115 -16.631 -39.008 1.00 86.38 417 VAL A O 1
ATOM 3560 N N . LEU A 1 418 ? 29.801 -17.810 -37.615 1.00 87.44 418 LEU A N 1
ATOM 3561 C CA . LEU A 1 418 ? 29.645 -18.955 -38.515 1.00 87.44 418 LEU A CA 1
ATOM 3562 C C . LEU A 1 418 ? 28.978 -18.553 -39.838 1.00 87.44 418 LEU A C 1
ATOM 3564 O O . LEU A 1 418 ? 29.503 -18.898 -40.897 1.00 87.44 418 LEU A O 1
ATOM 3568 N N . LYS A 1 419 ? 27.920 -17.731 -39.811 1.00 90.75 419 LYS A N 1
ATOM 3569 C CA . LYS A 1 419 ? 27.287 -17.196 -41.036 1.00 90.75 419 LYS A CA 1
ATOM 3570 C C . LYS A 1 419 ? 28.263 -16.375 -41.887 1.00 90.75 419 LYS A C 1
ATOM 3572 O O . LYS A 1 419 ? 28.259 -16.481 -43.117 1.00 90.75 419 LYS A O 1
ATOM 3577 N N . ILE A 1 420 ? 29.128 -15.567 -41.266 1.00 87.88 420 ILE A N 1
ATOM 3578 C CA . ILE A 1 420 ? 30.161 -14.796 -41.982 1.00 87.88 420 ILE A CA 1
ATOM 3579 C C . ILE A 1 420 ? 31.196 -15.732 -42.619 1.00 87.88 420 ILE A C 1
ATOM 3581 O O . ILE A 1 420 ? 31.598 -15.515 -43.767 1.00 87.88 420 ILE A O 1
ATOM 3585 N N . VAL A 1 421 ? 31.631 -16.767 -41.897 1.00 85.75 421 VAL A N 1
ATOM 3586 C CA . VAL A 1 421 ? 32.583 -17.766 -42.403 1.00 85.75 421 VAL A CA 1
ATOM 3587 C C . VAL A 1 421 ? 31.988 -18.535 -43.581 1.00 85.75 421 VAL A C 1
ATOM 3589 O O . VAL A 1 421 ? 32.644 -18.641 -44.617 1.00 85.75 421 VAL A O 1
ATOM 3592 N N . GLU A 1 422 ? 30.740 -18.992 -43.479 1.00 89.62 422 GLU A N 1
ATOM 3593 C CA . GLU A 1 422 ? 30.026 -19.659 -44.573 1.00 89.62 422 GLU A CA 1
ATOM 3594 C C . GLU A 1 422 ? 29.904 -18.753 -45.803 1.00 89.62 422 GLU A C 1
ATOM 3596 O O . GLU A 1 422 ? 30.219 -19.172 -46.919 1.00 89.62 422 GLU A O 1
ATOM 3601 N N . LYS A 1 423 ? 29.547 -17.476 -45.615 1.00 90.88 423 LYS A N 1
ATOM 3602 C CA . LYS A 1 423 ? 29.483 -16.497 -46.710 1.00 90.88 423 LYS A CA 1
ATOM 3603 C C . LYS A 1 423 ? 30.848 -16.287 -47.370 1.00 90.88 423 LYS A C 1
ATOM 3605 O O . LYS A 1 423 ? 30.935 -16.239 -48.597 1.00 90.88 423 LYS A O 1
ATOM 3610 N N . LYS A 1 424 ? 31.933 -16.202 -46.589 1.00 86.81 424 LYS A N 1
ATOM 3611 C CA . LYS A 1 424 ? 33.303 -16.105 -47.125 1.00 86.81 424 LYS A CA 1
ATOM 3612 C C . LYS A 1 424 ? 33.704 -17.364 -47.895 1.00 86.81 424 LYS A C 1
ATOM 3614 O O . LYS A 1 424 ? 34.291 -17.240 -48.967 1.00 86.81 424 LYS A O 1
ATOM 3619 N N . GLN A 1 425 ? 33.359 -18.552 -47.400 1.00 86.19 425 GLN A N 1
ATOM 3620 C CA . GLN A 1 425 ? 33.599 -19.808 -48.116 1.00 86.19 425 GLN A CA 1
ATOM 3621 C C . GLN A 1 425 ? 32.823 -19.859 -49.438 1.00 86.19 425 GLN A C 1
ATOM 3623 O O . GLN A 1 425 ? 33.394 -20.218 -50.465 1.00 86.19 425 GLN A O 1
ATOM 3628 N N . GLN A 1 426 ? 31.559 -19.427 -49.457 1.00 89.06 426 GLN A N 1
ATOM 3629 C CA . GLN A 1 426 ? 30.767 -19.345 -50.689 1.00 89.06 426 GLN A CA 1
ATOM 3630 C C . GLN A 1 426 ? 31.389 -18.386 -51.714 1.00 89.06 426 GLN A C 1
ATOM 3632 O O . GLN A 1 426 ? 31.480 -18.736 -52.891 1.00 89.06 426 GLN A O 1
ATOM 3637 N N . ILE A 1 427 ? 31.873 -17.214 -51.282 1.00 87.38 427 ILE A N 1
ATOM 3638 C CA . ILE A 1 427 ? 32.581 -16.262 -52.157 1.00 87.38 427 ILE A CA 1
ATOM 3639 C C . ILE A 1 427 ? 33.861 -16.893 -52.716 1.00 87.38 427 ILE A C 1
ATOM 3641 O O . ILE A 1 427 ? 34.094 -16.831 -53.919 1.00 87.38 427 ILE A O 1
ATOM 3645 N N . GLN A 1 428 ? 34.655 -17.569 -51.881 1.00 82.75 428 GLN A N 1
ATOM 3646 C CA . GLN A 1 428 ? 35.871 -18.251 -52.337 1.00 82.75 428 GLN A CA 1
ATOM 3647 C C . GLN A 1 428 ? 35.576 -19.348 -53.367 1.00 82.75 428 GLN A C 1
ATOM 3649 O O . GLN A 1 428 ? 36.288 -19.458 -54.364 1.00 82.75 428 GLN A O 1
ATOM 3654 N N . VAL A 1 429 ? 34.512 -20.131 -53.171 1.00 84.44 429 VAL A N 1
ATOM 3655 C CA . VAL A 1 429 ? 34.070 -21.138 -54.149 1.00 84.44 429 VAL A CA 1
ATOM 3656 C C . VAL A 1 429 ? 33.628 -20.471 -55.456 1.00 84.44 429 VAL A C 1
ATOM 3658 O O . VAL A 1 429 ? 33.976 -20.945 -56.539 1.00 84.44 429 VAL A O 1
ATOM 3661 N N . GLN A 1 430 ? 32.908 -19.348 -55.389 1.00 85.50 430 GLN A N 1
ATOM 3662 C CA . GLN A 1 430 ? 32.523 -18.583 -56.578 1.00 85.50 430 GLN A CA 1
ATOM 3663 C C . GLN A 1 430 ? 33.735 -18.015 -57.324 1.00 85.50 430 GLN A C 1
ATOM 3665 O O . GLN A 1 430 ? 33.789 -18.108 -58.551 1.00 85.50 430 GLN A O 1
ATOM 3670 N N . ASP A 1 431 ? 34.716 -17.463 -56.614 1.00 83.12 431 ASP A N 1
ATOM 3671 C CA . ASP A 1 431 ? 35.929 -16.912 -57.218 1.00 83.12 431 ASP A CA 1
ATOM 3672 C C . ASP A 1 431 ? 36.813 -18.008 -57.816 1.00 83.12 431 ASP A C 1
ATOM 3674 O O . ASP A 1 431 ? 37.319 -17.841 -58.926 1.00 83.12 431 ASP A O 1
ATOM 3678 N N . TYR A 1 432 ? 36.915 -19.168 -57.161 1.00 82.56 432 TYR A N 1
ATOM 3679 C CA . TYR A 1 432 ? 37.562 -20.349 -57.733 1.00 82.56 432 TYR A CA 1
ATOM 3680 C C . TYR A 1 432 ? 36.891 -20.780 -59.046 1.00 82.56 432 TYR A C 1
ATOM 3682 O O . TYR A 1 432 ? 37.571 -20.993 -60.051 1.00 82.56 432 TYR A O 1
ATOM 3690 N N . ASN A 1 433 ? 35.555 -20.831 -59.077 1.00 83.19 433 ASN A N 1
ATOM 3691 C CA . ASN A 1 433 ? 34.802 -21.163 -60.287 1.00 83.19 433 ASN A CA 1
ATOM 3692 C C . ASN A 1 433 ? 35.001 -20.120 -61.401 1.00 83.19 433 ASN A C 1
ATOM 3694 O O . ASN A 1 433 ? 35.180 -20.491 -62.561 1.00 83.19 433 ASN A O 1
ATOM 3698 N N . LYS A 1 434 ? 35.044 -18.820 -61.074 1.00 81.25 434 LYS A N 1
ATOM 3699 C CA . LYS A 1 434 ? 35.383 -17.764 -62.047 1.00 81.25 434 LYS A CA 1
ATOM 3700 C C . LYS A 1 434 ? 36.800 -17.932 -62.594 1.00 81.25 434 LYS A C 1
ATOM 3702 O O . LYS A 1 434 ? 37.008 -17.749 -63.792 1.00 81.25 434 LYS A O 1
ATOM 3707 N N . LEU A 1 435 ? 37.760 -18.299 -61.744 1.00 78.75 435 LEU A N 1
ATOM 3708 C CA . LEU A 1 435 ? 39.147 -18.533 -62.147 1.00 78.75 435 LEU A CA 1
ATOM 3709 C C . LEU A 1 435 ? 39.259 -19.725 -63.109 1.00 78.75 435 LEU A C 1
ATOM 3711 O O . LEU A 1 435 ? 39.972 -19.642 -64.107 1.00 78.75 435 LEU A O 1
ATOM 3715 N N . GLN A 1 436 ? 38.516 -20.806 -62.847 1.00 79.38 436 GLN A N 1
ATOM 3716 C CA . GLN A 1 436 ? 38.416 -21.966 -63.741 1.00 79.38 436 GLN A CA 1
ATOM 3717 C C . GLN A 1 436 ? 37.864 -21.568 -65.116 1.00 79.38 436 GLN A C 1
ATOM 3719 O O . GLN A 1 436 ? 38.464 -21.888 -66.142 1.00 79.38 436 GLN A O 1
ATOM 3724 N N . VAL A 1 437 ? 36.781 -20.784 -65.146 1.00 79.12 437 VAL A N 1
ATOM 3725 C CA . VAL A 1 437 ? 36.201 -20.263 -66.394 1.00 79.12 437 VAL A CA 1
ATOM 3726 C C . VAL A 1 437 ? 37.191 -19.354 -67.135 1.00 79.12 437 VAL A C 1
ATOM 3728 O O . VAL A 1 437 ? 37.360 -19.480 -68.347 1.00 79.12 437 VAL A O 1
ATOM 3731 N N . PHE A 1 438 ? 37.891 -18.462 -66.429 1.00 76.31 438 PHE A N 1
ATOM 3732 C CA . PHE A 1 438 ? 38.903 -17.587 -67.027 1.00 76.31 438 PHE A CA 1
ATOM 3733 C C . PHE A 1 438 ? 40.069 -18.376 -67.639 1.00 76.31 438 PHE A C 1
ATOM 3735 O O . PHE A 1 438 ? 40.492 -18.084 -68.759 1.00 76.31 438 PHE A O 1
ATOM 3742 N N . ASN A 1 439 ? 40.559 -19.404 -66.942 1.00 71.38 439 ASN A N 1
ATOM 3743 C CA . ASN A 1 439 ? 41.606 -20.284 -67.458 1.00 71.38 439 ASN A CA 1
ATOM 3744 C C . ASN A 1 439 ? 41.139 -21.032 -68.712 1.00 71.38 439 ASN A C 1
ATOM 3746 O O . ASN A 1 439 ? 41.873 -21.062 -69.698 1.00 71.38 439 ASN A O 1
ATOM 3750 N N . GLN A 1 440 ? 39.896 -21.519 -68.732 1.00 75.38 440 GLN A N 1
ATOM 3751 C CA . GLN A 1 440 ? 39.308 -22.152 -69.912 1.00 75.38 440 GLN A CA 1
ATOM 3752 C C . GLN A 1 440 ? 39.243 -21.189 -71.115 1.00 75.38 440 GLN A C 1
ATOM 3754 O O . GLN A 1 440 ? 39.586 -21.565 -72.236 1.00 75.38 440 GLN A O 1
ATOM 3759 N N . TYR A 1 441 ? 38.872 -19.920 -70.903 1.00 74.50 441 TYR A N 1
ATOM 3760 C CA . TYR A 1 441 ? 38.897 -18.903 -71.966 1.00 74.50 441 TYR A CA 1
ATOM 3761 C C . TYR A 1 441 ? 40.312 -18.586 -72.457 1.00 74.50 441 TYR A C 1
ATOM 3763 O O . TYR A 1 441 ? 40.522 -18.386 -73.656 1.00 74.50 441 TYR A O 1
ATOM 3771 N N . LYS A 1 442 ? 41.288 -18.537 -71.547 1.00 73.25 442 LYS A N 1
ATOM 3772 C CA . LYS A 1 442 ? 42.692 -18.287 -71.884 1.00 73.25 442 LYS A CA 1
ATOM 3773 C C . LYS A 1 442 ? 43.278 -19.434 -72.709 1.00 73.25 442 LYS A C 1
ATOM 3775 O O . LYS A 1 442 ? 43.948 -19.175 -73.708 1.00 73.25 442 LYS A O 1
ATOM 3780 N N . GLU A 1 443 ? 42.978 -20.681 -72.352 1.00 71.44 443 GLU A N 1
ATOM 3781 C CA . GLU A 1 443 ? 43.344 -21.857 -73.150 1.00 71.44 443 GLU A CA 1
ATOM 3782 C C . GLU A 1 443 ? 42.735 -21.779 -74.557 1.00 71.44 443 GLU A C 1
ATOM 3784 O O . GLU A 1 443 ? 43.463 -21.871 -75.546 1.00 71.44 443 GLU A O 1
ATOM 3789 N N . GLN A 1 444 ? 41.441 -21.460 -74.668 1.00 75.75 444 GLN A N 1
ATOM 3790 C CA . GLN A 1 444 ? 40.788 -21.256 -75.967 1.00 75.75 444 GLN A CA 1
ATOM 3791 C C . GLN A 1 444 ? 41.400 -20.100 -76.778 1.00 75.75 444 GLN A C 1
ATOM 3793 O O . GLN A 1 444 ? 41.476 -20.179 -78.007 1.00 75.75 444 GLN A O 1
ATOM 3798 N N . SER A 1 445 ? 41.842 -19.007 -76.141 1.00 73.31 445 SER A N 1
ATOM 3799 C CA . SER A 1 445 ? 42.480 -17.896 -76.862 1.00 73.31 445 SER A CA 1
ATOM 3800 C C . SER A 1 445 ? 43.854 -18.285 -77.401 1.00 73.31 445 SER A C 1
ATOM 3802 O O . SER A 1 445 ? 44.201 -17.905 -78.520 1.00 73.31 445 SER A O 1
ATOM 3804 N N . ILE A 1 446 ? 44.622 -19.054 -76.622 1.00 70.56 446 ILE A N 1
ATOM 3805 C CA . ILE A 1 446 ? 45.920 -19.594 -77.040 1.00 70.56 446 ILE A CA 1
ATOM 3806 C C . ILE A 1 446 ? 45.728 -20.556 -78.220 1.00 70.56 446 ILE A C 1
ATOM 3808 O O . ILE A 1 446 ? 46.438 -20.437 -79.220 1.00 70.56 446 ILE A O 1
ATOM 3812 N N . GLU A 1 447 ? 44.721 -21.435 -78.176 1.00 69.44 447 GLU A N 1
ATOM 3813 C CA . GLU A 1 447 ? 44.378 -22.309 -79.306 1.00 69.44 447 GLU A CA 1
ATOM 3814 C C . GLU A 1 447 ? 44.015 -21.515 -80.570 1.00 69.44 447 GLU A C 1
ATOM 3816 O O . GLU A 1 447 ? 44.497 -21.830 -81.661 1.00 69.44 447 GLU A O 1
ATOM 3821 N N . ARG A 1 448 ? 43.22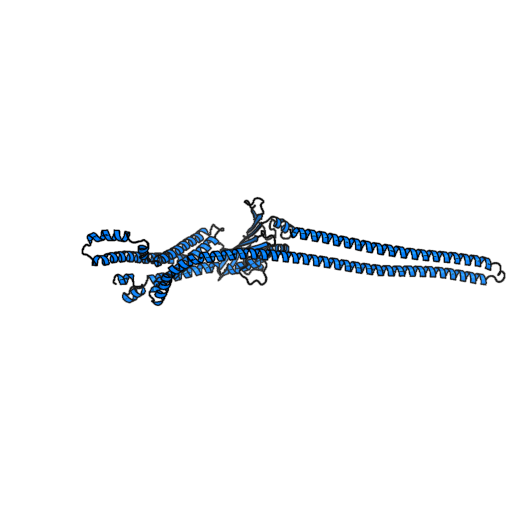4 -20.439 -80.444 1.00 72.19 448 ARG A N 1
ATOM 3822 C CA . ARG A 1 448 ? 42.884 -19.560 -81.580 1.00 72.19 448 ARG A CA 1
ATOM 3823 C C . ARG A 1 448 ? 44.112 -18.867 -82.166 1.00 72.19 448 ARG A C 1
ATOM 3825 O O . ARG A 1 448 ? 44.245 -18.816 -83.387 1.00 72.19 448 ARG A O 1
ATOM 3832 N N . GLN A 1 449 ? 45.012 -18.354 -81.325 1.00 73.69 449 GLN A N 1
ATOM 3833 C CA . GLN A 1 449 ? 46.262 -17.735 -81.781 1.00 73.69 449 GLN A CA 1
ATOM 3834 C C . GLN A 1 449 ? 47.156 -18.744 -82.506 1.00 73.69 449 GLN A C 1
ATOM 3836 O O . GLN A 1 449 ? 47.702 -18.434 -83.565 1.00 73.69 449 GLN A O 1
ATOM 3841 N N . PHE A 1 450 ? 47.255 -19.968 -81.983 1.00 69.56 450 PHE A N 1
ATOM 3842 C CA . PHE A 1 450 ? 47.989 -21.053 -82.627 1.00 69.56 450 PHE A CA 1
ATOM 3843 C C . PHE A 1 450 ? 47.377 -21.427 -83.988 1.00 69.56 450 PHE A C 1
ATOM 3845 O O . PHE A 1 450 ? 48.096 -21.623 -84.972 1.00 69.56 450 PHE A O 1
ATOM 3852 N N . TYR A 1 451 ? 46.046 -21.465 -84.084 1.00 70.69 451 TYR A N 1
ATOM 3853 C CA . TYR A 1 451 ? 45.336 -21.723 -85.337 1.00 70.69 451 TYR A CA 1
ATOM 3854 C C . TYR A 1 451 ? 45.558 -20.614 -86.380 1.00 70.69 451 TYR A C 1
ATOM 3856 O O . TYR A 1 451 ? 45.860 -20.906 -87.538 1.00 70.69 451 TYR A O 1
ATOM 3864 N N . GLU A 1 452 ? 45.472 -19.342 -85.980 1.00 72.19 452 GLU A N 1
ATOM 3865 C CA . GLU A 1 452 ? 45.741 -18.177 -86.838 1.00 72.19 452 GLU A CA 1
ATOM 3866 C C . GLU A 1 452 ? 47.195 -18.153 -87.340 1.00 72.19 452 GLU A C 1
ATOM 3868 O O . GLU A 1 452 ? 47.438 -17.953 -88.534 1.00 72.19 452 GLU A O 1
ATOM 3873 N N . GLN A 1 453 ? 48.172 -18.450 -86.476 1.00 72.12 453 GLN A N 1
ATOM 3874 C CA . GLN A 1 453 ? 49.573 -18.573 -86.894 1.00 72.12 453 GLN A CA 1
ATOM 3875 C C . GLN A 1 453 ? 49.759 -19.688 -87.931 1.00 72.12 453 GLN A C 1
ATOM 3877 O O . GLN A 1 453 ? 50.373 -19.461 -88.978 1.00 72.12 453 GLN A O 1
ATOM 3882 N N . ASN A 1 454 ? 49.167 -20.863 -87.707 1.00 67.56 454 ASN A N 1
ATOM 3883 C CA . ASN A 1 454 ? 49.210 -21.963 -88.675 1.00 67.56 454 ASN A CA 1
ATOM 3884 C C . ASN A 1 454 ? 48.513 -21.611 -89.998 1.00 67.56 454 ASN A C 1
ATOM 3886 O O . ASN A 1 454 ? 48.984 -21.982 -91.076 1.00 67.56 454 ASN A O 1
ATOM 3890 N N . ARG A 1 455 ? 47.415 -20.852 -89.952 1.00 76.31 455 ARG A N 1
ATOM 3891 C CA . ARG A 1 455 ? 46.717 -20.354 -91.144 1.00 76.31 455 ARG A CA 1
ATOM 3892 C C . ARG A 1 455 ? 47.603 -19.418 -91.971 1.00 76.31 455 ARG A C 1
ATOM 3894 O O . ARG A 1 455 ? 47.680 -19.590 -93.189 1.00 76.31 455 ARG A O 1
ATOM 3901 N N . LEU A 1 456 ? 48.295 -18.473 -91.332 1.00 74.56 456 LEU A N 1
ATOM 3902 C CA . LEU A 1 456 ? 49.229 -17.549 -91.991 1.00 74.56 456 LEU A CA 1
ATOM 3903 C C . LEU A 1 456 ? 50.421 -18.287 -92.613 1.00 74.56 456 LEU A C 1
ATOM 3905 O O . LEU A 1 456 ? 50.825 -17.989 -93.740 1.00 74.56 456 LEU A O 1
ATOM 3909 N N . VAL A 1 457 ? 50.950 -19.290 -91.912 1.00 70.62 457 VAL A N 1
ATOM 3910 C CA . VAL A 1 457 ? 51.997 -20.180 -92.429 1.00 70.62 457 VAL A CA 1
ATOM 3911 C C . VAL A 1 457 ? 51.513 -20.921 -93.680 1.00 70.62 457 VAL A C 1
ATOM 3913 O O . VAL A 1 457 ? 52.186 -20.903 -94.712 1.00 70.62 457 VAL A O 1
ATOM 3916 N N . ASN A 1 458 ? 50.310 -21.497 -93.639 1.00 68.50 458 ASN A N 1
ATOM 3917 C CA . ASN A 1 458 ? 49.719 -22.192 -94.782 1.00 68.50 458 ASN A CA 1
ATOM 3918 C C . ASN A 1 458 ? 49.435 -21.252 -95.966 1.00 68.50 458 ASN A C 1
ATOM 3920 O O . ASN A 1 458 ? 49.619 -21.638 -97.123 1.00 68.50 458 ASN A O 1
ATOM 3924 N N . GLN A 1 459 ? 49.029 -20.004 -95.715 1.00 73.62 459 GLN A N 1
ATOM 3925 C CA . GLN A 1 459 ? 48.883 -18.991 -96.767 1.00 73.62 459 GLN A CA 1
ATOM 3926 C C . GLN A 1 459 ? 50.223 -18.659 -97.433 1.00 73.62 459 GLN A C 1
ATOM 3928 O O . GLN A 1 459 ? 50.296 -18.661 -98.663 1.00 73.62 459 GLN A O 1
ATOM 3933 N N . LYS A 1 460 ? 51.292 -18.443 -96.650 1.00 73.31 460 LYS A N 1
ATOM 3934 C CA . LYS A 1 460 ? 52.647 -18.234 -97.190 1.00 73.31 460 LYS A CA 1
ATOM 3935 C C . LYS A 1 460 ? 53.094 -19.422 -98.040 1.00 73.31 460 LYS A C 1
ATOM 3937 O O . LYS A 1 460 ? 53.572 -19.229 -99.155 1.00 73.31 460 LYS A O 1
ATOM 3942 N N . PHE A 1 461 ? 52.856 -20.644 -97.566 1.00 69.31 461 PHE A N 1
ATOM 3943 C CA . PHE A 1 461 ? 53.178 -21.863 -98.306 1.00 69.31 461 PHE A CA 1
ATOM 3944 C C . PHE A 1 461 ? 52.423 -21.957 -99.643 1.00 69.31 461 PHE A C 1
ATOM 3946 O O . PHE A 1 461 ? 53.005 -22.267 -100.683 1.00 69.31 461 PHE A O 1
ATOM 3953 N N . ASN A 1 462 ? 51.129 -21.625 -99.650 1.00 70.56 462 ASN A N 1
ATOM 3954 C CA . ASN A 1 462 ? 50.313 -21.619 -100.865 1.00 70.56 462 ASN A CA 1
ATOM 3955 C C . ASN A 1 462 ? 50.727 -20.528 -101.864 1.00 70.56 462 ASN A C 1
ATOM 3957 O O . ASN A 1 462 ? 50.672 -20.766 -103.073 1.00 70.56 462 ASN A O 1
ATOM 3961 N N . ASN A 1 463 ? 51.169 -19.362 -101.387 1.00 72.69 463 ASN A N 1
ATOM 3962 C CA . ASN A 1 463 ? 51.708 -18.302 -102.240 1.00 72.69 463 ASN A CA 1
ATOM 3963 C C . ASN A 1 463 ? 53.025 -18.733 -102.897 1.00 72.69 463 ASN A C 1
ATOM 3965 O O . ASN A 1 463 ? 53.137 -18.637 -104.116 1.00 72.69 463 ASN A O 1
ATOM 3969 N N . ILE A 1 464 ? 53.946 -19.338 -102.137 1.00 71.12 464 ILE A N 1
ATOM 3970 C CA . ILE A 1 464 ? 55.188 -19.920 -102.680 1.00 71.12 464 ILE A CA 1
ATOM 3971 C C . ILE A 1 464 ? 54.863 -20.987 -103.737 1.00 71.12 464 ILE A C 1
ATOM 3973 O O . ILE A 1 464 ? 55.454 -21.016 -104.814 1.00 71.12 464 ILE A O 1
ATOM 3977 N N . LYS A 1 465 ? 53.862 -21.842 -103.486 1.00 67.25 465 LYS A N 1
ATOM 3978 C CA . LYS A 1 465 ? 53.419 -22.865 -104.448 1.00 67.25 465 LYS A CA 1
ATOM 3979 C C . LYS A 1 465 ? 52.835 -22.259 -105.735 1.00 67.25 465 LYS A C 1
ATOM 3981 O O . LYS A 1 465 ? 53.010 -22.834 -106.811 1.00 67.25 465 LYS A O 1
ATOM 3986 N N . LYS A 1 466 ? 52.140 -21.117 -105.645 1.00 68.19 466 LYS A N 1
ATOM 3987 C CA . LYS A 1 466 ? 51.636 -20.360 -106.806 1.00 68.19 466 LYS A CA 1
ATOM 3988 C C . LYS A 1 466 ? 52.768 -19.702 -107.593 1.00 68.19 466 LYS A C 1
ATOM 3990 O O . LYS A 1 466 ? 52.764 -19.805 -108.817 1.00 68.19 466 LYS A O 1
ATOM 3995 N N . GLU A 1 467 ? 53.740 -19.094 -106.916 1.00 70.75 467 GLU A N 1
ATOM 3996 C CA . GLU A 1 467 ? 54.945 -18.536 -107.546 1.00 70.75 467 GLU A CA 1
ATOM 3997 C C . GLU A 1 467 ? 55.715 -19.622 -108.304 1.00 70.75 467 GLU A C 1
ATOM 3999 O O . GLU A 1 467 ? 56.022 -19.451 -109.482 1.00 70.75 467 GLU A O 1
ATOM 4004 N N . PHE A 1 468 ? 55.889 -20.797 -107.692 1.00 64.00 468 PHE A N 1
ATOM 4005 C CA . PHE A 1 468 ? 56.553 -21.941 -108.321 1.00 64.00 468 PHE A CA 1
ATOM 4006 C C . PHE A 1 468 ? 55.810 -22.448 -109.573 1.00 64.00 468 PHE A C 1
ATOM 4008 O O . PHE A 1 468 ? 56.430 -22.793 -110.579 1.00 64.00 468 PHE A O 1
ATOM 4015 N N . LYS A 1 469 ? 54.467 -22.458 -109.552 1.00 60.91 469 LYS A N 1
ATOM 4016 C CA . LYS A 1 469 ? 53.647 -22.812 -110.727 1.00 60.91 469 LYS A CA 1
ATOM 4017 C C . LYS A 1 469 ? 53.712 -21.763 -111.842 1.00 60.91 469 LYS A C 1
ATOM 4019 O O . LYS A 1 469 ? 53.676 -22.139 -113.012 1.00 60.91 469 LYS A O 1
ATOM 4024 N N . ASN A 1 470 ? 53.806 -20.477 -111.505 1.00 58.34 470 ASN A N 1
ATOM 4025 C CA . ASN A 1 470 ? 53.959 -19.403 -112.490 1.00 58.34 470 ASN A CA 1
ATOM 4026 C C . ASN A 1 470 ? 55.362 -19.402 -113.118 1.00 58.34 470 ASN A C 1
ATOM 4028 O O . ASN A 1 470 ? 55.477 -19.209 -114.327 1.00 58.34 470 ASN A O 1
ATOM 4032 N N . GLU A 1 471 ? 56.409 -19.714 -112.347 1.00 59.06 471 GLU A N 1
ATOM 4033 C CA . GLU A 1 471 ? 57.763 -19.906 -112.885 1.00 59.06 471 GLU A CA 1
ATOM 4034 C C . GLU A 1 471 ? 57.848 -21.115 -113.834 1.00 59.06 471 GLU A C 1
ATOM 4036 O O . GLU A 1 471 ? 58.509 -21.029 -114.869 1.00 59.06 471 GLU A O 1
ATOM 4041 N N . GLN A 1 472 ? 57.121 -22.210 -113.562 1.00 55.88 472 GLN A N 1
ATOM 4042 C CA . GLN A 1 472 ? 57.043 -23.359 -114.480 1.00 55.88 472 GLN A CA 1
ATOM 4043 C C . GLN A 1 472 ? 56.326 -23.056 -115.806 1.00 55.88 472 GLN A C 1
ATOM 4045 O O . GLN A 1 472 ? 56.567 -23.743 -116.798 1.00 55.88 472 GLN A O 1
ATOM 4050 N N . LYS A 1 473 ? 55.449 -22.044 -115.854 1.00 52.97 473 LYS A N 1
ATOM 4051 C CA . LYS A 1 473 ? 54.667 -21.713 -117.057 1.00 52.97 473 LYS A CA 1
ATOM 4052 C C . LYS A 1 473 ? 55.432 -20.845 -118.066 1.00 52.97 473 LYS A C 1
ATOM 4054 O O . LYS A 1 473 ? 55.074 -20.859 -119.239 1.00 52.97 473 LYS A O 1
ATOM 4059 N N . ASN A 1 474 ? 56.484 -20.143 -117.633 1.00 48.19 474 ASN A N 1
ATOM 4060 C CA . ASN A 1 474 ? 57.176 -19.128 -118.441 1.00 48.19 474 ASN A CA 1
ATOM 4061 C C . ASN A 1 474 ? 58.551 -19.543 -118.991 1.00 48.19 474 ASN A C 1
ATOM 4063 O O . ASN A 1 474 ? 59.171 -18.745 -119.682 1.00 48.19 474 ASN A O 1
ATOM 4067 N N . ASN A 1 475 ? 59.043 -20.758 -118.734 1.00 47.38 475 ASN A N 1
ATOM 4068 C CA . ASN A 1 475 ? 60.325 -21.212 -119.286 1.00 47.38 475 ASN A CA 1
ATOM 4069 C C . ASN A 1 475 ? 60.331 -22.724 -119.532 1.00 47.38 475 ASN A C 1
ATOM 4071 O O . ASN A 1 475 ? 60.638 -23.524 -118.649 1.00 47.38 475 ASN A O 1
ATOM 4075 N N . LYS A 1 476 ? 60.014 -23.119 -120.767 1.00 49.12 476 LYS A N 1
ATOM 4076 C CA . LYS A 1 476 ? 60.283 -24.460 -121.290 1.00 49.12 476 LYS A CA 1
ATOM 4077 C C . LYS A 1 476 ? 61.613 -24.343 -122.044 1.00 49.12 476 LYS A C 1
ATOM 4079 O O . LYS A 1 476 ? 61.649 -23.639 -123.043 1.00 49.12 476 LYS A O 1
ATOM 4084 N N . ILE A 1 477 ? 62.660 -25.013 -121.543 1.00 49.56 477 ILE A N 1
ATOM 4085 C CA . ILE A 1 477 ? 64.098 -24.961 -121.926 1.00 49.56 477 ILE A CA 1
ATOM 4086 C C . ILE A 1 477 ? 64.956 -24.143 -120.932 1.00 49.56 477 ILE A C 1
ATOM 4088 O O . ILE A 1 477 ? 65.432 -23.062 -121.241 1.00 49.56 477 ILE A O 1
ATOM 4092 N N . TYR A 1 478 ? 65.096 -24.666 -119.706 1.00 46.03 478 TYR A N 1
ATOM 4093 C CA . TYR A 1 478 ? 66.286 -24.650 -118.818 1.00 46.03 478 TYR A CA 1
ATOM 4094 C C . TYR A 1 478 ? 65.857 -25.223 -117.450 1.00 46.03 478 TYR A C 1
ATOM 4096 O O . TYR A 1 478 ? 65.851 -24.562 -116.412 1.00 46.03 478 TYR A O 1
ATOM 4104 N N . LEU A 1 479 ? 65.404 -26.475 -117.463 1.00 50.00 479 LEU A N 1
ATOM 4105 C CA . LEU A 1 479 ? 64.953 -27.217 -116.288 1.00 50.00 479 LEU A CA 1
ATOM 4106 C C . LEU A 1 479 ? 65.903 -28.395 -116.132 1.00 50.00 479 LEU A C 1
ATOM 4108 O O . LEU A 1 479 ? 65.677 -29.414 -116.753 1.00 50.00 479 LEU A O 1
ATOM 4112 N N . ASP A 1 480 ? 66.994 -28.171 -115.398 1.00 45.53 480 ASP A N 1
ATOM 4113 C CA . ASP A 1 480 ? 67.722 -29.215 -114.654 1.00 45.53 480 ASP A CA 1
ATOM 4114 C C . ASP A 1 480 ? 68.740 -28.593 -113.676 1.00 45.53 480 ASP A C 1
ATOM 4116 O O . ASP A 1 480 ? 68.972 -29.130 -112.599 1.00 45.53 480 ASP A O 1
ATOM 4120 N N . PHE A 1 481 ? 69.240 -27.373 -113.927 1.00 47.31 481 PHE A N 1
ATOM 4121 C CA . PHE A 1 481 ? 70.196 -26.719 -113.010 1.00 47.31 481 PHE A CA 1
ATOM 4122 C C . PHE A 1 481 ? 69.562 -25.809 -111.929 1.00 47.31 481 PHE A C 1
ATOM 4124 O O . PHE A 1 481 ? 70.222 -25.442 -110.958 1.00 47.31 481 PHE A O 1
ATOM 4131 N N . LYS A 1 482 ? 68.273 -25.444 -112.047 1.00 47.16 482 LYS A N 1
ATOM 4132 C CA . LYS A 1 482 ? 67.576 -24.546 -111.090 1.00 47.16 482 LYS A CA 1
ATOM 4133 C C . LYS A 1 482 ? 66.763 -25.289 -110.009 1.00 47.16 482 LYS A C 1
ATOM 4135 O O . LYS A 1 482 ? 66.378 -24.675 -109.017 1.00 47.16 482 LYS A O 1
ATOM 4140 N N . ILE A 1 483 ? 66.539 -26.600 -110.167 1.00 53.16 483 ILE A N 1
ATOM 4141 C CA . ILE A 1 483 ? 65.766 -27.434 -109.224 1.00 53.16 483 ILE A CA 1
ATOM 4142 C C . ILE A 1 483 ? 66.555 -27.680 -107.923 1.00 53.16 483 ILE A C 1
ATOM 4144 O O . ILE A 1 483 ? 65.989 -27.508 -106.844 1.00 53.16 483 ILE A O 1
ATOM 4148 N N . ASN A 1 484 ? 67.869 -27.929 -107.998 1.00 52.50 484 ASN A N 1
ATOM 4149 C CA . ASN A 1 484 ? 68.702 -28.151 -106.804 1.00 52.50 484 ASN A CA 1
ATOM 4150 C C . ASN A 1 484 ? 68.835 -26.898 -105.915 1.00 52.50 484 ASN A C 1
ATOM 4152 O O . ASN A 1 484 ? 68.700 -26.985 -104.699 1.00 52.50 484 ASN A O 1
ATOM 4156 N N . LYS A 1 485 ? 68.981 -25.698 -106.499 1.00 52.78 485 LYS A N 1
ATOM 4157 C CA . LYS A 1 485 ? 69.126 -24.448 -105.720 1.00 52.78 485 LYS A CA 1
ATOM 4158 C C . LYS A 1 485 ? 67.848 -24.044 -104.966 1.00 52.78 485 LYS A C 1
ATOM 4160 O O . LYS A 1 485 ? 67.922 -23.370 -103.939 1.00 52.78 485 LYS A O 1
ATOM 4165 N N . ASN A 1 486 ? 66.678 -24.446 -105.464 1.00 53.31 486 ASN A N 1
ATOM 4166 C CA . ASN A 1 486 ? 65.402 -24.202 -104.790 1.00 53.31 486 ASN A CA 1
ATOM 4167 C C . ASN A 1 486 ? 65.050 -25.307 -103.778 1.00 53.31 486 ASN A C 1
ATOM 4169 O O . ASN A 1 486 ? 64.395 -25.001 -102.784 1.00 53.31 486 ASN A O 1
ATOM 4173 N N . GLN A 1 487 ? 65.526 -26.546 -103.959 1.00 55.66 487 GLN A N 1
ATOM 4174 C CA . GLN A 1 487 ? 65.383 -27.605 -102.950 1.00 55.66 487 GLN A CA 1
ATOM 4175 C C . GLN A 1 487 ? 66.126 -27.274 -101.652 1.00 55.66 487 GLN A C 1
ATOM 4177 O O . GLN A 1 487 ? 65.521 -27.386 -100.588 1.00 55.66 487 GLN A O 1
ATOM 4182 N N . ASP A 1 488 ? 67.358 -26.762 -101.723 1.00 56.44 488 ASP A N 1
ATOM 4183 C CA . ASP A 1 488 ? 68.112 -26.360 -100.523 1.00 56.44 488 ASP A CA 1
ATOM 4184 C C . ASP A 1 488 ? 67.434 -25.206 -99.771 1.00 56.44 488 ASP A C 1
ATOM 4186 O O . ASP A 1 488 ? 67.380 -25.183 -98.541 1.00 56.44 488 ASP A O 1
ATOM 4190 N N . ARG A 1 489 ? 66.836 -24.257 -100.503 1.00 55.94 489 ARG A N 1
ATOM 4191 C CA . ARG A 1 489 ? 66.061 -23.154 -99.914 1.00 55.94 489 ARG A CA 1
ATOM 4192 C C . ARG A 1 489 ? 64.787 -23.644 -99.228 1.00 55.94 489 ARG A C 1
ATOM 4194 O O . ARG A 1 489 ? 64.470 -23.175 -98.138 1.00 55.94 489 ARG A O 1
ATOM 4201 N N . ILE A 1 490 ? 64.076 -24.591 -99.841 1.00 57.62 490 ILE A N 1
ATOM 4202 C CA . ILE A 1 490 ? 62.865 -25.190 -99.268 1.00 57.62 490 ILE A CA 1
ATOM 4203 C C . ILE A 1 490 ? 63.213 -26.034 -98.036 1.00 57.62 490 ILE A C 1
ATOM 4205 O O . ILE A 1 490 ? 62.532 -25.913 -97.022 1.00 57.62 490 ILE A O 1
ATOM 4209 N N . GLN A 1 491 ? 64.286 -26.833 -98.075 1.00 63.81 491 GLN A N 1
ATOM 4210 C CA . GLN A 1 491 ? 64.731 -27.608 -96.911 1.00 63.81 491 GLN A CA 1
ATOM 4211 C C . GLN A 1 491 ? 65.187 -26.709 -95.760 1.00 63.81 491 GLN A C 1
ATOM 4213 O O . GLN A 1 491 ? 64.832 -26.975 -94.611 1.00 63.81 491 GLN A O 1
ATOM 4218 N N . LYS A 1 492 ? 65.884 -25.605 -96.058 1.00 69.12 492 LYS A N 1
ATOM 4219 C CA . LYS A 1 492 ? 66.267 -24.612 -95.050 1.00 69.12 492 LYS A CA 1
ATOM 4220 C C . LYS A 1 492 ? 65.040 -23.983 -94.381 1.00 69.12 492 LYS A C 1
ATOM 4222 O O . LYS A 1 492 ? 64.954 -24.002 -93.157 1.00 69.12 492 LYS A O 1
ATOM 4227 N N . ILE A 1 493 ? 64.047 -23.545 -95.161 1.00 64.56 493 ILE A N 1
ATOM 4228 C CA . ILE A 1 493 ? 62.789 -22.996 -94.624 1.00 64.56 493 ILE A CA 1
ATOM 4229 C C . ILE A 1 493 ? 62.042 -24.042 -93.776 1.00 64.56 493 ILE A C 1
ATOM 4231 O O . ILE A 1 493 ? 61.573 -23.723 -92.688 1.00 64.56 493 ILE A O 1
ATOM 4235 N N . PHE A 1 494 ? 61.975 -25.305 -94.215 1.00 59.66 494 PHE A N 1
ATOM 4236 C CA . PHE A 1 494 ? 61.357 -26.377 -93.424 1.00 59.66 494 PHE A CA 1
ATOM 4237 C C . PHE A 1 494 ? 62.101 -26.655 -92.112 1.00 59.66 494 PHE A C 1
ATOM 4239 O O . PHE A 1 494 ? 61.453 -26.905 -91.095 1.00 59.66 494 PHE A O 1
ATOM 4246 N N . SER A 1 495 ? 63.437 -26.599 -92.109 1.00 66.94 495 SER A N 1
ATOM 4247 C CA . SER A 1 495 ? 64.222 -26.756 -90.880 1.00 66.94 495 SER A CA 1
ATOM 4248 C C . SER A 1 495 ? 64.006 -25.596 -89.907 1.00 66.94 495 SER A C 1
ATOM 4250 O O . SER A 1 495 ? 63.764 -25.848 -88.733 1.00 66.94 495 SER A O 1
ATOM 4252 N N . GLU A 1 496 ? 63.979 -24.348 -90.389 1.00 70.31 496 GLU A N 1
ATOM 4253 C CA . GLU A 1 496 ? 63.726 -23.159 -89.563 1.00 70.31 496 GLU A CA 1
ATOM 4254 C C . GLU A 1 496 ? 62.312 -23.189 -88.966 1.00 70.31 496 GLU A C 1
ATOM 4256 O O . GLU A 1 496 ? 62.138 -22.970 -87.768 1.00 70.31 496 GLU A O 1
ATOM 4261 N N . MET A 1 497 ? 61.307 -23.573 -89.761 1.00 60.53 497 MET A N 1
ATOM 4262 C CA . MET A 1 497 ? 59.931 -23.727 -89.280 1.00 60.53 497 MET A CA 1
ATOM 4263 C C . MET A 1 497 ? 59.794 -24.830 -88.224 1.00 60.53 497 MET A C 1
ATOM 4265 O O . MET A 1 497 ? 59.064 -24.655 -87.251 1.00 60.53 497 MET A O 1
ATOM 4269 N N . LYS A 1 498 ? 60.501 -25.956 -88.383 1.00 66.38 498 LYS A N 1
ATOM 4270 C CA . LYS A 1 498 ? 60.469 -27.060 -87.413 1.00 66.38 498 LYS A CA 1
ATOM 4271 C C . LYS A 1 498 ? 61.151 -26.678 -86.095 1.00 66.38 498 LYS A C 1
ATOM 4273 O O . LYS A 1 498 ? 60.653 -27.040 -85.030 1.00 66.38 498 LYS A O 1
ATOM 4278 N N . THR A 1 499 ? 62.245 -25.919 -86.156 1.00 68.00 499 THR A N 1
ATOM 4279 C CA . THR A 1 499 ? 62.918 -25.379 -84.966 1.00 68.00 499 THR A CA 1
ATOM 4280 C C . THR A 1 499 ? 62.011 -24.395 -84.230 1.00 68.00 499 THR A C 1
ATOM 4282 O O . THR A 1 499 ? 61.798 -24.551 -83.031 1.00 68.00 499 THR A O 1
ATOM 4285 N N . GLN A 1 500 ? 61.369 -23.473 -84.952 1.00 69.12 500 GLN A N 1
ATOM 4286 C CA . GLN A 1 500 ? 60.461 -22.489 -84.359 1.00 69.12 500 GLN A CA 1
ATOM 4287 C C . GLN A 1 500 ? 59.194 -23.131 -83.765 1.00 69.12 500 GLN A C 1
ATOM 4289 O O . GLN A 1 500 ? 58.719 -22.728 -82.704 1.00 69.12 500 GLN A O 1
ATOM 4294 N N . GLN A 1 501 ? 58.668 -24.187 -84.395 1.00 66.50 501 GLN A N 1
ATOM 4295 C CA . GLN A 1 501 ? 57.553 -24.962 -83.846 1.00 66.50 501 GLN A CA 1
ATOM 4296 C C . GLN A 1 501 ? 57.940 -25.678 -82.540 1.00 66.50 501 GLN A C 1
ATOM 4298 O O . GLN A 1 501 ? 57.161 -25.682 -81.585 1.00 66.50 501 GLN A O 1
ATOM 4303 N N . ASN A 1 502 ? 59.146 -26.249 -82.465 1.00 66.44 502 ASN A N 1
ATOM 4304 C CA . ASN A 1 502 ? 59.643 -26.899 -81.250 1.00 66.44 502 ASN A CA 1
ATOM 4305 C C . ASN A 1 502 ? 59.909 -25.895 -80.116 1.00 66.44 502 ASN A C 1
ATOM 4307 O O . ASN A 1 502 ? 59.569 -26.178 -78.968 1.00 66.44 502 ASN A O 1
ATOM 4311 N N . GLU A 1 503 ? 60.458 -24.716 -80.422 1.00 68.25 503 GLU A N 1
ATOM 4312 C CA . GLU A 1 503 ? 60.661 -23.638 -79.443 1.00 68.25 503 GLU A CA 1
ATOM 4313 C C . GLU A 1 503 ? 59.332 -23.148 -78.857 1.00 68.25 503 GLU A C 1
ATOM 4315 O O . GLU A 1 503 ? 59.187 -23.093 -77.635 1.00 68.25 503 GLU A O 1
ATOM 4320 N N . ASN A 1 504 ? 58.326 -22.910 -79.704 1.00 63.56 504 ASN A N 1
ATOM 4321 C CA . ASN A 1 504 ? 56.989 -22.512 -79.256 1.00 63.56 504 ASN A CA 1
ATOM 4322 C C . ASN A 1 504 ? 56.324 -23.597 -78.390 1.00 63.56 504 ASN A C 1
ATOM 4324 O O . ASN A 1 504 ? 55.684 -23.289 -77.385 1.00 63.56 504 ASN A O 1
ATOM 4328 N N . THR A 1 505 ? 56.512 -24.875 -78.735 1.00 64.75 505 THR A N 1
ATOM 4329 C CA . THR A 1 505 ? 55.959 -26.004 -77.965 1.00 64.75 505 THR A CA 1
ATOM 4330 C C . THR A 1 505 ? 56.619 -26.123 -76.585 1.00 64.75 505 THR A C 1
ATOM 4332 O O . THR A 1 505 ? 55.938 -26.358 -75.586 1.00 64.75 505 THR A O 1
ATOM 4335 N N . ASN A 1 506 ? 57.935 -25.908 -76.497 1.00 63.97 506 ASN A N 1
ATOM 4336 C CA . ASN A 1 506 ? 58.670 -25.933 -75.230 1.00 63.97 506 ASN A CA 1
ATOM 4337 C C . ASN A 1 506 ? 58.350 -24.720 -74.342 1.00 63.97 506 ASN A C 1
ATOM 4339 O O . ASN A 1 506 ? 58.220 -24.875 -73.127 1.00 63.97 506 ASN A O 1
ATOM 4343 N N . GLN A 1 507 ? 58.156 -23.533 -74.928 1.00 65.25 507 GLN A N 1
ATOM 4344 C CA . GLN A 1 507 ? 57.701 -22.351 -74.188 1.00 65.25 507 GLN A CA 1
ATOM 4345 C C . GLN A 1 507 ? 56.309 -22.562 -73.578 1.00 65.25 507 GLN A C 1
ATOM 4347 O O . GLN A 1 507 ? 56.112 -22.259 -72.401 1.00 65.25 507 GLN A O 1
ATOM 4352 N N . LEU A 1 508 ? 55.370 -23.157 -74.326 1.00 57.38 508 LEU A N 1
ATOM 4353 C CA . LEU A 1 508 ? 54.040 -23.490 -73.803 1.00 57.38 508 LEU A CA 1
ATOM 4354 C C . LEU A 1 508 ? 54.104 -24.488 -72.634 1.00 57.38 508 LEU A C 1
ATOM 4356 O O . LEU A 1 508 ? 53.395 -24.332 -71.640 1.00 57.38 508 LEU A O 1
ATOM 4360 N N . ARG A 1 509 ? 54.979 -25.498 -72.723 1.00 58.47 509 ARG A N 1
ATOM 4361 C CA . ARG A 1 509 ? 55.135 -26.522 -71.676 1.00 58.47 509 ARG A CA 1
ATOM 4362 C C . ARG A 1 509 ? 55.687 -25.942 -70.370 1.00 58.47 509 ARG A C 1
ATOM 4364 O O . ARG A 1 509 ? 55.180 -26.270 -69.299 1.00 58.47 509 ARG A O 1
ATOM 4371 N N . ASN A 1 510 ? 56.669 -25.044 -70.470 1.00 57.34 510 ASN A N 1
ATOM 4372 C CA . ASN A 1 510 ? 57.271 -24.375 -69.314 1.00 57.34 510 ASN A CA 1
ATOM 4373 C C . ASN A 1 510 ? 56.312 -23.373 -68.651 1.00 57.34 510 ASN A C 1
ATOM 4375 O O . ASN A 1 510 ? 56.294 -23.263 -67.425 1.00 57.34 510 ASN A O 1
ATOM 4379 N N . LEU A 1 511 ? 55.479 -22.676 -69.435 1.00 58.91 511 LEU A N 1
ATOM 4380 C CA . LEU A 1 511 ? 54.454 -21.776 -68.897 1.00 58.91 511 LEU A CA 1
ATOM 4381 C C . LEU A 1 511 ? 53.388 -22.536 -68.092 1.00 58.91 511 LEU A C 1
ATOM 4383 O O . LEU A 1 511 ? 53.015 -22.078 -67.015 1.00 58.91 511 LEU A O 1
ATOM 4387 N N . ASN A 1 512 ? 52.960 -23.716 -68.553 1.00 51.47 512 ASN A N 1
ATOM 4388 C CA . ASN A 1 512 ? 51.962 -24.523 -67.842 1.00 51.47 512 ASN A CA 1
ATOM 4389 C C . ASN A 1 512 ? 52.500 -25.172 -66.553 1.00 51.47 512 ASN A C 1
ATOM 4391 O O . ASN A 1 512 ? 51.774 -25.238 -65.562 1.00 51.47 512 ASN A O 1
ATOM 4395 N N . GLN A 1 513 ? 53.763 -25.615 -66.519 1.00 55.25 513 GLN A N 1
ATOM 4396 C CA . GLN A 1 513 ? 54.340 -26.214 -65.304 1.00 55.25 513 GLN A CA 1
ATOM 4397 C C . GLN A 1 513 ? 54.565 -25.193 -64.179 1.00 55.25 513 GLN A C 1
ATOM 4399 O O . GLN A 1 513 ? 54.243 -25.480 -63.026 1.00 55.25 513 GLN A O 1
ATOM 4404 N N . ASN A 1 514 ? 55.052 -23.990 -64.500 1.00 51.53 514 ASN A N 1
ATOM 4405 C CA . ASN A 1 514 ? 55.318 -22.964 -63.486 1.00 51.53 514 ASN A CA 1
ATOM 4406 C C . ASN A 1 514 ? 54.030 -22.392 -62.873 1.00 51.53 514 ASN A C 1
ATOM 4408 O O . ASN A 1 514 ? 53.999 -22.091 -61.682 1.00 51.53 514 ASN A O 1
ATOM 4412 N N . TYR A 1 515 ? 52.951 -22.290 -63.655 1.00 54.47 515 TYR A N 1
ATOM 4413 C CA . TYR A 1 515 ? 51.666 -21.788 -63.156 1.00 54.47 515 TYR A CA 1
ATOM 4414 C C . TYR A 1 515 ? 50.984 -22.777 -62.199 1.00 54.47 515 TYR A C 1
ATOM 4416 O O . TYR A 1 515 ? 50.411 -22.380 -61.183 1.00 54.47 515 TYR A O 1
ATOM 4424 N N . PHE A 1 516 ? 51.077 -24.077 -62.495 1.00 46.50 516 PHE A N 1
ATOM 4425 C CA . PHE A 1 516 ? 50.485 -25.119 -61.658 1.00 46.50 516 PHE A CA 1
ATOM 4426 C C . PHE A 1 516 ? 51.169 -25.200 -60.282 1.00 46.50 516 PHE A C 1
ATOM 4428 O O . PHE A 1 516 ? 50.485 -25.248 -59.259 1.00 46.50 516 PHE A O 1
ATOM 4435 N N . LEU A 1 517 ? 52.504 -25.119 -60.239 1.00 55.19 517 LEU A N 1
ATOM 4436 C CA . LEU A 1 517 ? 53.281 -25.162 -58.994 1.00 55.19 517 LEU A CA 1
ATOM 4437 C C . LEU A 1 517 ? 53.038 -23.945 -58.079 1.00 55.19 517 LEU A C 1
ATOM 4439 O O . LEU A 1 517 ? 52.865 -24.128 -56.875 1.00 55.19 517 LEU A O 1
ATOM 4443 N N . ASP A 1 518 ? 52.947 -22.731 -58.633 1.00 56.84 518 ASP A N 1
ATOM 4444 C CA . ASP A 1 518 ? 52.687 -21.507 -57.851 1.00 56.84 518 ASP A CA 1
ATOM 4445 C C . ASP A 1 518 ? 51.274 -21.506 -57.231 1.00 56.84 518 ASP A C 1
ATOM 4447 O O . ASP A 1 518 ? 51.078 -21.124 -56.076 1.00 56.84 518 ASP A O 1
ATOM 4451 N N . SER A 1 519 ? 50.280 -22.022 -57.964 1.00 52.53 519 SER A N 1
ATOM 4452 C CA . SER A 1 519 ? 48.902 -22.114 -57.462 1.00 52.53 519 SER A CA 1
ATOM 4453 C C . SER A 1 519 ? 48.740 -23.113 -56.305 1.00 52.53 519 SER A C 1
ATOM 4455 O O . SER A 1 519 ? 48.050 -22.812 -55.328 1.00 52.53 519 SER A O 1
ATOM 4457 N N . GLN A 1 520 ? 49.425 -24.263 -56.353 1.00 58.16 520 GLN A N 1
ATOM 4458 C CA . GLN A 1 520 ? 49.384 -25.243 -55.264 1.00 58.16 520 GLN A CA 1
ATOM 4459 C C . GLN A 1 520 ? 50.133 -24.770 -54.014 1.00 58.16 520 GLN A C 1
ATOM 4461 O O . GLN A 1 520 ? 49.656 -24.998 -52.902 1.00 58.16 520 GLN A O 1
ATOM 4466 N N . GLN A 1 521 ? 51.261 -24.069 -54.172 1.00 61.28 521 GLN A N 1
ATOM 4467 C CA . GLN A 1 521 ? 52.007 -23.524 -53.033 1.00 61.28 521 GLN A CA 1
ATOM 4468 C C . GLN A 1 521 ? 51.216 -22.441 -52.290 1.00 61.28 521 GLN A C 1
ATOM 4470 O O . GLN A 1 521 ? 51.167 -22.466 -51.060 1.00 61.28 521 GLN A O 1
ATOM 4475 N N . LYS A 1 522 ? 50.524 -21.548 -53.012 1.00 62.56 522 LYS A N 1
ATOM 4476 C CA . LYS A 1 522 ? 49.664 -20.518 -52.399 1.00 62.56 522 LYS A CA 1
ATOM 4477 C C . LYS A 1 522 ? 48.489 -21.116 -51.625 1.00 62.56 522 LYS A C 1
ATOM 4479 O O . LYS A 1 522 ? 48.172 -20.643 -50.537 1.00 62.56 522 LYS A O 1
ATOM 4484 N N . TYR A 1 523 ? 47.882 -22.183 -52.145 1.00 54.62 523 TYR A N 1
ATOM 4485 C CA . TYR A 1 523 ? 46.791 -22.880 -51.461 1.00 54.62 523 TYR A CA 1
ATOM 4486 C C . TYR A 1 523 ? 47.259 -23.595 -50.181 1.00 54.62 523 TYR A C 1
ATOM 4488 O O . TYR A 1 523 ? 46.611 -23.498 -49.140 1.00 54.62 523 TYR A O 1
ATOM 4496 N N . LEU A 1 524 ? 48.419 -24.259 -50.225 1.00 58.34 524 LEU A N 1
ATOM 4497 C CA . LEU A 1 524 ? 49.022 -24.909 -49.055 1.00 58.34 524 LEU A CA 1
ATOM 4498 C C . LEU A 1 524 ? 49.425 -23.909 -47.963 1.00 58.34 524 LEU A C 1
ATOM 4500 O O . LEU A 1 524 ? 49.204 -24.186 -46.785 1.00 58.34 524 LEU A O 1
ATOM 4504 N N . PHE A 1 525 ? 49.969 -22.749 -48.342 1.00 63.16 525 PHE A N 1
ATOM 4505 C CA . PHE A 1 525 ? 50.328 -21.692 -47.394 1.00 63.16 525 PHE A CA 1
ATOM 4506 C C . PHE A 1 525 ? 49.091 -21.144 -46.664 1.00 63.16 525 PHE A C 1
ATOM 4508 O O . PHE A 1 525 ? 49.089 -21.048 -45.439 1.00 63.16 525 PHE A O 1
ATOM 4515 N N . PHE A 1 526 ? 48.000 -20.903 -47.398 1.00 63.16 526 PHE A N 1
ATOM 4516 C CA . PHE A 1 526 ? 46.733 -20.443 -46.827 1.00 63.16 526 PHE A CA 1
ATOM 4517 C C . PHE A 1 526 ? 46.126 -21.440 -45.824 1.00 63.16 526 PHE A C 1
ATOM 4519 O O . PHE A 1 526 ? 45.686 -21.046 -44.745 1.00 63.16 526 PHE A O 1
ATOM 4526 N N . LEU A 1 527 ? 46.130 -22.744 -46.136 1.00 56.47 527 LEU A N 1
ATOM 4527 C CA . LEU A 1 527 ? 45.629 -23.769 -45.208 1.00 56.47 527 LEU A CA 1
ATOM 4528 C C . LEU A 1 527 ? 46.452 -23.847 -43.915 1.00 56.47 527 LEU A C 1
ATOM 4530 O O . LEU A 1 527 ? 45.907 -24.154 -42.852 1.00 56.47 527 LEU A O 1
ATOM 4534 N N . TYR A 1 528 ? 47.752 -23.564 -43.995 1.00 67.00 528 TYR A N 1
ATOM 4535 C CA . TYR A 1 528 ? 48.632 -23.542 -42.832 1.00 67.00 528 TYR A CA 1
ATOM 4536 C C . TYR A 1 528 ? 48.339 -22.337 -41.925 1.00 67.00 528 TYR A C 1
ATOM 4538 O O . TYR A 1 528 ? 48.184 -22.502 -40.715 1.00 67.00 528 TYR A O 1
ATOM 4546 N N . GLU A 1 529 ? 48.169 -21.153 -42.516 1.00 64.62 529 GLU A N 1
ATOM 4547 C CA . GLU A 1 529 ? 47.819 -19.914 -41.808 1.00 64.62 529 GLU A CA 1
ATOM 4548 C C . GLU A 1 529 ? 46.433 -20.001 -41.144 1.00 64.62 529 GLU A C 1
ATOM 4550 O O . GLU A 1 529 ? 46.248 -19.598 -39.994 1.00 64.62 529 GLU A O 1
ATOM 4555 N N . LEU A 1 530 ? 45.458 -20.618 -41.823 1.00 59.50 530 LEU A N 1
ATOM 4556 C CA . LEU A 1 530 ? 44.128 -20.861 -41.263 1.00 59.50 530 LEU A CA 1
ATOM 4557 C C . LEU A 1 530 ? 44.190 -21.786 -40.034 1.00 59.50 530 LEU A C 1
ATOM 4559 O O . LEU A 1 530 ? 43.536 -21.527 -39.022 1.00 59.50 530 LEU A O 1
ATOM 4563 N N . ARG A 1 531 ? 44.998 -22.853 -40.099 1.00 71.50 531 ARG A N 1
ATOM 4564 C CA . ARG A 1 531 ? 45.172 -23.802 -38.991 1.00 71.50 531 ARG A CA 1
ATOM 4565 C C . ARG A 1 531 ? 45.837 -23.155 -37.775 1.00 71.50 531 ARG A C 1
ATOM 4567 O O . ARG A 1 531 ? 45.408 -23.429 -36.654 1.00 71.50 531 ARG A O 1
ATOM 4574 N N . GLU A 1 532 ? 46.856 -22.319 -37.974 1.00 70.50 532 GLU A N 1
ATOM 4575 C CA . GLU A 1 532 ? 47.491 -21.582 -36.872 1.00 70.50 532 GLU A CA 1
ATOM 4576 C C . GLU A 1 532 ? 46.519 -20.612 -36.202 1.00 70.50 532 GLU A C 1
ATOM 4578 O O . GLU A 1 532 ? 46.394 -20.632 -34.978 1.00 70.50 532 GLU A O 1
ATOM 4583 N N . ASN A 1 533 ? 45.765 -19.834 -36.983 1.00 64.62 533 ASN A N 1
ATOM 4584 C CA . ASN A 1 533 ? 44.797 -18.885 -36.435 1.00 64.62 533 ASN A CA 1
ATOM 4585 C C . ASN A 1 533 ? 43.718 -19.580 -35.589 1.00 64.62 533 ASN A C 1
ATOM 4587 O O . ASN A 1 533 ? 43.377 -19.097 -34.509 1.00 64.62 533 ASN A O 1
ATOM 4591 N N . ILE A 1 534 ? 43.238 -20.753 -36.016 1.00 62.81 534 ILE A N 1
ATOM 4592 C CA . ILE A 1 534 ? 42.287 -21.560 -35.234 1.00 62.81 534 ILE A CA 1
ATOM 4593 C C . ILE A 1 534 ? 42.922 -22.065 -33.927 1.00 62.81 534 ILE A C 1
ATOM 4595 O O . ILE A 1 534 ? 42.279 -22.021 -32.878 1.00 62.81 534 ILE A O 1
ATOM 4599 N N . MET A 1 535 ? 44.181 -22.519 -33.949 1.00 64.19 535 MET A N 1
ATOM 4600 C CA . MET A 1 535 ? 44.862 -22.981 -32.730 1.00 64.19 535 MET A CA 1
ATOM 4601 C C . MET A 1 535 ? 45.144 -21.846 -31.736 1.00 64.19 535 MET A C 1
ATOM 4603 O O . MET A 1 535 ? 44.995 -22.055 -30.532 1.00 64.19 535 MET A O 1
ATOM 4607 N N . ILE A 1 536 ? 45.489 -20.648 -32.217 1.00 72.50 536 ILE A N 1
ATOM 4608 C CA . ILE A 1 536 ? 45.703 -19.462 -31.372 1.00 72.50 536 ILE A CA 1
ATOM 4609 C C . ILE A 1 536 ? 44.394 -19.034 -30.698 1.00 72.50 536 ILE A C 1
ATOM 4611 O O . ILE A 1 536 ? 44.385 -18.765 -29.496 1.00 72.50 536 ILE A O 1
ATOM 4615 N N . GLN A 1 537 ? 43.284 -19.012 -31.444 1.00 70.50 537 GLN A N 1
ATOM 4616 C CA . GLN A 1 537 ? 41.969 -18.677 -30.887 1.00 70.50 537 GLN A CA 1
ATOM 4617 C C . GLN A 1 537 ? 41.516 -19.710 -29.850 1.00 70.50 537 GLN A C 1
ATOM 4619 O O . GLN A 1 537 ? 41.067 -19.338 -28.769 1.00 70.50 537 GLN A O 1
ATOM 4624 N N . LYS A 1 538 ? 41.745 -21.003 -30.112 1.00 66.38 538 LYS A N 1
ATOM 4625 C CA . LYS A 1 538 ? 41.453 -22.066 -29.144 1.00 66.38 538 LYS A CA 1
ATOM 4626 C C . LYS A 1 538 ? 42.276 -21.934 -27.854 1.00 66.38 538 LYS A C 1
ATOM 4628 O O . LYS A 1 538 ? 41.723 -22.050 -26.769 1.00 66.38 538 LYS A O 1
ATOM 4633 N N . GLN A 1 539 ? 43.573 -21.630 -27.945 1.00 72.69 539 GLN A N 1
ATOM 4634 C CA . GLN A 1 539 ? 44.408 -21.415 -26.753 1.00 72.69 539 GLN A CA 1
ATOM 4635 C C . GLN A 1 539 ? 44.028 -20.162 -25.953 1.00 72.69 539 GLN A C 1
ATOM 4637 O O . GLN A 1 539 ? 44.206 -20.152 -24.733 1.00 72.69 539 GLN A O 1
ATOM 4642 N N . LYS A 1 540 ? 43.544 -19.099 -26.611 1.00 69.75 540 LYS A N 1
ATOM 4643 C CA . LYS A 1 540 ? 42.991 -17.926 -25.916 1.00 69.75 540 LYS A CA 1
ATOM 4644 C C . LYS A 1 540 ? 41.713 -18.288 -25.165 1.00 69.75 540 LYS A C 1
ATOM 4646 O O . LYS A 1 540 ? 41.624 -17.988 -23.980 1.00 69.75 540 LYS A O 1
ATOM 4651 N N . PHE A 1 541 ? 40.807 -19.003 -25.826 1.00 63.84 541 PHE A N 1
ATOM 4652 C CA . PHE A 1 541 ? 39.558 -19.478 -25.238 1.00 63.84 541 PHE A CA 1
ATOM 4653 C C . PHE A 1 541 ? 39.799 -20.365 -24.004 1.00 63.84 541 PHE A C 1
ATOM 4655 O O . PHE A 1 541 ? 39.272 -20.087 -22.931 1.00 63.84 541 PHE A O 1
ATOM 4662 N N . ASP A 1 542 ? 40.693 -21.357 -24.105 1.00 61.28 542 ASP A N 1
ATOM 4663 C CA . ASP A 1 542 ? 41.024 -22.245 -22.980 1.00 61.28 542 ASP A CA 1
ATOM 4664 C C . ASP A 1 542 ? 41.633 -21.471 -21.786 1.00 61.28 542 ASP A C 1
ATOM 4666 O O . ASP A 1 542 ? 41.395 -21.815 -20.628 1.00 61.28 542 ASP A O 1
ATOM 4670 N N . LYS A 1 543 ? 42.396 -20.395 -22.043 1.00 68.50 543 LYS A N 1
ATOM 4671 C CA . LYS A 1 543 ? 42.971 -19.531 -20.993 1.00 68.50 543 LYS A CA 1
ATOM 4672 C C . LYS A 1 543 ? 41.948 -18.611 -20.330 1.00 68.50 543 LYS A C 1
ATOM 4674 O O . LYS A 1 543 ? 42.096 -18.336 -19.141 1.00 68.50 543 LYS A O 1
ATOM 4679 N N . GLU A 1 544 ? 40.967 -18.111 -21.072 1.00 68.81 544 GLU A N 1
ATOM 4680 C CA . GLU A 1 544 ? 39.913 -17.250 -20.523 1.00 68.81 544 GLU A CA 1
ATOM 4681 C C . GLU A 1 544 ? 38.897 -18.062 -19.713 1.00 68.81 544 GLU A C 1
ATOM 4683 O O . GLU A 1 544 ? 38.575 -17.662 -18.597 1.00 68.81 544 GLU A O 1
ATOM 4688 N N . CYS A 1 545 ? 38.527 -19.266 -20.166 1.00 54.47 545 CYS A N 1
ATOM 4689 C CA . CYS A 1 545 ? 37.728 -20.199 -19.363 1.00 54.47 545 CYS A CA 1
ATOM 4690 C C . CYS A 1 545 ? 38.431 -20.613 -18.060 1.00 54.47 545 CYS A C 1
ATOM 4692 O O . CYS A 1 545 ? 37.803 -20.651 -17.006 1.00 54.47 545 CYS A O 1
ATOM 4694 N N . LEU A 1 546 ? 39.743 -20.889 -18.088 1.00 52.03 546 LEU A N 1
ATOM 4695 C CA . LEU A 1 546 ? 40.493 -21.216 -16.865 1.00 52.03 546 LEU A CA 1
ATOM 4696 C C . LEU A 1 546 ? 40.607 -20.030 -15.896 1.00 52.03 546 LEU A C 1
ATOM 4698 O O . LEU A 1 546 ? 40.730 -20.253 -14.698 1.00 52.03 546 LEU A O 1
ATOM 4702 N N . LYS A 1 547 ? 40.557 -18.787 -16.387 1.00 56.53 547 LYS A N 1
ATOM 4703 C CA . LYS A 1 547 ? 40.544 -17.585 -15.542 1.00 56.53 547 LYS A CA 1
ATOM 4704 C C . LYS A 1 547 ? 39.176 -17.256 -14.952 1.00 56.53 547 LYS A C 1
ATOM 4706 O O . LYS A 1 547 ? 39.150 -16.515 -13.985 1.00 56.53 547 LYS A O 1
ATOM 4711 N N . SER A 1 548 ? 38.077 -17.738 -15.534 1.00 46.16 548 SER A N 1
ATOM 4712 C CA . SER A 1 548 ? 36.738 -17.540 -14.962 1.00 46.16 548 SER A CA 1
ATOM 4713 C C . SER A 1 548 ? 36.332 -18.664 -14.002 1.00 46.16 548 SER A C 1
ATOM 4715 O O . SER A 1 548 ? 35.332 -18.535 -13.305 1.00 46.16 548 SER A O 1
ATOM 4717 N N . PHE A 1 549 ? 37.072 -19.779 -13.993 1.00 40.50 549 PHE A N 1
ATOM 4718 C CA . PHE A 1 549 ? 36.835 -20.926 -13.108 1.00 40.50 549 PHE A CA 1
ATOM 4719 C C . PHE A 1 549 ? 37.633 -20.860 -11.787 1.00 40.50 549 PHE A C 1
ATOM 4721 O O . PHE A 1 549 ? 37.328 -21.602 -10.855 1.00 40.50 549 PHE A O 1
ATOM 4728 N N . TYR A 1 550 ? 38.648 -19.993 -11.709 1.00 40.25 550 TYR A N 1
ATOM 4729 C CA . TYR A 1 550 ? 39.405 -19.647 -10.497 1.00 40.25 550 TYR A CA 1
ATOM 4730 C C . TYR A 1 550 ? 39.083 -18.218 -10.086 1.00 40.25 550 TYR A C 1
ATOM 4732 O O . TYR A 1 550 ? 39.015 -17.976 -8.860 1.00 40.25 550 TYR A O 1
#

Secondary structure (DSSP, 8-state):
--HHHHHHS-HHHHHHHH----HHHHHHHHHHHHHHHHHHHHHHHHHHHHHHHHHHHHHHHS---TT---TT--EEEE-SHHHHHHHHHHHHHHHHSHHHH-SSEEE-TT-EEEEEEEE--SSTT--EEEEEE-BGGGTB-SSSBTT-HHHHHHHHTTEEEEEEEEEEEEEEEEETTEEEEEEEEEEEEEE--SSS-EEEEEEEEEEE---S-----HHHHHHHHHHHHHHHHHHHHHHHHHHHHHHHHHHHHHHHHHTT-S-HHHHHHHHHHHHHHS-HHHHHHTS-HHHHHHHHHHHHHHHHHHHHHHHHHHTTT--TTHHHHHHHHHHHHHHHHHHHHHHHHHHHTTSHHHHHHHHHHHHHHHHHHHHHHHHHHHHHHHHHHHHHHHHHHHHHHHHHHHHHHHHHHHHHHHHHHHHHHHHHHHHHHHHHHHHHHHHHHHHHHHHHHHHHHHHHHHHHHHHHHHHHHHHHHS-SS--SSSHHHHHHHHHHHHHHHHHHHHHHHHHHHHHHHHHHHHHHHHHHHHHHHHHHHHHHHHHHHHHHHHHH--

Mean predicted aligned error: 13.95 Å

pLDDT: mean 81.52, std 14.47, range [40.25, 98.25]

Foldseek 3Di:
DDLCCLPVDFLVSCCVPPVRHSVLLVLLVVLLVLLVVLLVVLCVVPCPPCVVVVVVVCCQQPPDPPPPPPPPPQKDWAQDLVNVLV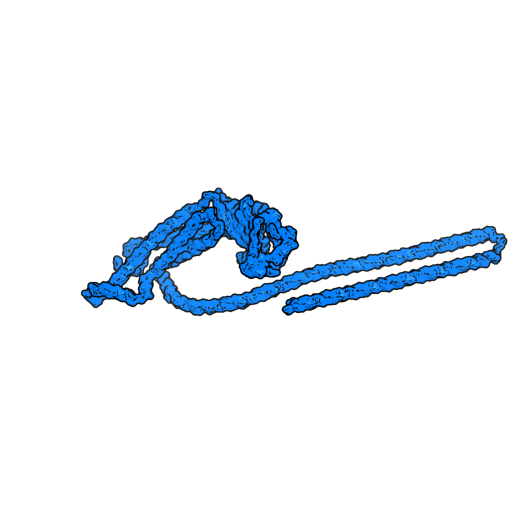SLVSNLVCVVCVCVPDPWHKDCVPKWKKKWFWWDDPDPVDTDIDMDTDDSNVSCNVQARSVDSVRSVVSLVTTFKMKIWTWQTWTWDADPNDTWIKTKIKIWMWGSNDVRIIMIGIDIDIDTPPPPDPPPPVVSVVSLVVSVVSLVVSLVVVVVSLVCLVVSVLVVVVVVCCVPDDDNPVVVVVSVVVVVVDDVVRVCVSDDVLSVLLVLLVVLSVVLVVLVVVCVVCVVPDPPPSVVSSVSSSVSSVSSSVSSVVSSLVSVCNDVVSVVVVVVCVVCVVVVVVVCVVVVVVVVVVVVVCCVVVVVVVVVVVVVVSVVVVVVVVVVVVVVVVVVVVVVVVVVVVVVVVVVVVVVVVVVVVVVVVVVVVVVVVVVVVVVVVVVVVVVVPDDPDPDVVPVVVVVVVVVVVVVVVVVVVVVVVVVVVVVVVVVVVVVVVVVVVVVVVVVVVVVVVVVVVVVVVVVVD

Radius of gyration: 51.97 Å; Cα contacts (8 Å, |Δi|>4): 397; chains: 1; bounding box: 110×58×187 Å

Nearest PDB structures (foldseek):
  5w3s-assembly1_A  TM=7.501E-01  e=2.844E-15  Callithrix jacchus

Sequence (550 aa):
MTFEETIKLSPFEKYQQFGHFPWKFILHLILIFMTTYQIEKVFEQRVNYNGPQYKVFRNLFLEEVSDREDWEDWEVEYYDLEEIQQQFLGICENLQDINEELIPFFDLAESNYQIDVYYKSSDVNNYNFMNKDVNLLDCNFGFFDAQNLESIKEFFSEILFMSIHLENLISLGQKNGDDKCNRWFIDINYDFQNHIFVEASINVESDDCVTGYLQYDEGLYFVHSIMRILYRKEQKLKEEDQQEFIFQRTQTFKMDYLQEDQKYNFLVKNVNEKWEKLTISQKLSFFNKWFLVAILAHFFQMMQMVSYIEILYNNSTRQDGYDDFLTQQEYLVGLGSILQWISMYNYMQYDDNINRLTTTIRRVSSSLLTFFIGAVPIFLAFTMLVVMEGWDTVKKDKEKLANNIQIEKQNKELSEVLKIVEKKQQIQVQDYNKLQVFNQYKEQSIERQFYEQNRLVNQKFNNIKKEFKNEQKNNKIYLDFKINKNQDRIQKIFSEMKTQQNENTNQLRNLNQNYFLDSQQKYLFFLYELRENIMIQKQKFDKECLKSFY

InterPro domains:
  IPR039031 Mucolipin [PTHR12127] (9-387)

Solvent-accessible surface area (backbone atoms only — not comparable to full-atom values): 30304 Å² total; per-residue (Å²): 131,55,74,66,53,68,69,71,48,42,57,64,54,39,24,76,77,70,66,45,75,50,60,69,58,54,53,50,52,52,48,48,51,52,47,51,51,48,49,50,55,61,46,59,71,49,55,77,52,51,57,63,47,44,54,50,51,41,49,57,64,42,76,72,71,80,87,67,83,62,91,79,68,69,61,47,77,39,72,47,73,66,58,52,34,49,46,55,47,41,39,26,52,43,62,72,42,38,60,78,78,40,91,53,46,60,47,65,90,71,43,46,39,36,37,40,39,34,37,70,46,93,48,93,88,50,68,51,73,47,77,44,82,35,51,50,85,74,48,35,67,80,80,39,44,55,90,37,68,66,44,43,53,59,52,58,76,47,40,35,37,38,36,39,36,43,33,48,40,31,35,51,40,79,57,96,86,44,82,44,44,38,27,30,38,36,39,42,37,37,40,44,76,50,91,73,37,38,40,32,36,71,48,72,48,75,46,70,55,78,71,92,56,78,83,64,58,65,65,56,58,49,49,53,53,51,47,55,53,51,49,54,51,53,49,50,55,51,50,52,49,47,51,49,50,52,54,50,53,54,48,48,62,50,49,74,56,52,80,75,56,100,51,75,83,69,43,66,65,51,50,56,58,48,59,67,69,48,49,68,68,60,57,52,68,72,51,65,65,63,56,55,43,42,51,51,12,52,48,29,42,52,51,26,51,50,54,50,52,48,49,71,68,45,67,84,80,53,83,84,63,54,65,61,54,52,52,51,36,53,52,25,43,50,52,12,40,53,31,44,58,57,43,50,55,68,72,46,46,70,41,67,68,54,30,52,50,54,50,48,50,63,64,45,45,61,57,48,50,55,47,45,68,63,45,47,62,55,50,51,52,51,51,51,49,50,50,58,54,47,51,55,49,53,51,52,50,52,54,50,50,54,52,49,54,52,50,50,52,52,51,51,54,51,51,53,53,50,53,52,51,52,53,52,51,51,49,50,53,51,51,51,53,51,49,52,53,50,50,54,52,50,52,52,50,52,53,50,52,54,50,52,53,52,49,54,50,51,49,53,53,52,50,54,53,49,52,54,53,54,57,62,73,77,54,90,89,74,87,73,80,60,59,61,68,49,49,57,52,51,51,49,51,53,50,52,52,51,52,52,52,51,52,55,53,52,52,53,54,54,55,54,54,56,52,54,54,55,55,53,52,54,52,53,51,49,57,50,54,53,51,49,54,53,51,53,51,49,55,50,51,58,53,52,54,56,61,73,76,106

Organism: Pseudocohnilembus persalinus (NCBI:txid266149)